Protein AF-0000000073120865 (afdb_homodimer)

Solvent-accessible surface area (backbone atoms only — not comparable to full-atom values): 25964 Å² total; per-residue (Å²): 118,67,74,46,32,39,38,31,35,41,81,19,28,41,20,51,89,82,38,63,33,75,55,24,57,61,30,51,54,56,50,63,72,45,91,48,46,66,32,39,38,42,68,51,35,45,60,20,68,66,57,46,41,55,51,45,41,71,59,59,45,88,80,57,71,86,31,56,44,36,12,44,52,50,38,28,51,51,37,59,73,68,68,58,25,46,42,75,38,41,27,74,53,27,50,75,55,38,75,84,56,53,88,90,56,53,52,29,31,37,35,24,40,20,69,89,47,47,35,56,68,56,48,27,54,44,47,55,47,32,66,72,70,29,55,40,35,24,30,36,61,49,37,56,46,82,52,97,89,43,68,36,77,26,25,22,22,58,53,41,10,48,24,61,45,49,71,52,71,63,50,67,34,12,69,38,31,62,67,30,52,62,70,64,50,56,89,93,56,57,45,59,20,27,34,31,39,19,19,42,65,55,46,39,20,45,22,33,36,74,64,44,21,41,12,32,34,22,62,29,62,76,45,50,90,84,67,79,63,88,71,67,60,76,40,76,36,70,28,51,29,52,46,42,53,52,51,55,54,55,54,67,78,95,117,67,73,47,31,39,38,32,34,40,82,20,28,40,21,51,88,81,38,62,33,76,57,24,55,64,28,50,55,56,48,65,73,45,91,47,46,67,34,38,38,44,68,50,36,44,61,20,69,67,58,47,42,54,51,44,42,70,58,59,45,88,81,57,70,86,32,55,43,35,12,46,52,50,40,28,51,52,37,59,75,68,67,57,26,47,41,75,38,41,26,75,53,27,50,75,54,37,75,85,57,52,88,90,57,53,53,28,30,37,35,25,38,20,69,90,46,46,36,56,68,56,48,27,55,44,46,54,46,32,64,74,70,29,54,40,34,24,30,37,64,49,36,55,47,82,52,97,90,41,64,34,75,25,25,23,22,58,53,42,11,48,24,61,45,47,71,52,71,63,49,66,35,13,69,39,30,60,67,31,53,63,70,65,50,58,90,94,56,55,46,58,20,27,34,30,41,19,18,42,64,55,47,38,20,45,22,32,37,74,62,44,22,40,12,32,33,23,61,28,61,76,46,51,91,82,67,77,62,89,72,65,62,76,40,76,36,71,28,49,28,51,47,42,52,52,50,55,55,56,55,67,76,94

Structure (mmCIF, N/CA/C/O backbone):
data_AF-0000000073120865-model_v1
#
loop_
_entity.id
_entity.type
_entity.pdbx_description
1 polymer 'Haloacid dehalogenase-like hydrolase domain-containing protein 2'
#
loop_
_atom_site.group_PDB
_atom_site.id
_atom_site.type_symbol
_atom_site.label_atom_id
_atom_site.label_alt_id
_atom_site.label_comp_id
_atom_site.label_asym_id
_atom_site.label_entity_id
_atom_site.label_seq_id
_atom_site.pdbx_PDB_ins_code
_atom_site.Cartn_x
_atom_site.Cartn_y
_atom_site.Cartn_z
_atom_site.occupancy
_atom_site.B_iso_or_equiv
_atom_site.auth_seq_id
_atom_site.auth_comp_id
_atom_site.auth_asym_id
_atom_site.auth_atom_id
_atom_site.pdbx_PDB_model_num
ATOM 1 N N . MET A 1 1 ? 5.355 26.703 33.125 1 74.81 1 MET A N 1
ATOM 2 C CA . MET A 1 1 ? 5.902 27.828 32.344 1 74.81 1 MET A CA 1
ATOM 3 C C . MET A 1 1 ? 4.801 28.562 31.594 1 74.81 1 MET A C 1
ATOM 5 O O . MET A 1 1 ? 3.826 27.938 31.156 1 74.81 1 MET A O 1
ATOM 9 N N . PRO A 1 2 ? 4.953 29.922 31.578 1 91.81 2 PRO A N 1
ATOM 10 C CA . PRO A 1 2 ? 3.9 30.672 30.891 1 91.81 2 PRO A CA 1
ATOM 11 C C . PRO A 1 2 ? 3.836 30.344 29.391 1 91.81 2 PRO A C 1
ATOM 13 O O . PRO A 1 2 ? 4.871 30.141 28.766 1 91.81 2 PRO A O 1
ATOM 16 N N . LEU A 1 3 ? 2.723 30.281 28.859 1 97 3 LEU A N 1
ATOM 17 C CA . LEU A 1 3 ? 2.52 30.047 27.438 1 97 3 LEU A CA 1
ATOM 18 C C . LEU A 1 3 ? 3.072 31.203 26.609 1 97 3 LEU A C 1
ATOM 20 O O . LEU A 1 3 ? 2.91 32.375 26.984 1 97 3 LEU A O 1
ATOM 24 N N . LYS A 1 4 ? 3.764 30.844 25.516 1 98 4 LYS A N 1
ATOM 25 C CA . LYS A 1 4 ? 4.316 31.859 24.625 1 98 4 LYS A CA 1
ATOM 26 C C . LYS A 1 4 ? 3.82 31.656 23.203 1 98 4 LYS A C 1
ATOM 28 O O . LYS A 1 4 ? 3.926 32.562 22.375 1 98 4 LYS A O 1
ATOM 33 N N . ALA A 1 5 ? 3.273 30.516 22.875 1 98.69 5 ALA A N 1
ATOM 34 C CA . ALA A 1 5 ? 2.809 30.25 21.516 1 98.69 5 ALA A CA 1
ATOM 35 C C . ALA A 1 5 ? 1.608 29.297 21.516 1 98.69 5 ALA A C 1
ATOM 37 O O . ALA A 1 5 ? 1.494 28.438 22.391 1 98.69 5 ALA A O 1
ATOM 38 N N . ALA A 1 6 ? 0.743 29.5 20.594 1 98.75 6 ALA A N 1
ATOM 39 C CA . ALA A 1 6 ? -0.386 28.625 20.328 1 98.75 6 ALA A CA 1
ATOM 40 C C . ALA A 1 6 ? -0.328 28.078 18.906 1 98.75 6 ALA A C 1
ATOM 42 O O . ALA A 1 6 ? -0.314 28.844 17.938 1 98.75 6 ALA A O 1
ATOM 43 N N . LEU A 1 7 ? -0.165 26.797 18.766 1 98.81 7 LEU A N 1
ATOM 44 C CA . LEU A 1 7 ? -0.333 26.094 17.5 1 98.81 7 LEU A CA 1
ATOM 45 C C . LEU A 1 7 ? -1.772 25.625 17.328 1 98.81 7 LEU A C 1
ATOM 47 O O . LEU A 1 7 ? -2.344 25.016 18.219 1 98.81 7 LEU A O 1
ATOM 51 N N . ILE A 1 8 ? -2.354 25.953 16.203 1 98.81 8 ILE A N 1
ATOM 52 C CA . ILE A 1 8 ? -3.785 25.75 16 1 98.81 8 ILE A CA 1
ATOM 53 C C . ILE A 1 8 ? -4.02 24.906 14.75 1 98.81 8 ILE A C 1
ATOM 55 O O . ILE A 1 8 ? -3.631 25.297 13.648 1 98.81 8 ILE A O 1
ATOM 59 N N . ASP A 1 9 ? -4.656 23.75 14.898 1 98.19 9 ASP A N 1
ATOM 60 C CA . ASP A 1 9 ? -5.117 22.953 13.766 1 98.19 9 ASP A CA 1
ATOM 61 C C . ASP A 1 9 ? -6.188 23.703 12.977 1 98.19 9 ASP A C 1
ATOM 63 O O . ASP A 1 9 ? -6.82 24.625 13.492 1 98.19 9 ASP A O 1
ATOM 67 N N . LEU A 1 10 ? -6.363 23.312 11.742 1 97.25 10 LEU A N 1
ATOM 68 C CA . LEU A 1 10 ? -7.301 24.031 10.875 1 97.25 10 LEU A CA 1
ATOM 69 C C . LEU A 1 10 ? -8.602 23.25 10.719 1 97.25 10 LEU A C 1
ATOM 71 O O . LEU A 1 10 ? -9.547 23.453 11.469 1 97.25 10 LEU A O 1
ATOM 75 N N . SER A 1 11 ? -8.609 22.188 9.859 1 93.69 11 SER A N 1
ATOM 76 C CA . SER A 1 11 ? -9.82 21.422 9.57 1 93.69 11 SER A CA 1
ATOM 77 C C . SER A 1 11 ? -10.305 20.672 10.812 1 93.69 11 SER A C 1
ATOM 79 O O . SER A 1 11 ? -9.523 20 11.477 1 93.69 11 SER A O 1
ATOM 81 N N . GLY A 1 12 ? -11.523 20.891 11.164 1 95 12 GLY A N 1
ATOM 82 C CA . GLY A 1 12 ? -12.133 20.266 12.32 1 95 12 GLY A CA 1
ATOM 83 C C . GLY A 1 12 ? -11.961 21.062 13.594 1 95 12 GLY A C 1
ATOM 84 O O . GLY A 1 12 ? -12.656 20.828 14.586 1 95 12 GLY A O 1
ATOM 85 N N . THR A 1 13 ? -11.047 22.031 13.57 1 97.75 13 THR A N 1
ATOM 86 C CA . THR A 1 13 ? -10.758 22.844 14.742 1 97.75 13 THR A CA 1
ATOM 87 C C . THR A 1 13 ? -11.219 24.281 14.523 1 97.75 13 THR A C 1
ATOM 89 O O . THR A 1 13 ? -12.141 24.75 15.188 1 97.75 13 THR A O 1
ATOM 92 N N . LEU A 1 14 ? -10.703 24.984 13.516 1 97.81 14 LEU A N 1
ATOM 93 C CA . LEU A 1 14 ? -11.109 26.344 13.195 1 97.81 14 LEU A CA 1
ATOM 94 C C . LEU A 1 14 ? -12.352 26.344 12.305 1 97.81 14 LEU A C 1
ATOM 96 O O . LEU A 1 14 ? -13.18 27.25 12.391 1 97.81 14 LEU A O 1
ATOM 100 N N . HIS A 1 15 ? -12.336 25.312 11.445 1 97 15 HIS A N 1
ATOM 101 C CA . HIS A 1 15 ? -13.43 25.266 10.484 1 97 15 HIS A CA 1
ATOM 102 C C . HIS A 1 15 ? -13.773 23.828 10.117 1 97 15 HIS A C 1
ATOM 104 O O . HIS A 1 15 ? -12.969 22.922 10.32 1 97 15 HIS A O 1
ATOM 110 N N . VAL A 1 16 ? -14.914 23.562 9.664 1 92.44 16 VAL A N 1
ATOM 111 C CA . VAL A 1 16 ? -15.383 22.359 9 1 92.44 16 VAL A CA 1
ATOM 112 C C . VAL A 1 16 ? -15.883 22.688 7.602 1 92.44 16 VAL A C 1
ATOM 114 O O . VAL A 1 16 ? -16.797 23.5 7.441 1 92.44 16 VAL A O 1
ATOM 117 N N . GLU A 1 17 ? -15.242 22.125 6.641 1 88.62 17 GLU A N 1
ATOM 118 C CA . GLU A 1 17 ? -15.469 22.578 5.273 1 88.62 17 GLU A CA 1
ATOM 119 C C . GLU A 1 17 ? -15.234 24.094 5.156 1 88.62 17 GLU A C 1
ATOM 121 O O . GLU A 1 17 ? -14.188 24.594 5.574 1 88.62 17 GLU A O 1
ATOM 126 N N . ASP A 1 18 ? -16.203 24.781 4.684 1 92 18 ASP A N 1
ATOM 127 C CA . ASP A 1 18 ? -15.992 26.219 4.488 1 92 18 ASP A CA 1
ATOM 128 C C . ASP A 1 18 ? -16.703 27.031 5.574 1 92 18 ASP A C 1
ATOM 130 O O . ASP A 1 18 ? -16.922 28.234 5.418 1 92 18 ASP A O 1
ATOM 134 N N . ASP A 1 19 ? -17 26.375 6.664 1 95.62 19 ASP A N 1
ATOM 135 C CA . ASP A 1 19 ? -17.672 27.078 7.758 1 95.62 19 ASP A CA 1
ATOM 136 C C . ASP A 1 19 ? -16.797 27.094 9.008 1 95.62 19 ASP A C 1
ATOM 138 O O . ASP A 1 19 ? -16.25 26.062 9.406 1 95.62 19 ASP A O 1
ATOM 142 N N . PRO A 1 20 ? -16.719 28.281 9.633 1 97.56 20 PRO A N 1
ATOM 143 C CA . PRO A 1 20 ? -16 28.312 10.914 1 97.56 20 PRO A CA 1
ATOM 144 C C . PRO A 1 20 ? -16.703 27.484 12 1 97.56 20 PRO A C 1
ATOM 146 O O . PRO A 1 20 ? -17.938 27.391 12.008 1 97.56 20 PRO A O 1
ATOM 149 N N . THR A 1 21 ? -15.984 26.891 12.891 1 97.56 21 THR A N 1
ATOM 150 C CA . THR A 1 21 ? -16.594 26.266 14.055 1 97.56 21 THR A CA 1
ATOM 151 C C . THR A 1 21 ? -17.203 27.312 14.984 1 97.56 21 THR A C 1
ATOM 153 O O . THR A 1 21 ? -16.922 28.516 14.836 1 97.56 21 THR A O 1
ATOM 156 N N . PRO A 1 22 ? -18.047 26.922 15.922 1 97.5 22 PRO A N 1
ATOM 157 C CA . PRO A 1 22 ? -18.766 27.891 16.734 1 97.5 22 PRO A CA 1
ATOM 158 C C . PRO A 1 22 ? -17.828 28.875 17.438 1 97.5 22 PRO A C 1
ATOM 160 O O . PRO A 1 22 ? -17 28.469 18.25 1 97.5 22 PRO A O 1
ATOM 163 N N . GLY A 1 23 ? -17.953 30.203 17.109 1 98.19 23 GLY A N 1
ATOM 164 C CA . GLY A 1 23 ? -17.234 31.281 17.781 1 98.19 23 GLY A CA 1
ATOM 165 C C . GLY A 1 23 ? -15.789 31.375 17.375 1 98.19 23 GLY A C 1
ATOM 166 O O . GLY A 1 23 ? -15.016 32.125 17.969 1 98.19 23 GLY A O 1
ATOM 167 N N . ALA A 1 24 ? -15.391 30.672 16.359 1 98.62 24 ALA A N 1
ATOM 168 C CA . ALA A 1 24 ? -13.977 30.531 16.016 1 98.62 24 ALA A CA 1
ATOM 169 C C . ALA A 1 24 ? -13.391 31.859 15.539 1 98.62 24 ALA A C 1
ATOM 171 O O . ALA A 1 24 ? -12.273 32.219 15.914 1 98.62 24 ALA A O 1
ATOM 172 N N . VAL A 1 25 ? -14.109 32.594 14.719 1 98.44 25 VAL A N 1
ATOM 173 C CA . VAL A 1 25 ? -13.609 33.844 14.156 1 98.44 25 VAL A CA 1
ATOM 174 C C . VAL A 1 25 ? -13.352 34.844 15.273 1 98.44 25 VAL A C 1
ATOM 176 O O . VAL A 1 25 ? -12.258 35.406 15.367 1 98.44 25 VAL A O 1
ATOM 179 N N . GLU A 1 26 ? -14.32 35 16.125 1 98.31 26 GLU A N 1
ATOM 180 C CA . GLU A 1 26 ? -14.195 35.938 17.25 1 98.31 26 GLU A CA 1
ATOM 181 C C . GLU A 1 26 ? -13.125 35.469 18.234 1 98.31 26 GLU A C 1
ATOM 183 O O . GLU A 1 26 ? -12.391 36.281 18.797 1 98.31 26 GLU A O 1
ATOM 188 N N . ALA A 1 27 ? -13.109 34.188 18.438 1 98.69 27 ALA A N 1
ATOM 189 C CA . ALA A 1 27 ? -12.125 33.625 19.359 1 98.69 27 ALA A CA 1
ATOM 190 C C . ALA A 1 27 ? -10.703 33.875 18.875 1 98.69 27 ALA A C 1
ATOM 192 O O . ALA A 1 27 ? -9.812 34.188 19.672 1 98.69 27 ALA A O 1
ATOM 193 N N . LEU A 1 28 ? -10.477 33.75 17.594 1 98.62 28 LEU A N 1
ATOM 194 C CA . LEU A 1 28 ? -9.156 34 17.047 1 98.62 28 LEU A CA 1
ATOM 195 C C . LEU A 1 28 ? -8.773 35.469 17.234 1 98.62 28 LEU A C 1
ATOM 197 O O . LEU A 1 28 ? -7.613 35.781 17.531 1 98.62 28 LEU A O 1
ATOM 201 N N . GLU A 1 29 ? -9.695 36.344 17.062 1 97.94 29 GLU A N 1
ATOM 202 C CA . GLU A 1 29 ? -9.438 37.781 17.297 1 97.94 29 GLU A CA 1
ATOM 203 C C . GLU A 1 29 ? -9.047 38.031 18.75 1 97.94 29 GLU A C 1
ATOM 205 O O . GLU A 1 29 ? -8.156 38.844 19.016 1 97.94 29 GLU A O 1
ATOM 210 N N . ARG A 1 30 ? -9.75 37.375 19.641 1 97.94 30 ARG A N 1
ATOM 211 C CA . ARG A 1 30 ? -9.414 37.5 21.062 1 97.94 30 ARG A CA 1
ATOM 212 C C . ARG A 1 30 ? -8 37 21.328 1 97.94 30 ARG A C 1
ATOM 214 O O . ARG A 1 30 ? -7.238 37.625 22.062 1 97.94 30 ARG A O 1
ATOM 221 N N . LEU A 1 31 ? -7.672 35.906 20.75 1 98.12 31 LEU A N 1
ATOM 222 C CA . LEU A 1 31 ? -6.355 35.281 20.938 1 98.12 31 LEU A CA 1
ATOM 223 C C . LEU A 1 31 ? -5.258 36.219 20.422 1 98.12 31 LEU A C 1
ATOM 225 O O . LEU A 1 31 ? -4.188 36.312 21.016 1 98.12 31 LEU A O 1
ATOM 229 N N . ARG A 1 32 ? -5.555 36.906 19.328 1 96.81 32 ARG A N 1
ATOM 230 C CA . ARG A 1 32 ? -4.594 37.781 18.703 1 96.81 32 ARG A CA 1
ATOM 231 C C . ARG A 1 32 ? -4.293 39 19.594 1 96.81 32 ARG A C 1
ATOM 233 O O . ARG A 1 32 ? -3.268 39.656 19.422 1 96.81 32 ARG A O 1
ATOM 240 N N . LYS A 1 33 ? -5.16 39.281 20.453 1 96.5 33 LYS A N 1
ATOM 241 C CA . LYS A 1 33 ? -4.965 40.375 21.375 1 96.5 33 LYS A CA 1
ATOM 242 C C . LYS A 1 33 ? -4.004 40 22.5 1 96.5 33 LYS A C 1
ATOM 244 O O . LYS A 1 33 ? -3.504 40.875 23.219 1 96.5 33 LYS A O 1
ATOM 249 N N . THR A 1 34 ? -3.719 38.781 22.578 1 95.94 34 THR A N 1
ATOM 250 C CA . THR A 1 34 ? -2.723 38.344 23.547 1 95.94 34 THR A CA 1
ATOM 251 C C . THR A 1 34 ? -1.313 38.469 22.969 1 95.94 34 THR A C 1
ATOM 253 O O . THR A 1 34 ? -1.142 38.875 21.828 1 95.94 34 THR A O 1
ATOM 256 N N . ASN A 1 35 ? -0.291 38.25 23.797 1 94.31 35 ASN A N 1
ATOM 257 C CA . ASN A 1 35 ? 1.097 38.344 23.359 1 94.31 35 ASN A CA 1
ATOM 258 C C . ASN A 1 35 ? 1.616 37 22.844 1 94.31 35 ASN A C 1
ATOM 260 O O . ASN A 1 35 ? 2.826 36.812 22.688 1 94.31 35 ASN A O 1
ATOM 264 N N . LEU A 1 36 ? 0.701 36.125 22.531 1 97.25 36 LEU A N 1
ATOM 265 C CA . LEU A 1 36 ? 1.114 34.812 22.094 1 97.25 36 LEU A CA 1
ATOM 266 C C . LEU A 1 36 ? 1.477 34.812 20.609 1 97.25 36 LEU A C 1
ATOM 268 O O . LEU A 1 36 ? 0.82 35.469 19.812 1 97.25 36 LEU A O 1
ATOM 272 N N . HIS A 1 37 ? 2.58 34.094 20.266 1 97.69 37 HIS A N 1
ATOM 273 C CA . HIS A 1 37 ? 2.775 33.719 18.875 1 97.69 37 HIS A CA 1
ATOM 274 C C . HIS A 1 37 ? 1.685 32.75 18.406 1 97.69 37 HIS A C 1
ATOM 276 O O . HIS A 1 37 ? 1.336 31.812 19.109 1 97.69 37 HIS A O 1
ATOM 282 N N . ILE A 1 38 ? 1.119 33.031 17.234 1 98.06 38 ILE A N 1
ATOM 283 C CA . ILE A 1 38 ? 0.085 32.188 16.688 1 98.06 38 ILE A CA 1
ATOM 284 C C . ILE A 1 38 ? 0.608 31.484 15.43 1 98.06 38 ILE A C 1
ATOM 286 O O . ILE A 1 38 ? 1.18 32.125 14.547 1 98.06 38 ILE A O 1
ATOM 290 N N . LYS A 1 39 ? 0.476 30.203 15.375 1 98.06 39 LYS A N 1
ATOM 291 C CA . LYS A 1 39 ? 0.83 29.391 14.211 1 98.06 39 LYS A CA 1
ATOM 292 C C . LYS A 1 39 ? -0.306 28.453 13.828 1 98.06 39 LYS A C 1
ATOM 294 O O . LYS A 1 39 ? -0.831 27.734 14.68 1 98.06 39 LYS A O 1
ATOM 299 N N . PHE A 1 40 ? -0.715 28.5 12.617 1 98.31 40 PHE A N 1
ATOM 300 C CA . PHE A 1 40 ? -1.707 27.547 12.117 1 98.31 40 PHE A CA 1
ATOM 301 C C . PHE A 1 40 ? -1.032 26.328 11.508 1 98.31 40 PHE A C 1
ATOM 303 O O . PHE A 1 40 ? -0.237 26.453 10.57 1 98.31 40 PHE A O 1
ATOM 310 N N . VAL A 1 41 ? -1.356 25.141 12.008 1 97.94 41 VAL A N 1
ATOM 311 C CA . VAL A 1 41 ? -0.645 23.953 11.57 1 97.94 41 VAL A CA 1
ATOM 312 C C . VAL A 1 41 ? -1.633 22.953 10.969 1 97.94 41 VAL A C 1
ATOM 314 O O . VAL A 1 41 ? -2.717 22.734 11.516 1 97.94 41 VAL A O 1
ATOM 317 N N . THR A 1 42 ? -1.336 22.344 9.844 1 96.38 42 THR A N 1
ATOM 318 C CA . THR A 1 42 ? -2.248 21.438 9.148 1 96.38 42 THR A CA 1
ATOM 319 C C . THR A 1 42 ? -1.473 20.359 8.391 1 96.38 42 THR A C 1
ATOM 321 O O . THR A 1 42 ? -0.325 20.578 7.996 1 96.38 42 THR A O 1
ATOM 324 N N . ASN A 1 43 ? -2.088 19.125 8.188 1 93.31 43 ASN A N 1
ATOM 325 C CA . ASN A 1 43 ? -1.518 18.047 7.395 1 93.31 43 ASN A CA 1
ATOM 326 C C . ASN A 1 43 ? -1.985 18.094 5.941 1 93.31 43 ASN A C 1
ATOM 328 O O . ASN A 1 43 ? -1.832 17.125 5.199 1 93.31 43 ASN A O 1
ATOM 332 N N . THR A 1 44 ? -2.326 19.219 5.496 1 88.94 44 THR A N 1
ATOM 333 C CA . THR A 1 44 ? -2.744 19.266 4.098 1 88.94 44 THR A CA 1
ATOM 334 C C . THR A 1 44 ? -1.557 19.031 3.17 1 88.94 44 THR A C 1
ATOM 336 O O . THR A 1 44 ? -0.427 19.422 3.488 1 88.94 44 THR A O 1
ATOM 339 N N . THR A 1 45 ? -1.829 18.312 2.131 1 86.06 45 THR A N 1
ATOM 340 C CA . THR A 1 45 ? -0.792 18.062 1.134 1 86.06 45 THR A CA 1
ATOM 341 C C . THR A 1 45 ? -1.312 18.359 -0.271 1 86.06 45 THR A C 1
ATOM 343 O O . THR A 1 45 ? -0.634 18.078 -1.261 1 86.06 45 THR A O 1
ATOM 346 N N . LYS A 1 46 ? -2.467 18.859 -0.35 1 86.62 46 LYS A N 1
ATOM 347 C CA . LYS A 1 46 ? -3.064 19.109 -1.656 1 86.62 46 LYS A CA 1
ATOM 348 C C . LYS A 1 46 ? -2.982 20.594 -2.012 1 86.62 46 LYS A C 1
ATOM 350 O O . LYS A 1 46 ? -2.666 20.953 -3.15 1 86.62 46 LYS A O 1
ATOM 355 N N . GLU A 1 47 ? -3.242 21.453 -1.037 1 91.62 47 GLU A N 1
ATOM 356 C CA . GLU A 1 47 ? -3.287 22.891 -1.259 1 91.62 47 GLU A CA 1
ATOM 357 C C . GLU A 1 47 ? -1.971 23.547 -0.863 1 91.62 47 GLU A C 1
ATOM 359 O O . GLU A 1 47 ? -1.404 23.234 0.187 1 91.62 47 GLU A O 1
ATOM 364 N N . SER A 1 48 ? -1.562 24.484 -1.672 1 94.94 48 SER A N 1
ATOM 365 C CA . SER A 1 48 ? -0.415 25.328 -1.319 1 94.94 48 SER A CA 1
ATOM 366 C C . SER A 1 48 ? -0.75 26.266 -0.174 1 94.94 48 SER A C 1
ATOM 368 O O . SER A 1 48 ? -1.922 26.469 0.155 1 94.94 48 SER A O 1
ATOM 370 N N . ARG A 1 49 ? 0.276 26.828 0.349 1 96.25 49 ARG A N 1
ATOM 371 C CA . ARG A 1 49 ? 0.114 27.797 1.417 1 96.25 49 ARG A CA 1
ATOM 372 C C . ARG A 1 49 ? -0.737 28.984 0.954 1 96.25 49 ARG A C 1
ATOM 374 O O . ARG A 1 49 ? -1.595 29.469 1.696 1 96.25 49 ARG A O 1
ATOM 381 N N . ASP A 1 50 ? -0.484 29.438 -0.26 1 96.75 50 ASP A N 1
ATOM 382 C CA . ASP A 1 50 ? -1.231 30.562 -0.808 1 96.75 50 ASP A CA 1
ATOM 383 C C . ASP A 1 50 ? -2.711 30.219 -0.965 1 96.75 50 ASP A C 1
ATOM 385 O O . ASP A 1 50 ? -3.58 31 -0.585 1 96.75 50 ASP A O 1
ATOM 389 N N . THR A 1 51 ? -3.006 29.062 -1.543 1 96.19 51 THR A N 1
ATOM 390 C CA . THR A 1 51 ? -4.379 28.609 -1.742 1 96.19 51 THR A CA 1
ATOM 391 C C . THR A 1 51 ? -5.102 28.469 -0.405 1 96.19 51 THR A C 1
ATOM 393 O O . THR A 1 51 ? -6.25 28.891 -0.261 1 96.19 51 THR A O 1
ATOM 396 N N . LEU A 1 52 ? -4.449 27.922 0.528 1 95.75 52 LEU A N 1
ATOM 397 C CA . LEU A 1 52 ? -5.012 27.734 1.862 1 95.75 52 LEU A CA 1
ATOM 398 C C . LEU A 1 52 ? -5.273 29.062 2.535 1 95.75 52 LEU A C 1
ATOM 400 O O . LEU A 1 52 ? -6.328 29.266 3.15 1 95.75 52 LEU A O 1
ATOM 404 N N . TYR A 1 53 ? -4.344 29.984 2.447 1 97.62 53 TYR A N 1
ATOM 405 C CA . TYR A 1 53 ? -4.477 31.328 3.002 1 97.62 53 TYR A CA 1
ATOM 406 C C . TYR A 1 53 ? -5.719 32.031 2.455 1 97.62 53 TYR A C 1
ATOM 408 O O . TYR A 1 53 ? -6.535 32.531 3.221 1 97.62 53 TYR A O 1
ATOM 416 N N . GLN A 1 54 ? -5.855 31.969 1.158 1 97.69 54 GLN A N 1
ATOM 417 C CA . GLN A 1 54 ? -6.992 32.625 0.519 1 97.69 54 GLN A CA 1
ATOM 418 C C . GLN A 1 54 ? -8.312 32 0.989 1 97.69 54 GLN A C 1
ATOM 420 O O . GLN A 1 54 ? -9.281 32.75 1.231 1 97.69 54 GLN A O 1
ATOM 425 N N . ARG A 1 55 ? -8.336 30.75 1.119 1 96.12 55 ARG A N 1
ATOM 426 C CA . ARG A 1 55 ? -9.539 30.062 1.565 1 96.12 55 ARG A CA 1
ATOM 427 C C . ARG A 1 55 ? -9.898 30.438 2.996 1 96.12 55 ARG A C 1
ATOM 429 O O . ARG A 1 55 ? -11.062 30.703 3.303 1 96.12 55 ARG A O 1
ATOM 436 N N . LEU A 1 56 ? -8.93 30.5 3.893 1 97.25 56 LEU A N 1
ATOM 437 C CA . LEU A 1 56 ? -9.156 30.812 5.301 1 97.25 56 LEU A CA 1
ATOM 438 C C . LEU A 1 56 ? -9.602 32.25 5.477 1 97.25 56 LEU A C 1
ATOM 440 O O . LEU A 1 56 ? -10.469 32.562 6.305 1 97.25 56 LEU A O 1
ATOM 444 N N . VAL A 1 57 ? -9.039 33.156 4.68 1 97.69 57 VAL A N 1
ATOM 445 C CA . VAL A 1 57 ? -9.445 34.531 4.691 1 97.69 57 VAL A CA 1
ATOM 446 C C . VAL A 1 57 ? -10.891 34.656 4.203 1 97.69 57 VAL A C 1
ATOM 448 O O . VAL A 1 57 ? -11.688 35.406 4.773 1 97.69 57 VAL A O 1
ATOM 451 N N . LYS A 1 58 ? -11.219 33.906 3.211 1 97.44 58 LYS A N 1
ATOM 452 C CA . LYS A 1 58 ? -12.57 33.906 2.666 1 97.44 58 LYS A CA 1
ATOM 453 C C . LYS A 1 58 ? -13.578 33.406 3.703 1 97.44 58 LYS A C 1
ATOM 455 O O . LYS A 1 58 ? -14.711 33.906 3.746 1 97.44 58 LYS A O 1
ATOM 460 N N . ILE A 1 59 ? -13.195 32.469 4.492 1 96.44 59 ILE A N 1
ATOM 461 C CA . ILE A 1 59 ? -14.055 31.938 5.559 1 96.44 59 ILE A CA 1
ATOM 462 C C . ILE A 1 59 ? -14.32 33.031 6.582 1 96.44 59 ILE A C 1
ATOM 464 O O . ILE A 1 59 ? -15.375 33.062 7.211 1 96.44 59 ILE A O 1
ATOM 468 N N . GLY A 1 60 ? -13.25 33.969 6.801 1 96.88 60 GLY A N 1
ATOM 469 C CA . GLY A 1 60 ? -13.461 35.094 7.695 1 96.88 60 GLY A CA 1
ATOM 470 C C . GLY A 1 60 ? -12.344 35.281 8.703 1 96.88 60 GLY A C 1
ATOM 471 O O . GLY A 1 60 ? -12.406 36.156 9.555 1 96.88 60 GLY A O 1
ATOM 472 N N . PHE A 1 61 ? -11.352 34.469 8.562 1 97.94 61 PHE A N 1
ATOM 473 C CA . PHE A 1 61 ? -10.281 34.531 9.539 1 97.94 61 PHE A CA 1
ATOM 474 C C . PHE A 1 61 ? -9.273 35.625 9.164 1 97.94 61 PHE A C 1
ATOM 476 O O . PHE A 1 61 ? -8.945 35.781 7.984 1 97.94 61 PHE A O 1
ATOM 483 N N . LYS A 1 62 ? -8.859 36.375 10.133 1 95.81 62 LYS A N 1
ATOM 484 C CA . LYS A 1 62 ? -7.77 37.344 9.961 1 95.81 62 LYS A CA 1
ATOM 485 C C . LYS A 1 62 ? -6.426 36.719 10.328 1 95.81 62 LYS A C 1
ATOM 487 O O . LYS A 1 62 ? -6.199 36.344 11.477 1 95.81 62 LYS A O 1
ATOM 492 N N . MET A 1 63 ? -5.602 36.594 9.312 1 95.94 63 MET A N 1
ATOM 493 C CA . MET A 1 63 ? -4.305 35.969 9.539 1 95.94 63 MET A CA 1
ATOM 494 C C . MET A 1 63 ? -3.295 36.375 8.484 1 95.94 63 MET A C 1
ATOM 496 O O . MET A 1 63 ? -3.66 37.031 7.492 1 95.94 63 MET A O 1
ATOM 500 N N . GLU A 1 64 ? -2.037 36.156 8.773 1 96.62 64 GLU A N 1
ATOM 501 C CA . GLU A 1 64 ? -0.955 36.344 7.805 1 96.62 64 GLU A CA 1
ATOM 502 C C . GLU A 1 64 ? -0.522 35 7.219 1 96.62 64 GLU A C 1
ATOM 504 O O . GLU A 1 64 ? -0.499 33.969 7.918 1 96.62 64 GLU A O 1
ATOM 509 N N . LYS A 1 65 ? -0.146 35.062 5.988 1 96.56 65 LYS A N 1
ATOM 510 C CA . LYS A 1 65 ? 0.285 33.844 5.305 1 96.56 65 LYS A CA 1
ATOM 511 C C . LYS A 1 65 ? 1.448 33.188 6.035 1 96.56 65 LYS A C 1
ATOM 513 O O . LYS A 1 65 ? 1.55 31.969 6.066 1 96.56 65 LYS A O 1
ATOM 518 N N . SER A 1 66 ? 2.312 34 6.641 1 96.06 66 SER A N 1
ATOM 519 C CA . SER A 1 66 ? 3.514 33.5 7.312 1 96.06 66 SER A CA 1
ATOM 520 C C . SER A 1 66 ? 3.162 32.719 8.57 1 96.06 66 SER A C 1
ATOM 522 O O . SER A 1 66 ? 4.004 32 9.117 1 96.06 66 SER A O 1
ATOM 524 N N . GLU A 1 67 ? 1.942 32.781 9.008 1 97.31 67 GLU A N 1
ATOM 525 C CA . GLU A 1 67 ? 1.5 32.094 10.211 1 97.31 67 GLU A CA 1
ATOM 526 C C . GLU A 1 67 ? 1.087 30.641 9.891 1 97.31 67 GLU A C 1
ATOM 528 O O . GLU A 1 67 ? 0.89 29.844 10.805 1 97.31 67 GLU A O 1
ATOM 533 N N . ILE A 1 68 ? 1 30.344 8.625 1 97.38 68 ILE A N 1
ATOM 534 C CA . ILE A 1 68 ? 0.569 29.016 8.211 1 97.38 68 ILE A CA 1
ATOM 535 C C . ILE A 1 68 ? 1.784 28.109 8.07 1 97.38 68 ILE A C 1
ATOM 537 O O . ILE A 1 68 ? 2.76 28.453 7.402 1 97.38 68 ILE A O 1
ATOM 541 N N . PHE A 1 69 ? 1.733 27 8.75 1 97.06 69 PHE A N 1
ATOM 542 C CA . PHE A 1 69 ? 2.736 25.938 8.648 1 97.06 69 PHE A CA 1
ATOM 543 C C . PHE A 1 69 ? 2.084 24.609 8.328 1 97.06 69 PHE A C 1
ATOM 545 O O . PHE A 1 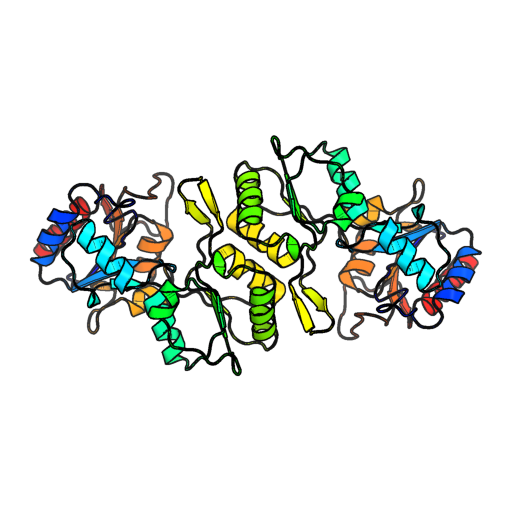69 ? 1.352 24.047 9.148 1 97.06 69 PHE A O 1
ATOM 552 N N . SER A 1 70 ? 2.324 24.078 7.164 1 96.56 70 SER A N 1
ATOM 553 C CA . SER A 1 70 ? 1.698 22.844 6.703 1 96.56 70 SER A CA 1
ATOM 554 C C . SER A 1 70 ? 2.717 21.719 6.605 1 96.56 70 SER A C 1
ATOM 556 O O . SER A 1 70 ? 3.922 21.953 6.727 1 96.56 70 SER A O 1
ATOM 558 N N . SER A 1 71 ? 2.16 20.5 6.414 1 96.5 71 SER A N 1
ATOM 559 C CA . SER A 1 71 ? 3.043 19.375 6.137 1 96.5 71 SER A CA 1
ATOM 560 C C . SER A 1 71 ? 3.85 19.609 4.863 1 96.5 71 SER A C 1
ATOM 562 O O . SER A 1 71 ? 4.988 19.141 4.754 1 96.5 71 SER A O 1
ATOM 564 N N . LEU A 1 72 ? 3.314 20.359 3.965 1 96.44 72 LEU A N 1
ATOM 565 C CA . LEU A 1 72 ? 4.039 20.734 2.756 1 96.44 72 LEU A CA 1
ATOM 566 C C . LEU A 1 72 ? 5.223 21.625 3.09 1 96.44 72 LEU A C 1
ATOM 568 O O . LEU A 1 72 ? 6.316 21.453 2.545 1 96.44 72 LEU A O 1
ATOM 572 N N . SER A 1 73 ? 4.984 22.594 3.955 1 95.19 73 SER A N 1
ATOM 573 C CA . SER A 1 73 ? 6.055 23.469 4.41 1 95.19 73 SER A CA 1
ATOM 574 C C . SER A 1 73 ? 7.18 22.688 5.07 1 95.19 73 SER A C 1
ATOM 576 O O . SER A 1 73 ? 8.359 22.938 4.812 1 95.19 73 SER A O 1
ATOM 578 N N . ALA A 1 74 ? 6.766 21.797 5.906 1 96.94 74 ALA A N 1
ATOM 579 C CA . ALA A 1 74 ? 7.738 20.969 6.613 1 96.94 74 ALA A CA 1
ATOM 580 C C . ALA A 1 74 ? 8.531 20.094 5.641 1 96.94 74 ALA A C 1
ATOM 582 O O . ALA A 1 74 ? 9.742 19.922 5.789 1 96.94 74 ALA A O 1
ATOM 583 N N . ALA A 1 75 ? 7.859 19.516 4.672 1 97.88 75 ALA A N 1
ATOM 584 C CA . ALA A 1 75 ? 8.508 18.688 3.66 1 97.88 75 ALA A CA 1
ATOM 585 C C . ALA A 1 75 ? 9.508 19.5 2.842 1 97.88 75 ALA A C 1
ATOM 587 O O . ALA A 1 75 ? 10.609 19.031 2.555 1 97.88 75 ALA A O 1
ATOM 588 N N . ALA A 1 76 ? 9.086 20.703 2.451 1 97.81 76 ALA A N 1
ATOM 589 C CA . ALA A 1 76 ? 9.984 21.594 1.702 1 97.81 76 ALA A CA 1
ATOM 590 C C . ALA A 1 76 ? 11.273 21.844 2.48 1 97.81 76 ALA A C 1
ATOM 592 O O . ALA A 1 76 ? 12.367 21.781 1.921 1 97.81 76 ALA A O 1
ATOM 593 N N . ALA A 1 77 ? 11.133 22.156 3.723 1 97 77 ALA A N 1
ATOM 594 C CA . ALA A 1 77 ? 12.289 22.422 4.57 1 97 77 ALA A CA 1
ATOM 595 C C . ALA A 1 77 ? 13.188 21.203 4.668 1 97 77 ALA A C 1
ATOM 597 O O . ALA A 1 77 ? 14.414 21.312 4.629 1 97 77 ALA A O 1
ATOM 598 N N . TYR A 1 78 ? 12.586 20.016 4.855 1 98 78 TYR A N 1
ATOM 599 C CA . TYR A 1 78 ? 13.32 18.766 4.953 1 98 78 TYR A CA 1
ATOM 600 C C . TYR A 1 78 ? 14.125 18.5 3.688 1 98 78 TYR A C 1
ATOM 602 O O . TYR A 1 78 ? 15.305 18.141 3.758 1 98 78 TYR A O 1
ATOM 610 N N . ILE A 1 79 ? 13.5 18.688 2.541 1 98.19 79 ILE A N 1
ATOM 611 C CA . ILE A 1 79 ? 14.102 18.438 1.235 1 98.19 79 ILE A CA 1
ATOM 612 C C . ILE A 1 79 ? 15.281 19.391 1.031 1 98.19 79 ILE A C 1
ATOM 614 O O . ILE A 1 79 ? 16.344 18.984 0.555 1 98.19 79 ILE A O 1
ATOM 618 N N . GLU A 1 80 ? 15.055 20.641 1.386 1 97.81 80 GLU A N 1
ATOM 619 C CA . GLU A 1 80 ? 16.109 21.641 1.255 1 97.81 80 GLU A CA 1
ATOM 620 C C . GLU A 1 80 ? 17.281 21.344 2.182 1 97.81 80 GLU A C 1
ATOM 622 O O . GLU A 1 80 ? 18.438 21.406 1.772 1 97.81 80 GLU A O 1
ATOM 627 N N . ASP A 1 81 ? 16.984 21.031 3.363 1 97.56 81 ASP A N 1
ATOM 628 C CA . ASP A 1 81 ? 18 20.75 4.363 1 97.56 81 ASP A CA 1
ATOM 629 C C . ASP A 1 81 ? 18.859 19.562 3.938 1 97.56 81 ASP A C 1
ATOM 631 O O . ASP A 1 81 ? 20.078 19.578 4.105 1 97.56 81 ASP A O 1
ATOM 635 N N . LYS A 1 82 ? 18.219 18.531 3.359 1 97.69 82 LYS A N 1
ATOM 636 C CA . LYS A 1 82 ? 18.922 17.312 2.955 1 97.69 82 LYS A CA 1
ATOM 637 C C . LYS A 1 82 ? 19.438 17.438 1.522 1 97.69 82 LYS A C 1
ATOM 639 O O . LYS A 1 82 ? 20.078 16.516 1.011 1 97.69 82 LYS A O 1
ATOM 644 N N . ARG A 1 83 ? 19.234 18.5 0.792 1 97.38 83 ARG A N 1
ATOM 645 C CA . ARG A 1 83 ? 19.672 18.781 -0.572 1 97.38 83 ARG A CA 1
ATOM 646 C C . ARG A 1 83 ? 19.219 17.688 -1.527 1 97.38 83 ARG A C 1
ATOM 648 O O . ARG A 1 83 ? 20.016 17.172 -2.307 1 97.38 83 ARG A O 1
ATOM 655 N N . LEU A 1 84 ? 17.922 17.328 -1.363 1 98.25 84 LEU A N 1
ATOM 656 C CA . LEU A 1 84 ? 17.375 16.234 -2.17 1 98.25 84 LEU A CA 1
ATOM 657 C C . LEU A 1 84 ? 16.844 16.766 -3.494 1 98.25 84 LEU A C 1
ATOM 659 O O . LEU A 1 84 ? 16.5 17.953 -3.605 1 98.25 84 LEU A O 1
ATOM 663 N N . ASN A 1 85 ? 16.766 15.906 -4.488 1 98.44 85 ASN A N 1
ATOM 664 C CA . ASN A 1 85 ? 16.156 16.109 -5.797 1 98.44 85 ASN A CA 1
ATOM 665 C C . ASN A 1 85 ? 15.055 15.094 -6.07 1 98.44 85 ASN A C 1
ATOM 667 O O . ASN A 1 85 ? 15.242 14.164 -6.855 1 98.44 85 ASN A O 1
ATOM 671 N N . PRO A 1 86 ? 13.836 15.375 -5.566 1 98.25 86 PRO A N 1
ATOM 672 C CA . PRO A 1 86 ? 12.844 14.305 -5.414 1 98.25 86 PRO A CA 1
ATOM 673 C C . PRO A 1 86 ? 12.016 14.078 -6.676 1 98.25 86 PRO A C 1
ATOM 675 O O . PRO A 1 86 ? 11.766 15.023 -7.43 1 98.25 86 PRO A O 1
ATOM 678 N N . CYS A 1 87 ? 11.602 12.82 -6.895 1 97.38 87 CYS A N 1
ATOM 679 C CA . CYS A 1 87 ? 10.406 12.508 -7.672 1 97.38 87 CYS A CA 1
ATOM 680 C C . CYS A 1 87 ? 9.148 12.773 -6.863 1 97.38 87 CYS A C 1
ATOM 682 O O . CYS A 1 87 ? 8.891 12.094 -5.863 1 97.38 87 CYS A O 1
ATOM 684 N N . TYR A 1 88 ? 8.336 13.766 -7.336 1 96.81 88 TYR A N 1
ATOM 685 C CA . TYR A 1 88 ? 7.16 14.195 -6.582 1 96.81 88 TYR A CA 1
ATOM 686 C C . TYR A 1 88 ? 5.914 13.453 -7.051 1 96.81 88 TYR A C 1
ATOM 688 O O . TYR A 1 88 ? 5.574 13.484 -8.234 1 96.81 88 TYR A O 1
ATOM 696 N N . LEU A 1 89 ? 5.27 12.75 -6.145 1 95.81 89 LEU A N 1
ATOM 697 C CA . LEU A 1 89 ? 3.896 12.289 -6.328 1 95.81 89 LEU A CA 1
ATOM 698 C C . LEU A 1 89 ? 2.926 13.133 -5.508 1 95.81 89 LEU A C 1
ATOM 700 O O . LEU A 1 89 ? 2.398 12.672 -4.496 1 95.81 89 LEU A O 1
ATOM 704 N N . VAL A 1 90 ? 2.615 14.336 -5.996 1 95.44 90 VAL A N 1
ATOM 705 C CA . VAL A 1 90 ? 1.792 15.32 -5.301 1 95.44 90 VAL A CA 1
ATOM 706 C C . VAL A 1 90 ? 0.888 16.047 -6.301 1 95.44 90 VAL A C 1
ATOM 708 O O . VAL A 1 90 ? 1.068 15.914 -7.512 1 95.44 90 VAL A O 1
ATOM 711 N N . ALA A 1 91 ? -0.101 16.719 -5.781 1 93.31 91 ALA A N 1
ATOM 712 C CA . ALA A 1 91 ? -0.961 17.562 -6.617 1 93.31 91 ALA A CA 1
ATOM 713 C C . ALA A 1 91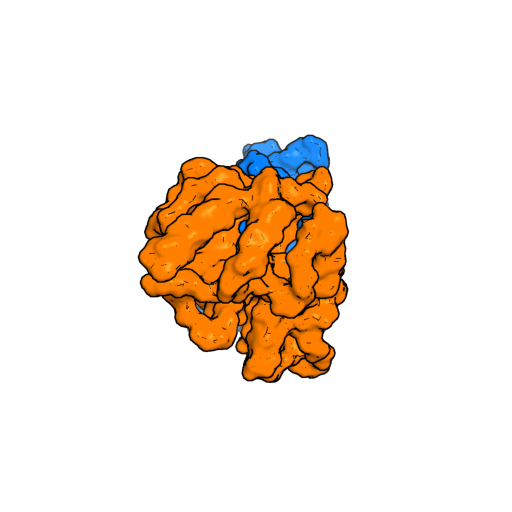 ? -0.189 18.75 -7.18 1 93.31 91 ALA A C 1
ATOM 715 O O . ALA A 1 91 ? 0.805 19.188 -6.598 1 93.31 91 ALA A O 1
ATOM 716 N N . ASP A 1 92 ? -0.683 19.344 -8.297 1 93.38 92 ASP A N 1
ATOM 717 C CA . ASP A 1 92 ? -0.018 20.453 -8.969 1 93.38 92 ASP A CA 1
ATOM 718 C C . ASP A 1 92 ? 0.116 21.656 -8.047 1 93.38 92 ASP A C 1
ATOM 720 O O . ASP A 1 92 ? 1.161 22.312 -8.023 1 93.38 92 ASP A O 1
ATOM 724 N N . ASP A 1 93 ? -0.917 21.969 -7.32 1 94.94 93 ASP A N 1
ATOM 725 C CA . ASP A 1 93 ? -0.89 23.141 -6.445 1 94.94 93 ASP A CA 1
ATOM 726 C C . ASP A 1 93 ? 0.161 22.969 -5.348 1 94.94 93 ASP A C 1
ATOM 728 O O . ASP A 1 93 ? 0.76 23.953 -4.91 1 94.94 93 ASP A O 1
ATOM 732 N N . ALA A 1 94 ? 0.378 21.781 -4.867 1 94.56 94 ALA A N 1
ATOM 733 C CA . ALA A 1 94 ? 1.362 21.5 -3.826 1 94.56 94 ALA A CA 1
ATOM 734 C C . ALA A 1 94 ? 2.777 21.797 -4.316 1 94.56 94 ALA A C 1
ATOM 736 O O . ALA A 1 94 ? 3.648 22.172 -3.525 1 94.56 94 ALA A O 1
ATOM 737 N N . LEU A 1 95 ? 3.018 21.656 -5.617 1 94.62 95 LEU A N 1
ATOM 738 C CA . LEU A 1 95 ? 4.34 21.859 -6.203 1 94.62 95 LEU A CA 1
ATOM 739 C C . LEU A 1 95 ? 4.797 23.297 -6.016 1 94.62 95 LEU A C 1
ATOM 741 O O . LEU A 1 95 ? 6 23.578 -5.996 1 94.62 95 LEU A O 1
ATOM 745 N N . LYS A 1 96 ? 3.871 24.172 -5.828 1 95.31 96 LYS A N 1
ATOM 746 C CA . LYS A 1 96 ? 4.191 25.594 -5.645 1 95.31 96 LYS A CA 1
ATOM 747 C C . LYS A 1 96 ? 4.98 25.812 -4.355 1 95.31 96 LYS A C 1
ATOM 749 O O . LYS A 1 96 ? 5.723 26.781 -4.238 1 95.31 96 LYS A O 1
ATOM 754 N N . ASP A 1 97 ? 4.832 24.922 -3.383 1 96.31 97 ASP A N 1
ATOM 755 C CA . ASP A 1 97 ? 5.469 25.078 -2.08 1 96.31 97 ASP A CA 1
ATOM 756 C C . ASP A 1 97 ? 6.73 24.219 -1.976 1 96.31 97 ASP A C 1
ATOM 758 O O . ASP A 1 97 ? 7.426 24.25 -0.957 1 96.31 97 ASP A O 1
ATOM 762 N N . LEU A 1 98 ? 7.031 23.469 -3.012 1 97.25 98 LEU A N 1
ATOM 763 C CA . LEU A 1 98 ? 8.148 22.531 -2.953 1 97.25 98 LEU A CA 1
ATOM 764 C C . LEU A 1 98 ? 9.289 22.984 -3.85 1 97.25 98 LEU A C 1
ATOM 766 O O . LEU A 1 98 ? 9.062 23.625 -4.883 1 97.25 98 LEU A O 1
ATOM 770 N N . PRO A 1 99 ? 10.523 22.672 -3.424 1 97.31 99 PRO A N 1
ATOM 771 C CA . PRO A 1 99 ? 11.648 23.016 -4.293 1 97.31 99 PRO A CA 1
ATOM 772 C C . PRO A 1 99 ? 11.57 22.344 -5.66 1 97.31 99 PRO A C 1
ATOM 774 O O . PRO A 1 99 ? 11.102 21.203 -5.77 1 97.31 99 PRO A O 1
ATOM 777 N N . PRO A 1 100 ? 12.008 23.047 -6.676 1 96.25 100 PRO A N 1
ATOM 778 C CA . PRO A 1 100 ? 12.008 22.422 -8 1 96.25 100 PRO A CA 1
ATOM 779 C C . PRO A 1 100 ? 12.891 21.172 -8.062 1 96.25 100 PRO A C 1
ATOM 781 O O . PRO A 1 100 ? 13.859 21.062 -7.309 1 96.25 100 PRO A O 1
ATOM 784 N N . ALA A 1 101 ? 12.547 20.281 -8.93 1 95.81 101 ALA A N 1
ATOM 785 C CA . ALA A 1 101 ? 13.297 19.031 -9.078 1 95.81 101 ALA A CA 1
ATOM 786 C C . ALA A 1 101 ? 13.789 18.859 -10.516 1 95.81 101 ALA A C 1
ATOM 788 O O . ALA A 1 101 ? 13.133 19.328 -11.461 1 95.81 101 ALA A O 1
ATOM 789 N N . ASN A 1 102 ? 14.938 18.234 -10.625 1 95 102 ASN A N 1
ATOM 790 C CA . ASN A 1 102 ? 15.5 17.812 -11.906 1 95 102 ASN A CA 1
ATOM 791 C C . ASN A 1 102 ? 15.195 16.344 -12.195 1 95 102 ASN A C 1
ATOM 793 O O . ASN A 1 102 ? 15.781 15.461 -11.57 1 95 102 ASN A O 1
ATOM 797 N N . PRO A 1 103 ? 14.383 16.047 -13.18 1 92 103 PRO A N 1
ATOM 798 C CA . PRO A 1 103 ? 13.938 14.664 -13.438 1 92 103 PRO A CA 1
ATOM 799 C C . PRO A 1 103 ? 15.086 13.742 -13.82 1 92 103 PRO A C 1
ATOM 801 O O . PRO A 1 103 ? 14.93 12.516 -13.781 1 92 103 PRO A O 1
ATOM 804 N N . GLU A 1 104 ? 16.203 14.18 -14.172 1 92.12 104 GLU A N 1
ATOM 805 C CA . GLU A 1 104 ? 17.344 13.359 -14.602 1 92.12 104 GLU A CA 1
ATOM 806 C C . GLU A 1 104 ? 18.156 12.875 -13.406 1 92.12 104 GLU A C 1
ATOM 808 O O . GLU A 1 104 ? 18.984 11.977 -13.547 1 92.12 104 GLU A O 1
ATOM 813 N N . LYS A 1 105 ? 17.828 13.375 -12.242 1 95.06 105 LYS A N 1
ATOM 814 C CA . LYS A 1 105 ? 18.703 13.094 -11.109 1 95.06 105 LYS A CA 1
ATOM 815 C C . LYS A 1 105 ? 17.891 12.805 -9.844 1 95.06 105 LYS A C 1
ATOM 817 O O . LYS A 1 105 ? 18.281 13.211 -8.75 1 95.06 105 LYS A O 1
ATOM 822 N N . PHE A 1 106 ? 16.797 12.188 -9.984 1 97.56 106 PHE A N 1
ATOM 823 C CA . PHE A 1 106 ? 15.984 11.914 -8.805 1 97.56 106 PHE A CA 1
ATOM 824 C C . PHE A 1 106 ? 16.781 11.125 -7.773 1 97.56 106 PHE A C 1
ATOM 826 O O . PHE A 1 106 ? 17.469 10.164 -8.117 1 97.56 106 PHE A O 1
ATOM 833 N N . ASP A 1 107 ? 16.656 11.547 -6.5 1 98.5 107 ASP A N 1
ATOM 834 C CA . ASP A 1 107 ? 17.359 10.852 -5.43 1 98.5 107 ASP A CA 1
ATOM 835 C C . ASP A 1 107 ? 16.469 10.672 -4.207 1 98.5 107 ASP A C 1
ATOM 837 O O . ASP A 1 107 ? 16.953 10.484 -3.092 1 98.5 107 ASP A O 1
ATOM 841 N N . ALA A 1 108 ? 15.18 10.797 -4.363 1 98.75 108 ALA A N 1
ATOM 842 C CA . ALA A 1 108 ? 14.141 10.578 -3.354 1 98.75 108 ALA A CA 1
ATOM 843 C C . ALA A 1 108 ? 12.758 10.516 -3.99 1 98.75 108 ALA A C 1
ATOM 845 O O . ALA A 1 108 ? 12.586 10.906 -5.148 1 98.75 108 ALA A O 1
ATOM 846 N N . VAL A 1 109 ? 11.859 9.969 -3.299 1 98.38 109 VAL A N 1
ATOM 847 C CA . VAL A 1 109 ? 10.445 10.016 -3.666 1 98.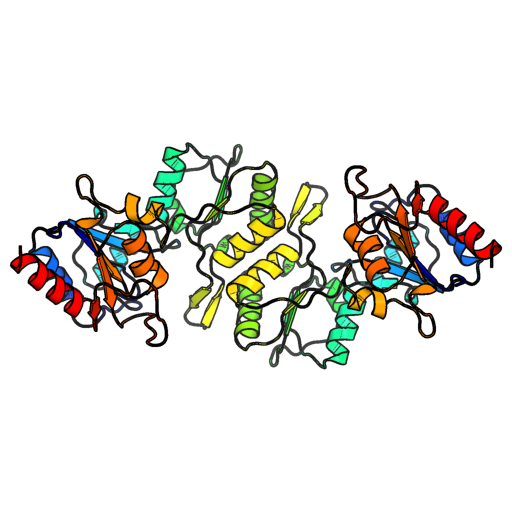38 109 VAL A CA 1
ATOM 848 C C . VAL A 1 109 ? 9.648 10.711 -2.564 1 98.38 109 VAL A C 1
ATOM 850 O O . VAL A 1 109 ? 9.797 10.391 -1.384 1 98.38 109 VAL A O 1
ATOM 853 N N . VAL A 1 110 ? 8.867 11.695 -2.926 1 98.12 110 VAL A N 1
ATOM 854 C CA . VAL A 1 110 ? 8.023 12.422 -1.984 1 98.12 110 VAL A CA 1
ATOM 855 C C . VAL A 1 110 ? 6.551 12.203 -2.334 1 98.12 110 VAL A C 1
ATOM 857 O O . VAL A 1 110 ? 6.133 12.445 -3.469 1 98.12 110 VAL A O 1
ATOM 860 N N . VAL A 1 111 ? 5.797 11.758 -1.368 1 97.5 111 VAL A N 1
ATOM 861 C CA . VAL A 1 111 ? 4.41 11.391 -1.619 1 97.5 111 VAL A CA 1
ATOM 862 C C . VAL A 1 111 ? 3.482 12.281 -0.796 1 97.5 111 VAL A C 1
ATOM 864 O O . VAL A 1 111 ? 3.662 12.422 0.415 1 97.5 111 VAL A O 1
ATOM 867 N N . GLY A 1 112 ? 2.529 12.922 -1.4 1 96.25 112 GLY A N 1
ATOM 868 C CA . GLY A 1 112 ? 1.376 13.594 -0.82 1 96.25 112 GLY A CA 1
ATOM 869 C C . GLY A 1 112 ? 0.058 13.133 -1.414 1 96.25 112 GLY A C 1
ATOM 870 O O . GLY A 1 112 ? -0.028 12.039 -1.98 1 96.25 112 GLY A O 1
ATOM 871 N N . LEU A 1 113 ? -0.985 13.836 -1.142 1 92.44 113 LEU A N 1
ATOM 872 C CA . LEU A 1 113 ? -2.256 13.531 -1.791 1 92.44 113 LEU A CA 1
ATOM 873 C C . LEU A 1 113 ? -2.209 13.891 -3.271 1 92.44 113 LEU A C 1
ATOM 875 O O . LEU A 1 113 ? -2.031 15.062 -3.625 1 92.44 113 LEU A O 1
ATOM 879 N N . ALA A 1 114 ? -2.268 12.883 -4.121 1 87.69 114 ALA A N 1
ATOM 880 C CA . ALA A 1 114 ? -2.025 13.102 -5.547 1 87.69 114 ALA A CA 1
ATOM 881 C C . ALA A 1 114 ? -2.98 12.266 -6.398 1 87.69 114 ALA A C 1
ATOM 883 O O . ALA A 1 114 ? -2.545 11.422 -7.184 1 87.69 114 ALA A O 1
ATOM 884 N N . PRO A 1 115 ? -4.262 12.547 -6.387 1 83.5 115 PRO A N 1
ATOM 885 C CA . PRO A 1 115 ? -5.172 11.727 -7.188 1 83.5 115 PRO A CA 1
ATOM 886 C C . PRO A 1 115 ? -4.805 11.711 -8.672 1 83.5 115 PRO A C 1
ATOM 888 O O . PRO A 1 115 ? -4.859 10.664 -9.312 1 83.5 115 PRO A O 1
ATOM 891 N N . ASP A 1 116 ? -4.355 12.852 -9.18 1 81.12 116 ASP A N 1
ATOM 892 C CA . ASP A 1 116 ? -4.078 12.961 -10.609 1 81.12 116 ASP A CA 1
ATOM 893 C C . ASP A 1 116 ? -2.717 12.359 -10.953 1 81.12 116 ASP A C 1
ATOM 895 O O . ASP A 1 116 ? -2.438 12.07 -12.117 1 81.12 116 ASP A O 1
ATOM 899 N N . ALA A 1 117 ? -1.888 12.219 -9.984 1 76.44 117 ALA A N 1
ATOM 900 C CA . ALA A 1 117 ? -0.558 11.664 -10.219 1 76.44 117 ALA A CA 1
ATOM 901 C C . ALA A 1 117 ? -0.54 10.156 -9.961 1 76.44 117 ALA A C 1
ATOM 903 O O . ALA A 1 117 ? 0.467 9.492 -10.211 1 76.44 117 ALA A O 1
ATOM 904 N N . PHE A 1 118 ? -1.667 9.672 -9.578 1 77.75 118 PHE A N 1
ATOM 905 C CA . PHE A 1 118 ? -1.762 8.25 -9.242 1 77.75 118 PHE A CA 1
ATOM 906 C C . PHE A 1 118 ? -1.987 7.414 -10.5 1 77.75 118 PHE A C 1
ATOM 908 O O . PHE A 1 118 ? -3.113 6.996 -10.781 1 77.75 118 PHE A O 1
ATOM 915 N N . ASN A 1 119 ? -0.972 7.188 -11.18 1 81.69 119 ASN A N 1
ATOM 916 C CA . ASN A 1 119 ? -1.041 6.281 -12.32 1 81.69 119 ASN A CA 1
ATOM 917 C C . ASN A 1 119 ? 0.192 5.383 -12.398 1 81.69 119 ASN A C 1
ATOM 919 O O . ASN A 1 119 ? 1.217 5.676 -11.781 1 81.69 119 ASN A O 1
ATOM 923 N N . HIS A 1 120 ? 0.044 4.332 -13.234 1 81.75 120 HIS A N 1
ATOM 924 C CA . HIS A 1 120 ? 1.006 3.234 -13.25 1 81.75 120 HIS A CA 1
ATOM 925 C C . HIS A 1 120 ? 2.383 3.715 -13.695 1 81.75 120 HIS A C 1
ATOM 927 O O . HIS A 1 120 ? 3.4 3.299 -13.141 1 81.75 120 HIS A O 1
ATOM 933 N N . GLU A 1 121 ? 2.494 4.602 -14.609 1 86.56 121 GLU A N 1
ATOM 934 C CA . GLU A 1 121 ? 3.773 5.062 -15.133 1 86.56 121 GLU A CA 1
ATOM 935 C C . GLU A 1 121 ? 4.527 5.895 -14.102 1 86.56 121 GLU A C 1
ATOM 937 O O . GLU A 1 121 ? 5.73 5.703 -13.906 1 86.56 121 GLU A O 1
ATOM 942 N N . ARG A 1 122 ? 3.822 6.824 -13.477 1 89.25 122 ARG A N 1
ATOM 943 C CA . ARG A 1 122 ? 4.449 7.656 -12.461 1 89.25 122 ARG A CA 1
ATOM 944 C C . ARG A 1 122 ? 4.887 6.82 -11.258 1 89.25 122 ARG A C 1
ATOM 946 O O . ARG A 1 122 ? 5.949 7.059 -10.688 1 89.25 122 ARG A O 1
ATOM 953 N N . LEU A 1 123 ? 4.07 5.875 -10.969 1 92.38 123 LEU A N 1
ATOM 954 C CA . LEU A 1 123 ? 4.395 4.992 -9.852 1 92.38 123 LEU A CA 1
ATOM 955 C C . LEU A 1 123 ? 5.637 4.164 -10.156 1 92.38 123 LEU A C 1
ATOM 957 O O . LEU A 1 123 ? 6.457 3.916 -9.266 1 92.38 123 LEU A O 1
ATOM 961 N N . ASN A 1 124 ? 5.77 3.771 -11.391 1 93.31 124 ASN A N 1
ATOM 962 C CA . ASN A 1 124 ? 6.93 2.973 -11.766 1 93.31 124 ASN A CA 1
ATOM 963 C C . ASN A 1 124 ? 8.219 3.793 -11.719 1 93.31 124 ASN A C 1
ATOM 965 O O . ASN A 1 124 ? 9.273 3.273 -11.367 1 93.31 124 ASN A O 1
ATOM 969 N N . VAL A 1 125 ? 8.125 5.062 -12.141 1 94.06 125 VAL A N 1
ATOM 970 C CA . VAL A 1 125 ? 9.281 5.945 -12.023 1 94.06 125 VAL A CA 1
ATOM 971 C C . VAL A 1 125 ? 9.711 6.039 -10.555 1 94.06 125 VAL A C 1
ATOM 973 O O . VAL A 1 125 ? 10.883 5.859 -10.234 1 94.06 125 VAL A O 1
ATOM 976 N N . ALA A 1 126 ? 8.742 6.301 -9.672 1 96.19 126 ALA A N 1
ATOM 977 C CA . ALA A 1 126 ? 9.008 6.395 -8.234 1 96.19 126 ALA A CA 1
ATOM 978 C C . ALA A 1 126 ? 9.625 5.105 -7.703 1 96.19 126 ALA A C 1
ATOM 980 O O . ALA A 1 126 ? 10.602 5.137 -6.957 1 96.19 126 ALA A O 1
ATOM 981 N N . PHE A 1 127 ? 9.047 4.012 -8.125 1 96.88 127 PHE A N 1
ATOM 982 C CA . PHE A 1 127 ? 9.5 2.699 -7.684 1 96.88 127 PHE A CA 1
ATOM 983 C C . PHE A 1 127 ? 10.961 2.473 -8.07 1 96.88 127 PHE A C 1
ATOM 985 O O . PHE A 1 127 ? 11.758 2.014 -7.254 1 96.88 127 PHE A O 1
ATOM 992 N N . ASN A 1 128 ? 11.328 2.807 -9.227 1 95.38 128 ASN A N 1
ATOM 993 C CA . ASN A 1 128 ? 12.688 2.59 -9.703 1 95.38 128 ASN A CA 1
ATOM 994 C C . ASN A 1 128 ? 13.688 3.492 -8.984 1 95.38 128 ASN A C 1
ATOM 996 O O . ASN A 1 128 ? 14.836 3.113 -8.781 1 95.38 128 ASN A O 1
ATOM 1000 N N . VAL A 1 129 ? 13.258 4.711 -8.609 1 97.06 129 VAL A N 1
ATOM 1001 C CA . VAL A 1 129 ? 14.094 5.582 -7.781 1 97.06 129 VAL A CA 1
ATOM 1002 C C . VAL A 1 129 ? 14.359 4.914 -6.434 1 97.06 129 VAL A C 1
ATOM 1004 O O . VAL A 1 129 ? 15.492 4.938 -5.941 1 97.06 129 VAL A O 1
ATOM 1007 N N . LEU A 1 130 ? 13.375 4.258 -5.852 1 98 130 LEU A N 1
ATOM 1008 C CA . LEU A 1 130 ? 13.477 3.629 -4.539 1 98 130 LEU A CA 1
ATOM 1009 C C . LEU A 1 130 ? 14.344 2.377 -4.605 1 98 130 LEU A C 1
ATOM 1011 O O . LEU A 1 130 ? 15 2.02 -3.625 1 98 130 LEU A O 1
ATOM 1015 N N . LEU A 1 131 ? 14.344 1.725 -5.75 1 95.19 131 LEU A N 1
ATOM 1016 C CA . LEU A 1 131 ? 15.164 0.526 -5.922 1 95.19 131 LEU A CA 1
ATOM 1017 C C . LEU A 1 131 ? 16.641 0.85 -5.77 1 95.19 131 LEU A C 1
ATOM 1019 O O . LEU A 1 131 ? 17.438 -0.023 -5.422 1 95.19 131 LEU A O 1
ATOM 1023 N N . LYS A 1 132 ? 17 2.051 -6.074 1 95.44 132 LYS A N 1
ATOM 1024 C CA . LYS A 1 132 ? 18.391 2.498 -5.93 1 95.44 132 LYS A CA 1
ATOM 1025 C C . LYS A 1 132 ? 18.688 2.889 -4.484 1 95.44 132 LYS A C 1
ATOM 1027 O O . LYS A 1 132 ? 19.672 3.574 -4.219 1 95.44 132 LYS A O 1
ATOM 1032 N N . LYS A 1 133 ? 17.75 2.602 -3.498 1 96.56 133 LYS A N 1
ATOM 1033 C CA . LYS A 1 133 ? 17.891 2.785 -2.057 1 96.56 133 LYS A CA 1
ATOM 1034 C C . LYS A 1 133 ? 17.797 4.262 -1.679 1 96.56 133 LYS A C 1
ATOM 1036 O O . LYS A 1 133 ? 18.344 4.684 -0.658 1 96.56 133 LYS A O 1
ATOM 1041 N N . HIS A 1 134 ? 17.25 5.086 -2.582 1 98.12 134 HIS A N 1
ATOM 1042 C CA . HIS A 1 134 ? 16.906 6.461 -2.221 1 98.12 134 HIS A CA 1
ATOM 1043 C C . HIS A 1 134 ? 15.758 6.504 -1.225 1 98.12 134 HIS A C 1
ATOM 1045 O O . HIS A 1 134 ? 14.977 5.559 -1.132 1 98.12 134 HIS A O 1
ATOM 1051 N N . PRO A 1 135 ? 15.617 7.531 -0.467 1 98.56 135 PRO A N 1
ATOM 1052 C CA . PRO A 1 135 ? 14.617 7.586 0.601 1 98.56 135 PRO A CA 1
ATOM 1053 C C . PRO A 1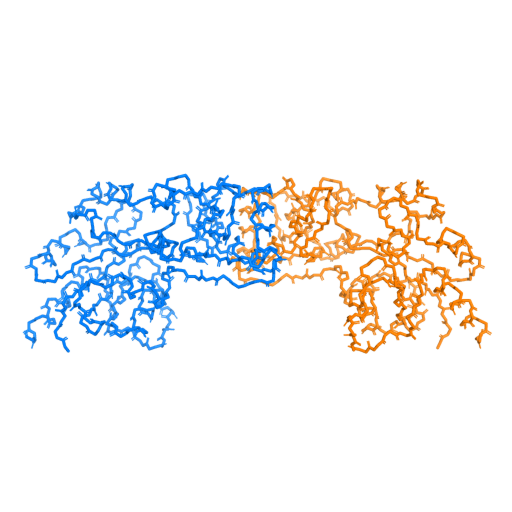 135 ? 13.203 7.844 0.077 1 98.56 135 PRO A C 1
ATOM 1055 O O . PRO A 1 135 ? 13.031 8.531 -0.932 1 98.56 135 PRO A O 1
ATOM 1058 N N . LEU A 1 136 ? 12.273 7.281 0.72 1 98.81 136 LEU A N 1
ATOM 1059 C CA . LEU A 1 136 ? 10.852 7.574 0.573 1 98.81 136 LEU A CA 1
ATOM 1060 C C . LEU A 1 136 ? 10.383 8.539 1.659 1 98.81 136 LEU A C 1
ATOM 1062 O O . LEU A 1 136 ? 10.555 8.266 2.85 1 98.81 136 LEU A O 1
ATOM 1066 N N . ILE A 1 137 ? 9.812 9.688 1.234 1 98.62 137 ILE A N 1
ATOM 1067 C CA . ILE A 1 137 ? 9.32 10.703 2.16 1 98.62 137 ILE A CA 1
ATOM 1068 C C . ILE A 1 137 ? 7.809 10.844 2.008 1 98.62 137 ILE A C 1
ATOM 1070 O O . ILE A 1 137 ? 7.312 11.109 0.909 1 98.62 137 ILE A O 1
ATOM 1074 N N . ALA A 1 138 ? 7.07 10.609 3.014 1 98.25 138 ALA A N 1
ATOM 1075 C CA . ALA A 1 138 ? 5.629 10.844 3.045 1 98.25 138 ALA A CA 1
ATOM 1076 C C . ALA A 1 138 ? 5.297 12.172 3.715 1 98.25 138 ALA A C 1
ATOM 1078 O O . ALA A 1 138 ? 5.578 12.359 4.902 1 98.25 138 ALA A O 1
ATOM 1079 N N . ILE A 1 139 ? 4.664 13.023 2.973 1 97.88 139 ILE A N 1
ATOM 1080 C CA . ILE A 1 139 ? 4.266 14.297 3.572 1 97.88 139 ILE A CA 1
ATOM 1081 C C . ILE A 1 139 ? 3.297 14.039 4.723 1 97.88 139 ILE A C 1
ATOM 1083 O O . ILE A 1 139 ? 3.395 14.68 5.777 1 97.88 139 ILE A O 1
ATOM 1087 N N . HIS A 1 140 ? 2.43 13.195 4.613 1 95.38 140 HIS A N 1
ATOM 1088 C CA . HIS A 1 140 ? 1.686 12.5 5.66 1 95.38 140 HIS A CA 1
ATOM 1089 C C . HIS A 1 140 ? 1.157 11.164 5.164 1 95.38 140 HIS A C 1
ATOM 1091 O O . HIS A 1 140 ? 1.329 10.812 3.994 1 95.38 140 HIS A O 1
ATOM 1097 N N . GLN A 1 141 ? 0.564 10.352 6.047 1 94.31 141 GLN A N 1
ATOM 1098 C CA . GLN A 1 141 ? 0.134 9.016 5.652 1 94.31 141 GLN A CA 1
ATOM 1099 C C . GLN A 1 141 ? -1.343 8.797 5.969 1 94.31 141 GLN A C 1
ATOM 1101 O O . GLN A 1 141 ? -1.742 7.707 6.379 1 94.31 141 GLN A O 1
ATOM 1106 N N . GLY A 1 142 ? -2.107 9.875 5.82 1 93.19 142 GLY A N 1
ATOM 1107 C CA . GLY A 1 142 ? -3.537 9.727 6.047 1 93.19 142 GLY A CA 1
ATOM 1108 C C . GLY A 1 142 ? -4.164 8.617 5.219 1 93.19 142 GLY A C 1
ATOM 1109 O O . GLY A 1 142 ? -3.82 8.445 4.047 1 93.19 142 GLY A O 1
ATOM 1110 N N . LYS A 1 143 ? -5.086 7.871 5.766 1 94.12 143 LYS A N 1
ATOM 1111 C CA . LYS A 1 143 ? -5.688 6.703 5.129 1 94.12 143 LYS A CA 1
ATOM 1112 C C . LYS A 1 143 ? -6.652 7.117 4.02 1 94.12 143 LYS A C 1
ATOM 1114 O O . LYS A 1 143 ? -6.633 6.547 2.926 1 94.12 143 LYS A O 1
ATOM 1119 N N . TYR A 1 144 ? -7.523 8.023 4.301 1 92.56 144 TYR A N 1
ATOM 1120 C CA . TYR A 1 144 ? -8.547 8.469 3.354 1 92.56 144 TYR A CA 1
ATOM 1121 C C . TYR A 1 144 ? -8.992 9.891 3.658 1 92.56 144 TYR A C 1
ATOM 1123 O O . TYR A 1 144 ? -8.609 10.469 4.68 1 92.56 144 TYR A O 1
ATOM 1131 N N . TYR A 1 145 ? -9.68 10.523 2.785 1 87.25 145 TYR A N 1
ATOM 1132 C CA . TYR A 1 145 ? -10.25 11.852 2.934 1 87.25 145 TYR A CA 1
ATOM 1133 C C . TYR A 1 145 ? -11.664 11.906 2.367 1 87.25 145 TYR A C 1
ATOM 1135 O O . TYR A 1 145 ? -12.055 11.047 1.574 1 87.25 145 TYR A O 1
ATOM 1143 N N . LYS A 1 146 ? -12.453 12.773 2.83 1 85.94 146 LYS A N 1
ATOM 1144 C CA . LYS A 1 146 ? -13.859 12.891 2.455 1 85.94 146 LYS A CA 1
ATOM 1145 C C . LYS A 1 146 ? -14.023 13.719 1.183 1 85.94 146 LYS A C 1
ATOM 1147 O O . LYS A 1 146 ? -13.414 14.773 1.04 1 85.94 146 LYS A O 1
ATOM 1152 N N . ARG A 1 147 ? -14.773 13.211 0.27 1 83.12 147 ARG A N 1
ATOM 1153 C CA . ARG A 1 147 ? -15.266 13.906 -0.912 1 83.12 147 ARG A CA 1
ATOM 1154 C C . ARG A 1 147 ? -16.781 14.023 -0.888 1 83.12 147 ARG A C 1
ATOM 1156 O O . ARG A 1 147 ? -17.438 13.469 -0.007 1 83.12 147 ARG A O 1
ATOM 1163 N N . LYS A 1 148 ? -17.281 14.789 -1.742 1 78.5 148 LYS A N 1
ATOM 1164 C CA . LYS A 1 148 ? -18.734 14.961 -1.852 1 78.5 148 LYS A CA 1
ATOM 1165 C C . LYS A 1 148 ? -19.422 13.625 -2.086 1 78.5 148 LYS A C 1
ATOM 1167 O O . LYS A 1 148 ? -20.531 13.398 -1.58 1 78.5 148 LYS A O 1
ATOM 1172 N N . ASP A 1 149 ? -18.734 12.742 -2.779 1 80.81 149 ASP A N 1
ATOM 1173 C CA . ASP A 1 149 ? -19.359 11.484 -3.184 1 80.81 149 ASP A CA 1
ATOM 1174 C C . ASP A 1 149 ? -18.938 10.336 -2.271 1 80.81 149 ASP A C 1
ATOM 1176 O O . ASP A 1 149 ? -19.203 9.172 -2.57 1 80.81 149 ASP A O 1
ATOM 1180 N N . GLY A 1 150 ? -18.281 10.633 -1.229 1 82.44 150 GLY A N 1
ATOM 1181 C CA . GLY A 1 150 ? -17.891 9.586 -0.298 1 82.44 150 GLY A CA 1
ATOM 1182 C C . GLY A 1 150 ? -16.438 9.711 0.149 1 82.44 150 GLY A C 1
ATOM 1183 O O . GLY A 1 150 ? -15.891 10.812 0.202 1 82.44 150 GLY A O 1
ATOM 1184 N N . LEU A 1 151 ? -15.844 8.617 0.547 1 91.12 151 LEU A N 1
ATOM 1185 C CA . LEU A 1 151 ? -14.461 8.602 1.006 1 91.12 151 LEU A CA 1
ATOM 1186 C C . LEU A 1 151 ? -13.523 8.156 -0.112 1 91.12 151 LEU A C 1
ATOM 1188 O O . LEU A 1 151 ? -13.898 7.332 -0.952 1 91.12 151 LEU A O 1
ATOM 1192 N N . ALA A 1 152 ? -12.414 8.758 -0.165 1 92.94 152 ALA A N 1
ATOM 1193 C CA . ALA A 1 152 ? -11.398 8.445 -1.168 1 92.94 152 ALA A CA 1
ATOM 1194 C C . ALA A 1 152 ? -10.07 8.086 -0.511 1 92.94 152 ALA A C 1
ATOM 1196 O O . ALA A 1 152 ? -9.766 8.562 0.586 1 92.94 152 ALA A O 1
ATOM 1197 N N . VAL A 1 153 ? -9.289 7.27 -1.213 1 93.62 153 VAL A N 1
ATOM 1198 C CA . VAL A 1 153 ? -8.008 6.812 -0.686 1 93.62 153 VAL A CA 1
ATOM 1199 C C . VAL A 1 153 ? -7.07 8.008 -0.505 1 93.62 153 VAL A C 1
ATOM 1201 O O . VAL A 1 153 ? -7.031 8.906 -1.345 1 93.62 153 VAL A O 1
ATOM 1204 N N . GLY A 1 154 ? -6.402 8.016 0.578 1 93.75 154 GLY A N 1
ATOM 1205 C CA . GLY A 1 154 ? -5.434 9.062 0.862 1 93.75 154 GLY A CA 1
ATOM 1206 C C . GLY A 1 154 ? -4.02 8.688 0.458 1 93.75 154 GLY A C 1
ATOM 1207 O O . GLY A 1 154 ? -3.803 7.668 -0.192 1 93.75 154 GLY A O 1
ATOM 1208 N N . PRO A 1 155 ? -3.047 9.555 0.862 1 95.12 155 PRO A N 1
ATOM 1209 C CA . PRO A 1 155 ? -1.655 9.32 0.473 1 95.12 155 PRO A CA 1
ATOM 1210 C C . PRO A 1 155 ? -1.084 8.039 1.077 1 95.12 155 PRO A C 1
ATOM 1212 O O . PRO A 1 155 ? -0.145 7.457 0.526 1 95.12 155 PRO A O 1
ATOM 1215 N N . GLY A 1 156 ? -1.619 7.629 2.221 1 96.19 156 GLY A N 1
ATOM 1216 C CA . GLY A 1 156 ? -1.131 6.418 2.865 1 96.19 156 GLY A CA 1
ATOM 1217 C C . GLY A 1 156 ? -1.194 5.199 1.968 1 96.19 156 GLY A C 1
ATOM 1218 O O . GLY A 1 156 ? -0.385 4.277 2.105 1 96.19 156 GLY A O 1
ATOM 1219 N N . PHE A 1 157 ? -2.18 5.145 1.089 1 95.75 157 PHE A N 1
ATOM 1220 C CA . PHE A 1 157 ? -2.307 4.051 0.134 1 95.75 157 PHE A CA 1
ATOM 1221 C C . PHE A 1 157 ? -1.032 3.896 -0.687 1 95.75 157 PHE A C 1
ATOM 1223 O O . PHE A 1 157 ? -0.482 2.797 -0.786 1 95.75 157 PHE A O 1
ATOM 1230 N N . ILE A 1 158 ? -0.575 5.039 -1.241 1 95.69 158 ILE A N 1
ATOM 1231 C CA . ILE A 1 158 ? 0.601 5.027 -2.104 1 95.69 158 ILE A CA 1
ATOM 1232 C C . ILE A 1 158 ? 1.844 4.707 -1.276 1 95.69 158 ILE A C 1
ATOM 1234 O O . ILE A 1 158 ? 2.684 3.906 -1.691 1 95.69 158 ILE A O 1
ATOM 1238 N N . VAL A 1 159 ? 1.945 5.285 -0.105 1 97.62 159 VAL A N 1
ATOM 1239 C CA . VAL A 1 159 ? 3.113 5.129 0.755 1 97.62 159 VAL A CA 1
ATOM 1240 C C . VAL A 1 159 ? 3.295 3.654 1.115 1 97.62 159 VAL A C 1
ATOM 1242 O O . VAL A 1 159 ? 4.383 3.1 0.95 1 97.62 159 VAL A O 1
ATOM 1245 N N . LYS A 1 160 ? 2.229 3.027 1.541 1 98.31 160 LYS A N 1
ATOM 1246 C CA . LYS A 1 160 ? 2.326 1.638 1.977 1 98.31 160 LYS A CA 1
ATOM 1247 C C . LYS A 1 160 ? 2.6 0.71 0.797 1 98.31 160 LYS A C 1
ATOM 1249 O O . LYS A 1 160 ? 3.324 -0.279 0.933 1 98.31 160 LYS A O 1
ATOM 1254 N N . GLY A 1 161 ? 1.939 1.008 -0.328 1 96.94 161 GLY A N 1
ATOM 1255 C CA . GLY A 1 161 ? 2.256 0.253 -1.53 1 96.94 161 GLY A CA 1
ATOM 1256 C C . GLY A 1 161 ? 3.725 0.311 -1.902 1 96.94 161 GLY A C 1
ATOM 1257 O O . GLY A 1 161 ? 4.34 -0.72 -2.18 1 96.94 161 GLY A O 1
ATOM 1258 N N . LEU A 1 162 ? 4.309 1.492 -1.87 1 97.69 162 LEU A N 1
ATOM 1259 C CA . LEU A 1 162 ? 5.707 1.683 -2.234 1 97.69 162 LEU A CA 1
ATOM 1260 C C . LEU A 1 162 ? 6.629 1.05 -1.197 1 97.69 162 LEU A C 1
ATOM 1262 O O . LEU A 1 162 ? 7.656 0.464 -1.548 1 97.69 162 LEU A O 1
ATOM 1266 N N . GLU A 1 163 ? 6.293 1.255 0.134 1 98.69 163 GLU A N 1
ATOM 1267 C CA . GLU A 1 163 ? 7.094 0.615 1.174 1 98.69 163 GLU A CA 1
ATOM 1268 C C . GLU A 1 163 ? 7.219 -0.886 0.928 1 98.69 163 GLU A C 1
ATOM 1270 O O . GLU A 1 163 ? 8.312 -1.446 1.023 1 98.69 163 GLU A O 1
ATOM 1275 N N . TYR A 1 164 ? 6.102 -1.498 0.62 1 98.25 164 TYR A N 1
ATOM 1276 C CA . TYR A 1 164 ? 6.074 -2.939 0.406 1 98.25 164 TYR A CA 1
ATOM 1277 C C . TYR A 1 164 ? 6.875 -3.326 -0.83 1 98.25 164 TYR A C 1
ATOM 1279 O O . TYR A 1 164 ? 7.762 -4.18 -0.761 1 98.25 164 TYR A O 1
ATOM 1287 N N . THR A 1 165 ? 6.621 -2.709 -1.943 1 96.94 165 THR A N 1
ATOM 1288 C CA . THR A 1 165 ? 7.199 -3.098 -3.227 1 96.94 165 THR A CA 1
ATOM 1289 C C . THR A 1 165 ? 8.703 -2.852 -3.238 1 96.94 165 THR A C 1
ATOM 1291 O O . THR A 1 165 ? 9.469 -3.652 -3.789 1 96.94 165 THR A O 1
ATOM 1294 N N . ALA A 1 166 ? 9.156 -1.747 -2.635 1 97.5 166 ALA A N 1
ATOM 1295 C CA . ALA A 1 166 ? 10.57 -1.361 -2.668 1 97.5 166 ALA A CA 1
ATOM 1296 C C . ALA A 1 166 ? 11.289 -1.823 -1.407 1 97.5 166 ALA A C 1
ATOM 1298 O O . ALA A 1 166 ? 12.492 -1.6 -1.258 1 97.5 166 ALA A O 1
ATOM 1299 N N . SER A 1 167 ? 10.578 -2.498 -0.466 1 97 167 SER A N 1
ATOM 1300 C CA . SER A 1 167 ? 11.156 -2.959 0.791 1 97 167 SER A CA 1
ATOM 1301 C C . SER A 1 167 ? 11.859 -1.823 1.523 1 97 167 SER A C 1
ATOM 1303 O O . SER A 1 167 ? 13.031 -1.945 1.884 1 97 167 SER A O 1
ATOM 1305 N N . THR A 1 168 ? 11.172 -0.745 1.753 1 98.06 168 THR A N 1
ATOM 1306 C CA . THR A 1 168 ? 11.688 0.436 2.436 1 98.06 168 THR A CA 1
ATOM 1307 C C . THR A 1 168 ? 10.656 0.982 3.424 1 98.06 168 THR A C 1
ATOM 1309 O O . THR A 1 168 ? 9.547 0.459 3.523 1 98.06 168 THR A O 1
ATOM 1312 N N . THR A 1 169 ? 11.031 1.845 4.246 1 98.31 169 THR A N 1
ATOM 1313 C CA . THR A 1 169 ? 10.156 2.529 5.188 1 98.31 169 THR A CA 1
ATOM 1314 C C . THR A 1 169 ? 10.188 4.039 4.957 1 98.31 169 THR A C 1
ATOM 1316 O O . THR A 1 169 ? 11.266 4.625 4.809 1 98.31 169 THR A O 1
ATOM 1319 N N . ALA A 1 170 ? 9.07 4.641 4.898 1 98.56 170 ALA A N 1
ATOM 1320 C CA . ALA A 1 170 ? 8.977 6.07 4.613 1 98.56 170 ALA A CA 1
ATOM 1321 C C . ALA A 1 170 ? 9.359 6.895 5.84 1 98.56 170 ALA A C 1
ATOM 1323 O O . ALA A 1 170 ? 9.039 6.52 6.973 1 98.56 170 ALA A O 1
ATOM 1324 N N . THR A 1 171 ? 10.055 7.992 5.621 1 98.25 171 THR A N 1
ATOM 1325 C CA . THR A 1 171 ? 10.125 9.07 6.598 1 98.25 171 THR A CA 1
ATOM 1326 C C . THR A 1 171 ? 8.859 9.922 6.559 1 98.25 171 THR A C 1
ATOM 1328 O O . THR A 1 171 ? 8.547 10.531 5.535 1 98.25 171 THR A O 1
ATOM 1331 N N . VAL A 1 172 ? 8.133 9.945 7.594 1 98 172 VAL A N 1
ATOM 1332 C CA . VAL A 1 172 ? 6.902 10.727 7.656 1 98 172 VAL A CA 1
ATOM 1333 C C . VAL A 1 172 ? 7.203 12.125 8.203 1 98 172 VAL A C 1
ATOM 1335 O O . VAL A 1 172 ? 7.918 12.266 9.195 1 98 172 VAL A O 1
ATOM 1338 N N . ILE A 1 173 ? 6.605 13.156 7.57 1 98.06 173 ILE A N 1
ATOM 1339 C CA . ILE A 1 173 ? 6.961 14.539 7.875 1 98.06 173 ILE A CA 1
ATOM 1340 C C . ILE A 1 173 ? 5.867 15.172 8.727 1 98.06 173 ILE A C 1
ATOM 1342 O O . ILE A 1 173 ? 6.152 15.781 9.766 1 98.06 173 ILE A O 1
ATOM 1346 N N . GLY A 1 174 ? 4.613 15.023 8.383 1 97.38 174 GLY A N 1
ATOM 1347 C CA . GLY A 1 174 ? 3.498 15.734 8.992 1 97.38 174 GLY A CA 1
ATOM 1348 C C . GLY A 1 174 ? 3.164 15.227 10.383 1 97.38 174 GLY A C 1
ATOM 1349 O O . GLY A 1 174 ? 3.902 14.422 10.953 1 97.38 174 GLY A O 1
ATOM 1350 N N . LYS A 1 175 ? 2.012 15.828 10.969 1 96.62 175 LYS A N 1
ATOM 1351 C CA . LYS A 1 175 ? 1.511 15.359 12.258 1 96.62 175 LYS A CA 1
ATOM 1352 C C . LYS A 1 175 ? 1.225 13.859 12.219 1 96.62 175 LYS A C 1
ATOM 1354 O O . LYS A 1 175 ? 0.762 13.336 11.203 1 96.62 175 LYS A O 1
ATOM 1359 N N . PRO A 1 176 ? 1.674 13.18 13.375 1 96.69 176 PRO A N 1
ATOM 1360 C CA . PRO A 1 176 ? 2.029 13.609 14.734 1 96.69 176 PRO A CA 1
ATOM 1361 C C . PRO A 1 176 ? 3.535 13.562 14.984 1 96.69 176 PRO A C 1
ATOM 1363 O O . PRO A 1 176 ? 3.967 13.375 16.125 1 96.69 176 PRO A O 1
ATOM 1366 N N . THR A 1 177 ? 4.328 13.688 13.992 1 97.31 177 THR A N 1
ATOM 1367 C CA . THR A 1 177 ? 5.754 13.422 14.148 1 97.31 177 THR A CA 1
ATOM 1368 C C . THR A 1 177 ? 6.418 14.516 14.977 1 97.31 177 THR A C 1
ATOM 1370 O O . THR A 1 177 ? 5.996 15.672 14.945 1 97.31 177 THR A O 1
ATOM 1373 N N . LYS A 1 178 ? 7.508 14.078 15.648 1 97.81 178 LYS A N 1
ATOM 1374 C CA . LYS A 1 178 ? 8.359 15.023 16.375 1 97.81 178 LYS A CA 1
ATOM 1375 C C . LYS A 1 178 ? 8.898 16.109 15.445 1 97.81 178 LYS A C 1
ATOM 1377 O O . LYS A 1 178 ? 8.922 17.281 15.797 1 97.81 178 LYS A O 1
ATOM 1382 N N . TYR A 1 179 ? 9.336 15.719 14.312 1 97.44 179 TYR A N 1
ATOM 1383 C CA . TYR A 1 179 ? 9.914 16.656 13.344 1 97.44 179 TYR A CA 1
ATOM 1384 C C . TYR A 1 179 ? 8.938 17.766 13.008 1 97.44 179 TYR A C 1
ATOM 1386 O O . TYR A 1 179 ? 9.312 18.938 12.969 1 97.44 179 TYR A O 1
ATOM 1394 N N . PHE A 1 180 ? 7.699 17.391 12.742 1 98.06 180 PHE A N 1
ATOM 1395 C CA . PHE A 1 180 ? 6.699 18.375 12.375 1 98.06 180 PHE A CA 1
ATOM 1396 C C . PHE A 1 180 ? 6.543 19.422 13.469 1 98.06 180 PHE A C 1
ATOM 1398 O O . PHE A 1 180 ? 6.652 20.625 13.219 1 98.06 180 PHE A O 1
ATOM 1405 N N . PHE A 1 181 ? 6.309 18.984 14.672 1 98.31 181 PHE A N 1
ATOM 1406 C CA . PHE A 1 181 ? 6 19.891 15.766 1 98.31 181 PHE A CA 1
ATOM 1407 C C . PHE A 1 181 ? 7.215 20.734 16.125 1 98.31 181 PHE A C 1
ATOM 1409 O O . PHE A 1 181 ? 7.094 21.938 16.375 1 98.31 181 PHE A O 1
ATOM 1416 N N . GLU A 1 182 ? 8.359 20.172 16.125 1 97.62 182 GLU A N 1
ATOM 1417 C CA . GLU A 1 182 ? 9.562 20.938 16.406 1 97.62 182 GLU A CA 1
ATOM 1418 C C . GLU A 1 182 ? 9.789 22.016 15.344 1 97.62 182 GLU A C 1
ATOM 1420 O O . GLU A 1 182 ? 10.242 23.109 15.656 1 97.62 182 GLU A O 1
ATOM 1425 N N . SER A 1 183 ? 9.461 21.688 14.109 1 97.06 183 SER A N 1
ATOM 1426 C CA . SER A 1 183 ? 9.641 22.625 13.008 1 97.06 183 SER A CA 1
ATOM 1427 C C . SER A 1 183 ? 8.625 23.75 13.078 1 97.06 183 SER A C 1
ATOM 1429 O O . SER A 1 183 ? 8.852 24.844 12.539 1 97.06 183 SER A O 1
ATOM 1431 N N . ALA A 1 184 ? 7.52 23.531 13.727 1 97.69 184 ALA A N 1
ATOM 1432 C CA . ALA A 1 184 ? 6.434 24.5 13.773 1 97.69 184 ALA A CA 1
ATOM 1433 C C . ALA A 1 184 ? 6.633 25.5 14.914 1 97.69 184 ALA A C 1
ATOM 1435 O O . ALA A 1 184 ? 6.012 26.562 14.938 1 97.69 184 ALA A O 1
ATOM 1436 N N . ILE A 1 185 ? 7.438 25.203 15.898 1 97.62 185 ILE A N 1
ATOM 1437 C CA . ILE A 1 185 ? 7.656 26.031 17.078 1 97.62 185 ILE A CA 1
ATOM 1438 C C . ILE A 1 185 ? 8.422 27.297 16.672 1 97.62 185 ILE A C 1
ATOM 1440 O O . ILE A 1 185 ? 9.453 27.219 16 1 97.62 185 ILE A O 1
ATOM 1444 N N . PRO A 1 186 ? 7.891 28.438 17.047 1 96.06 186 PRO A N 1
ATOM 1445 C CA . PRO A 1 186 ? 8.609 29.672 16.734 1 96.06 186 PRO A CA 1
ATOM 1446 C C . PRO A 1 186 ? 10.008 29.719 17.359 1 96.06 186 PRO A C 1
ATOM 1448 O O . PRO A 1 186 ? 10.219 29.172 18.438 1 96.06 186 PRO A O 1
ATOM 1451 N N . ALA A 1 187 ? 10.883 30.422 16.656 1 94.38 187 ALA A N 1
ATOM 1452 C CA . ALA A 1 187 ? 12.242 30.578 17.141 1 94.38 187 ALA A CA 1
ATOM 1453 C C . ALA A 1 187 ? 12.25 31.188 18.547 1 94.38 187 ALA A C 1
ATOM 1455 O O . ALA A 1 187 ? 11.531 32.156 18.812 1 94.38 187 ALA A O 1
ATOM 1456 N N . GLY A 1 188 ? 12.969 30.547 19.438 1 95.75 188 GLY A N 1
ATOM 1457 C CA . GLY A 1 188 ? 13.148 31.109 20.766 1 95.75 188 GLY A CA 1
ATOM 1458 C C . GLY A 1 188 ? 12.102 30.641 21.75 1 95.75 188 GLY A C 1
ATOM 1459 O O . GLY A 1 188 ? 12.133 31.031 22.922 1 95.75 188 GLY A O 1
ATOM 1460 N N . VAL A 1 189 ? 11.203 29.875 21.344 1 97.69 189 VAL A N 1
ATOM 1461 C CA . VAL A 1 189 ? 10.156 29.375 22.234 1 97.69 189 VAL A CA 1
ATOM 1462 C C . VAL A 1 189 ? 10.398 27.906 22.531 1 97.69 189 VAL A C 1
ATOM 1464 O O . VAL A 1 189 ? 10.727 27.125 21.641 1 97.69 189 VAL A O 1
ATOM 1467 N N . ALA A 1 190 ? 10.344 27.516 23.766 1 97.81 190 ALA A N 1
ATOM 1468 C CA . ALA A 1 190 ? 10.492 26.109 24.156 1 97.81 190 ALA A CA 1
ATOM 1469 C C . ALA A 1 190 ? 9.18 25.344 23.984 1 97.81 190 ALA A C 1
ATOM 1471 O O . ALA A 1 190 ? 8.102 25.922 24.109 1 97.81 190 ALA A O 1
ATOM 1472 N N . PRO A 1 191 ? 9.219 24.047 23.734 1 98.19 191 PRO A N 1
ATOM 1473 C CA . PRO A 1 191 ? 7.996 23.266 23.562 1 98.19 191 PRO A CA 1
ATOM 1474 C C . PRO A 1 191 ? 7.051 23.375 24.766 1 98.19 191 PRO A C 1
ATOM 1476 O O . PRO A 1 191 ? 5.832 23.438 24.578 1 98.19 191 PRO A O 1
ATOM 1479 N N . GLU A 1 192 ? 7.629 23.5 25.922 1 97.81 192 GLU A N 1
ATOM 1480 C CA . GLU A 1 192 ? 6.836 23.547 27.141 1 97.81 192 GLU A CA 1
ATOM 1481 C C . GLU A 1 192 ? 6.047 24.844 27.234 1 97.81 192 GLU A C 1
ATOM 1483 O O . GLU A 1 192 ? 5.117 24.969 28.047 1 97.81 192 GLU A O 1
ATOM 1488 N N . GLU A 1 193 ? 6.438 25.781 26.438 1 98.25 193 GLU A N 1
ATOM 1489 C CA . GLU A 1 193 ? 5.777 27.094 26.422 1 98.25 193 GLU A CA 1
ATOM 1490 C C . GLU A 1 193 ? 4.711 27.156 25.328 1 98.25 193 GLU A C 1
ATOM 1492 O O . GLU A 1 193 ? 4.121 28.203 25.094 1 98.25 193 GLU A O 1
ATOM 1497 N N . CYS A 1 194 ? 4.469 26.047 24.656 1 98.62 194 CYS A N 1
ATOM 1498 C CA . CYS A 1 194 ? 3.537 25.984 23.531 1 98.62 194 CYS A CA 1
ATOM 1499 C C . CYS A 1 194 ? 2.295 25.188 23.891 1 98.62 194 CYS A C 1
ATOM 1501 O O . CYS A 1 194 ? 2.369 24.25 24.688 1 98.62 194 CYS A O 1
ATOM 1503 N N . VAL A 1 195 ? 1.166 25.578 23.344 1 98.75 195 VAL A N 1
ATOM 1504 C CA . VAL A 1 195 ? -0.068 24.797 23.438 1 98.75 195 VAL A CA 1
ATOM 1505 C C . VAL A 1 195 ? -0.582 24.469 22.031 1 98.75 195 VAL A C 1
ATOM 1507 O O . VAL A 1 195 ? -0.533 25.312 21.141 1 98.75 195 VAL A O 1
ATOM 1510 N N . MET A 1 196 ? -0.93 23.234 21.812 1 98.88 196 MET A N 1
ATOM 1511 C CA . MET A 1 196 ? -1.557 22.766 20.578 1 98.88 196 MET A CA 1
ATOM 1512 C C . MET A 1 196 ? -3.061 22.609 20.766 1 98.88 196 MET A C 1
ATOM 1514 O O . MET A 1 196 ? -3.51 21.969 21.719 1 98.88 196 MET A O 1
ATOM 1518 N N . ILE A 1 197 ? -3.811 23.203 19.922 1 98.81 197 ILE A N 1
ATOM 1519 C CA . ILE A 1 197 ? -5.258 23.047 19.906 1 98.81 197 ILE A CA 1
ATOM 1520 C C . ILE A 1 197 ? -5.66 22.25 18.656 1 98.81 197 ILE A C 1
ATOM 1522 O O . ILE A 1 197 ? -5.348 22.641 17.531 1 98.81 197 ILE A O 1
ATOM 1526 N N . GLY A 1 198 ? -6.301 21.125 18.828 1 98.12 198 GLY A N 1
ATOM 1527 C CA . GLY A 1 198 ? -6.715 20.344 17.672 1 98.12 198 GLY A CA 1
ATOM 1528 C C . GLY A 1 198 ? -7.875 19.422 17.969 1 98.12 198 GLY A C 1
ATOM 1529 O O . GLY A 1 198 ? -8.281 19.266 19.125 1 98.12 198 GLY A O 1
ATOM 1530 N N . ASP A 1 199 ? -8.445 18.812 16.938 1 97.06 199 ASP A N 1
ATOM 1531 C CA . ASP A 1 199 ? -9.617 17.953 17.078 1 97.06 199 ASP A CA 1
ATOM 1532 C C . ASP A 1 199 ? -9.234 16.469 16.969 1 97.06 199 ASP A C 1
ATOM 1534 O O . ASP A 1 199 ? -10.07 15.594 17.172 1 97.06 199 ASP A O 1
ATOM 1538 N N . ASP A 1 200 ? -8 16.156 16.688 1 95 200 ASP A N 1
ATOM 1539 C CA . ASP A 1 200 ? -7.52 14.781 16.594 1 95 200 ASP A CA 1
ATOM 1540 C C . ASP A 1 200 ? -6.672 14.414 17.812 1 95 200 ASP A C 1
ATOM 1542 O O . ASP A 1 200 ? -5.57 14.938 17.984 1 95 200 ASP A O 1
ATOM 1546 N N . ALA A 1 201 ? -7.148 13.469 18.578 1 96.12 201 ALA A N 1
ATOM 1547 C CA . ALA A 1 201 ? -6.512 13.109 19.844 1 96.12 201 ALA A CA 1
ATOM 1548 C C . ALA A 1 201 ? -5.086 12.609 19.625 1 96.12 201 ALA A C 1
ATOM 1550 O O . ALA A 1 201 ? -4.188 12.906 20.406 1 96.12 201 ALA A O 1
ATOM 1551 N N . TYR A 1 202 ? -4.887 11.938 18.594 1 94.5 202 TYR A N 1
ATOM 1552 C CA . TYR A 1 202 ? -3.576 11.344 18.359 1 94.5 202 TYR A CA 1
ATOM 1553 C C . TYR A 1 202 ? -2.682 12.297 17.578 1 94.5 202 TYR A C 1
ATOM 1555 O O . TYR A 1 202 ? -1.626 12.711 18.062 1 94.5 202 TYR A O 1
ATOM 1563 N N . ASP A 1 203 ? -3.104 12.734 16.375 1 94.62 203 ASP A N 1
ATOM 1564 C CA . ASP A 1 203 ? -2.262 13.508 15.477 1 94.62 203 ASP A CA 1
ATOM 1565 C C . ASP A 1 203 ? -1.956 14.891 16.047 1 94.62 203 ASP A C 1
ATOM 1567 O O . ASP A 1 203 ? -0.851 15.406 15.883 1 94.62 203 ASP A O 1
ATOM 1571 N N . ASP A 1 204 ? -2.902 15.508 16.688 1 97.12 204 ASP A N 1
ATOM 1572 C CA . ASP A 1 204 ? -2.715 16.859 17.203 1 97.12 204 ASP A CA 1
ATOM 1573 C C . ASP A 1 204 ? -2.197 16.828 18.641 1 97.12 204 ASP A C 1
ATOM 1575 O O . ASP A 1 204 ? -1.148 17.406 18.938 1 97.12 204 ASP A O 1
ATOM 1579 N N . VAL A 1 205 ? -2.898 16.078 19.5 1 97.44 205 VAL A N 1
ATOM 1580 C CA . VAL A 1 205 ? -2.707 16.234 20.938 1 97.44 205 VAL A CA 1
ATOM 1581 C C . VAL A 1 205 ? -1.54 15.359 21.406 1 97.44 205 VAL A C 1
ATOM 1583 O O . VAL A 1 205 ? -0.532 15.875 21.891 1 97.44 205 VAL A O 1
ATOM 1586 N N . VAL A 1 206 ? -1.644 14.062 21.172 1 97.56 206 VAL A N 1
ATOM 1587 C CA . VAL A 1 206 ? -0.574 13.164 21.594 1 97.56 206 VAL A CA 1
ATOM 1588 C C . VAL A 1 206 ? 0.729 13.539 20.891 1 97.56 206 VAL A C 1
ATOM 1590 O O . VAL A 1 206 ? 1.791 13.578 21.516 1 97.56 206 VAL A O 1
ATOM 1593 N N . GLY A 1 207 ? 0.673 13.867 19.578 1 97.56 207 GLY A N 1
ATOM 1594 C CA . GLY A 1 207 ? 1.848 14.297 18.828 1 97.56 207 GLY A CA 1
ATOM 1595 C C . GLY A 1 207 ? 2.537 15.5 19.453 1 97.56 207 GLY A C 1
ATOM 1596 O O . GLY A 1 207 ? 3.758 15.5 19.625 1 97.56 207 GLY A O 1
ATOM 1597 N N . ALA A 1 208 ? 1.798 16.484 19.797 1 98.38 208 ALA A N 1
ATOM 1598 C CA . ALA A 1 208 ? 2.336 17.703 20.391 1 98.38 208 ALA A CA 1
ATOM 1599 C C . ALA A 1 208 ? 2.877 17.453 21.797 1 98.38 208 ALA A C 1
ATOM 1601 O O . ALA A 1 208 ? 3.957 17.938 22.141 1 98.38 208 ALA A O 1
ATOM 1602 N N . MET A 1 209 ? 2.188 16.656 22.547 1 98.44 209 MET A N 1
ATOM 1603 C CA . MET A 1 209 ? 2.578 16.391 23.938 1 98.44 209 MET A CA 1
ATOM 1604 C C . MET A 1 209 ? 3.857 15.562 24 1 98.44 209 MET A C 1
ATOM 1606 O O . MET A 1 209 ? 4.652 15.703 24.922 1 98.44 209 MET A O 1
ATOM 1610 N N . ASN A 1 210 ? 4.051 14.773 23.047 1 97.75 210 ASN A N 1
ATOM 1611 C CA . ASN A 1 210 ? 5.258 13.953 22.969 1 97.75 210 ASN A CA 1
ATOM 1612 C C . ASN A 1 210 ? 6.512 14.812 22.844 1 97.75 210 ASN A C 1
ATOM 1614 O O . ASN A 1 210 ? 7.613 14.359 23.172 1 97.75 210 ASN A O 1
ATOM 1618 N N . VAL A 1 211 ? 6.379 16.047 22.359 1 97.81 211 VAL A N 1
ATOM 1619 C CA . VAL A 1 211 ? 7.555 16.906 22.25 1 97.81 211 VAL A CA 1
ATOM 1620 C C . VAL A 1 211 ? 7.574 17.922 23.391 1 97.81 211 VAL A C 1
ATOM 1622 O O . VAL A 1 211 ? 8.422 18.812 23.422 1 97.81 211 VAL A O 1
ATOM 1625 N N . GLY A 1 212 ? 6.547 17.844 24.266 1 97.88 212 GLY A N 1
ATOM 1626 C CA . GLY A 1 212 ? 6.602 18.641 25.5 1 97.88 212 GLY A CA 1
ATOM 1627 C C . GLY A 1 212 ? 5.566 19.75 25.547 1 97.88 212 GLY A C 1
ATOM 1628 O O . GLY A 1 212 ? 5.504 20.5 26.516 1 97.88 212 GLY A O 1
ATOM 1629 N N . MET A 1 213 ? 4.688 19.875 24.578 1 98.5 213 M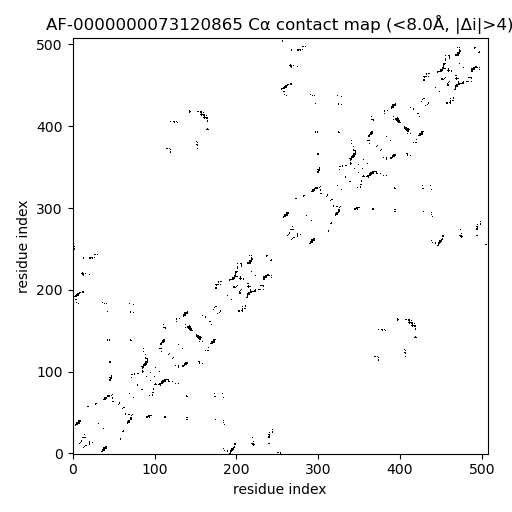ET A N 1
ATOM 1630 C CA . MET A 1 213 ? 3.674 20.938 24.531 1 98.5 213 MET A CA 1
ATOM 1631 C C . MET A 1 213 ? 2.473 20.562 25.391 1 98.5 213 MET A C 1
ATOM 1633 O O . MET A 1 213 ? 2.291 19.391 25.75 1 98.5 213 MET A O 1
ATOM 1637 N N . LYS A 1 214 ? 1.726 21.516 25.719 1 98.44 214 LYS A N 1
ATOM 1638 C CA . LYS A 1 214 ? 0.364 21.266 26.188 1 98.44 214 LYS A CA 1
ATOM 1639 C C . LYS A 1 214 ? -0.556 20.922 25.016 1 98.44 214 LYS A C 1
ATOM 1641 O O . LYS A 1 214 ? -0.345 21.406 23.891 1 98.44 214 LYS A O 1
ATOM 1646 N N . GLY A 1 215 ? -1.524 20.062 25.203 1 98.62 215 GLY A N 1
ATOM 1647 C CA . GLY A 1 215 ? -2.441 19.641 24.156 1 98.62 215 GLY A CA 1
ATOM 1648 C C . GLY A 1 215 ? -3.9 19.812 24.547 1 98.62 215 GLY A C 1
ATOM 1649 O O . GLY A 1 215 ? -4.371 19.188 25.5 1 98.62 215 GLY A O 1
ATOM 1650 N N . ILE A 1 216 ? -4.609 20.641 23.828 1 98.75 216 ILE A N 1
ATOM 1651 C CA . ILE A 1 216 ? -6.043 20.828 24.031 1 98.75 216 ILE A CA 1
ATOM 1652 C C . ILE A 1 216 ? -6.82 20.125 22.922 1 98.75 216 ILE A C 1
ATOM 1654 O O . ILE A 1 216 ? -6.621 20.406 21.75 1 98.75 216 ILE A O 1
ATOM 1658 N N . LEU A 1 217 ? -7.703 19.203 23.312 1 98.5 217 LEU A N 1
ATOM 1659 C CA . LEU A 1 217 ? -8.586 18.516 22.391 1 98.5 217 LEU A CA 1
ATOM 1660 C C . LEU A 1 217 ? -9.953 19.188 22.328 1 98.5 217 LEU A C 1
ATOM 1662 O O . LEU A 1 217 ? -10.586 19.406 23.359 1 98.5 217 LEU A O 1
ATOM 1666 N N . VAL A 1 218 ? -10.352 19.562 21.141 1 98.5 218 VAL A N 1
ATOM 1667 C CA . VAL A 1 218 ? -11.672 20.156 21 1 98.5 218 VAL A CA 1
ATOM 1668 C C . VAL A 1 218 ? -12.641 19.141 20.406 1 98.5 218 VAL A C 1
ATOM 1670 O O . VAL A 1 218 ? -12.227 18.25 19.641 1 98.5 218 VAL A O 1
ATOM 1673 N N . LYS A 1 219 ? -13.898 19.219 20.719 1 97.19 219 LYS A N 1
ATOM 1674 C CA . LYS A 1 219 ? -14.898 18.219 20.391 1 97.19 219 LYS A CA 1
ATOM 1675 C C . LYS A 1 219 ? -15.578 18.531 19.062 1 97.19 219 LYS A C 1
ATOM 1677 O O . LYS A 1 219 ? -16.734 18.172 18.859 1 97.19 219 LYS A O 1
ATOM 1682 N N . THR A 1 220 ? -14.906 19.203 18.219 1 95.06 220 THR A N 1
ATOM 1683 C CA . THR A 1 220 ? -15.375 19.469 16.875 1 95.06 220 THR A CA 1
ATOM 1684 C C . THR A 1 220 ? -14.672 18.562 15.867 1 95.06 220 THR A C 1
ATOM 1686 O O . THR A 1 220 ? -13.891 17.688 16.25 1 95.06 220 THR A O 1
ATOM 1689 N N . GLY A 1 221 ? -15.039 18.656 14.656 1 88.94 221 GLY A N 1
ATOM 1690 C CA . GLY A 1 221 ? -14.359 17.922 13.594 1 88.94 221 GLY A CA 1
ATOM 1691 C C . GLY A 1 221 ? -14.445 16.422 13.75 1 88.94 221 GLY A C 1
ATOM 1692 O O . GLY A 1 221 ? -15.539 15.867 13.844 1 88.94 221 GLY A O 1
ATOM 1693 N N . LYS A 1 222 ? -13.336 15.664 13.945 1 78.69 222 LYS A N 1
ATOM 1694 C CA . LYS A 1 222 ? -13.211 14.203 13.969 1 78.69 222 LYS A CA 1
ATOM 1695 C C . LYS A 1 222 ? -13.336 13.672 15.398 1 78.69 222 LYS A C 1
ATOM 1697 O O . LYS A 1 222 ? -13.039 12.5 15.648 1 78.69 222 LYS A O 1
ATOM 1702 N N . TYR A 1 223 ? -13.734 14.477 16.25 1 81.5 223 TYR A N 1
ATOM 1703 C CA . TYR A 1 223 ? -13.75 14.07 17.656 1 81.5 223 TYR A CA 1
ATOM 1704 C C . TYR A 1 223 ? -14.703 12.898 17.859 1 81.5 223 TYR A C 1
ATOM 1706 O O . TYR A 1 223 ? -15.828 12.906 17.359 1 81.5 223 TYR A O 1
ATOM 1714 N N . LEU A 1 224 ? -14.219 11.922 18.453 1 83.94 224 LEU A N 1
ATOM 1715 C CA . LEU A 1 224 ? -15.016 10.781 18.891 1 83.94 224 LEU A CA 1
ATOM 1716 C C . LEU A 1 224 ? -14.828 10.531 20.391 1 83.94 224 LEU A C 1
ATOM 1718 O O . LEU A 1 224 ? -13.711 10.305 20.844 1 83.94 224 LEU A O 1
ATOM 1722 N N . PRO A 1 225 ? -15.844 10.508 21.125 1 84.5 225 PRO A N 1
ATOM 1723 C CA . PRO A 1 225 ? -15.75 10.328 22.562 1 84.5 225 PRO A CA 1
ATOM 1724 C C . PRO A 1 225 ? -15.102 8.992 22.953 1 84.5 225 PRO A C 1
ATOM 1726 O O . PRO A 1 225 ? -14.5 8.883 24.016 1 84.5 225 PRO A O 1
ATOM 1729 N N . SER A 1 226 ? -15.164 8.102 22.094 1 86.62 226 SER A N 1
ATOM 1730 C CA . SER A 1 226 ? -14.672 6.758 22.391 1 86.62 226 SER A CA 1
ATOM 1731 C C . SER A 1 226 ? -13.156 6.684 22.266 1 86.62 226 SER A C 1
ATOM 1733 O O . SER A 1 226 ? -12.539 5.723 22.734 1 86.62 226 SER A O 1
ATOM 1735 N N . VAL A 1 227 ? -12.602 7.66 21.672 1 86.31 227 VAL A N 1
ATOM 1736 C CA . VAL A 1 227 ? -11.156 7.66 21.5 1 86.31 227 VAL A CA 1
ATOM 1737 C C . VAL A 1 227 ? -10.484 8.172 22.766 1 86.31 227 VAL A C 1
ATOM 1739 O O . VAL A 1 227 ? -10.664 9.336 23.141 1 86.31 227 VAL A O 1
ATOM 1742 N N . VAL A 1 228 ? -9.781 7.23 23.328 1 88.06 228 VAL A N 1
ATOM 1743 C CA . VAL A 1 228 ? -9.031 7.574 24.531 1 88.06 228 VAL A CA 1
ATOM 1744 C C . VAL A 1 228 ? -7.535 7.414 24.281 1 88.06 228 VAL A C 1
ATOM 1746 O O . VAL A 1 228 ? -7.098 6.398 23.734 1 88.06 228 VAL A O 1
ATOM 1749 N N . VAL A 1 229 ? -6.871 8.469 24.625 1 92.31 229 VAL A N 1
ATOM 1750 C CA . VAL A 1 229 ? -5.441 8.43 24.344 1 92.31 229 VAL A CA 1
ATOM 1751 C C . VAL A 1 229 ? -4.66 8.523 25.656 1 92.31 229 VAL A C 1
ATOM 1753 O O . VAL A 1 229 ? -5.195 8.977 26.672 1 92.31 229 VAL A O 1
ATOM 1756 N N . ASP A 1 230 ? -3.395 7.984 25.625 1 91.75 230 ASP A N 1
ATOM 1757 C CA . ASP A 1 230 ? -2.43 8.055 26.719 1 91.75 230 ASP A CA 1
ATOM 1758 C C . ASP A 1 230 ? -1.097 8.625 26.234 1 91.75 230 ASP A C 1
ATOM 1760 O O . ASP A 1 230 ? -0.462 8.062 25.344 1 91.75 230 ASP A O 1
ATOM 1764 N N . PRO A 1 231 ? -0.778 9.695 27 1 93.25 231 PRO A N 1
ATOM 1765 C CA . PRO A 1 231 ? -1.382 10.461 28.078 1 93.25 231 PRO A CA 1
ATOM 1766 C C . PRO A 1 231 ? -2.648 11.203 27.656 1 93.25 231 PRO A C 1
ATOM 1768 O O . PRO A 1 231 ? -2.863 11.422 26.453 1 93.25 231 PRO A O 1
ATOM 1771 N N . PRO A 1 232 ? -3.488 11.539 28.594 1 96.5 232 PRO A N 1
ATOM 1772 C CA . PRO A 1 232 ? -4.68 12.32 28.25 1 96.5 232 PRO A CA 1
ATOM 1773 C C . PRO A 1 232 ? -4.355 13.758 27.875 1 96.5 232 PRO A C 1
ATOM 1775 O O . PRO A 1 232 ? -3.318 14.289 28.281 1 96.5 232 PRO A O 1
ATOM 1778 N N . PRO A 1 233 ? -5.258 14.406 27.125 1 98.06 233 PRO A N 1
ATOM 1779 C CA . PRO A 1 233 ? -5.062 15.82 26.797 1 98.06 233 PRO A CA 1
ATOM 1780 C C . PRO A 1 233 ? -4.945 16.703 28.031 1 98.06 233 PRO A C 1
ATOM 1782 O O . PRO A 1 233 ? -5.488 16.359 29.094 1 98.06 233 PRO A O 1
ATOM 1785 N N . THR A 1 234 ? -4.219 17.828 27.938 1 98.19 234 THR A N 1
ATOM 1786 C CA . THR A 1 234 ? -4.18 18.844 28.984 1 98.19 234 THR A CA 1
ATOM 1787 C C . THR A 1 234 ? -5.59 19.297 29.344 1 98.19 234 THR A C 1
ATOM 1789 O O . THR A 1 234 ? -5.891 19.547 30.516 1 98.19 234 THR A O 1
ATOM 1792 N N . ALA A 1 235 ? -6.461 19.453 28.328 1 98.06 235 ALA A N 1
ATOM 1793 C CA . ALA A 1 235 ? -7.879 19.781 28.469 1 98.06 235 ALA A CA 1
ATOM 1794 C C . ALA A 1 235 ? -8.68 19.297 27.266 1 98.06 235 ALA A C 1
ATOM 1796 O O . ALA A 1 235 ? -8.141 19.203 26.156 1 98.06 235 ALA A O 1
ATOM 1797 N N . THR A 1 236 ? -9.875 18.922 27.469 1 98.31 236 THR A N 1
ATOM 1798 C CA . THR A 1 236 ? -10.844 18.625 26.422 1 98.31 236 THR A CA 1
ATOM 1799 C C . THR A 1 236 ? -12.016 19.594 26.469 1 98.31 236 THR A C 1
ATOM 1801 O O . THR A 1 236 ? -12.703 19.688 27.484 1 98.31 236 THR A O 1
ATOM 1804 N N . LEU A 1 237 ? -12.195 20.344 25.422 1 98.56 237 LEU A N 1
ATOM 1805 C CA . LEU A 1 237 ? -13.141 21.453 25.453 1 98.56 237 LEU A CA 1
ATOM 1806 C C . LEU A 1 237 ? -14.086 21.391 24.266 1 98.56 237 LEU A C 1
ATOM 1808 O O . LEU A 1 237 ? -13.836 20.672 23.297 1 98.56 237 LEU A O 1
ATOM 1812 N N . GLU A 1 238 ? -15.109 22.109 24.266 1 98.25 238 GLU A N 1
ATOM 1813 C CA . GLU A 1 238 ? -16.219 21.984 23.328 1 98.25 238 GLU A CA 1
ATOM 1814 C C . GLU A 1 238 ? -15.789 22.406 21.922 1 98.25 238 GLU A C 1
ATOM 1816 O O . GLU A 1 238 ? -16.266 21.844 20.938 1 98.25 238 GLU A O 1
ATOM 1821 N N . ASN A 1 239 ? -15.047 23.453 21.859 1 98.5 239 ASN A N 1
ATOM 1822 C CA . ASN A 1 239 ? -14.656 24.016 20.578 1 98.5 239 ASN A CA 1
ATOM 1823 C C . ASN A 1 239 ? -13.469 24.969 20.719 1 98.5 239 ASN A C 1
ATOM 1825 O O . ASN A 1 239 ? -12.906 25.109 21.812 1 98.5 239 ASN A O 1
ATOM 1829 N N . PHE A 1 240 ? -13.023 25.562 19.609 1 98.75 240 PHE A N 1
ATOM 1830 C CA . PHE A 1 240 ? -11.875 26.453 19.562 1 98.75 240 PHE A CA 1
ATOM 1831 C C . PHE A 1 240 ? -12.086 27.656 20.484 1 98.75 240 PHE A C 1
ATOM 1833 O O . PHE A 1 240 ? -11.164 28.094 21.172 1 98.75 240 PHE A O 1
ATOM 1840 N N . SER A 1 241 ? -13.289 28.203 20.547 1 98.81 241 SER A N 1
ATOM 1841 C CA . SER A 1 241 ? -13.602 29.344 21.406 1 98.81 241 SER A CA 1
ATOM 1842 C C . SER A 1 241 ? -13.359 29 22.875 1 98.81 241 SER A C 1
ATOM 1844 O O . SER A 1 241 ? -12.789 29.812 23.609 1 98.81 241 SER A O 1
ATOM 1846 N N . ALA A 1 242 ? -13.781 27.828 23.234 1 98.81 242 ALA A N 1
ATOM 1847 C CA . ALA A 1 242 ? -13.555 27.375 24.594 1 98.81 242 ALA A CA 1
ATOM 1848 C C . ALA A 1 242 ? -12.07 27.219 24.891 1 98.81 242 ALA A C 1
ATOM 1850 O O . ALA A 1 242 ? -11.617 27.469 26 1 98.81 242 ALA A O 1
ATOM 1851 N N . ALA A 1 243 ? -11.336 26.75 23.938 1 98.81 243 ALA A N 1
ATOM 1852 C CA . ALA A 1 243 ? -9.891 26.594 24.078 1 98.81 243 ALA A CA 1
ATOM 1853 C C . ALA A 1 243 ? -9.219 27.953 24.297 1 98.81 243 ALA A C 1
ATOM 1855 O O . ALA A 1 243 ? -8.305 28.062 25.109 1 98.81 243 ALA A O 1
ATOM 1856 N N . VAL A 1 244 ? -9.664 28.953 23.562 1 98.75 244 VAL A N 1
ATOM 1857 C CA . VAL A 1 244 ? -9.102 30.281 23.703 1 98.75 244 VAL A CA 1
ATOM 1858 C C . VAL A 1 244 ? -9.391 30.828 25.094 1 98.75 244 VAL A C 1
ATOM 1860 O O . VAL A 1 244 ? -8.531 31.453 25.719 1 98.75 244 VAL A O 1
ATOM 1863 N N . HIS A 1 245 ? -10.602 30.578 25.562 1 98.44 245 HIS A N 1
ATOM 1864 C CA . HIS A 1 245 ? -10.938 30.969 26.922 1 98.44 245 HIS A CA 1
ATOM 1865 C C . HIS A 1 245 ? -10 30.312 27.938 1 98.44 245 HIS A C 1
ATOM 1867 O O . HIS A 1 245 ? -9.539 30.969 28.875 1 98.44 245 HIS A O 1
ATOM 1873 N N . TRP A 1 246 ? -9.758 29.062 27.75 1 98.31 246 TRP A N 1
ATOM 1874 C CA . TRP A 1 246 ? -8.836 28.344 28.609 1 98.31 246 TRP A CA 1
ATOM 1875 C C . TRP A 1 246 ? -7.453 28.984 28.594 1 98.31 246 TRP A C 1
ATOM 1877 O O . TRP A 1 246 ? -6.824 29.141 29.641 1 98.31 246 TRP A O 1
ATOM 1887 N N . ILE A 1 247 ? -6.953 29.328 27.438 1 98.31 247 ILE A N 1
ATOM 1888 C CA . ILE A 1 247 ? -5.637 29.938 27.266 1 98.31 247 ILE A CA 1
ATOM 1889 C C . ILE A 1 247 ? -5.59 31.281 27.984 1 98.31 247 ILE A C 1
ATOM 1891 O O . ILE A 1 247 ? -4.613 31.594 28.656 1 98.31 247 ILE A O 1
ATOM 1895 N N . GLU A 1 248 ? -6.672 32.062 27.828 1 97.38 248 GLU A N 1
ATOM 1896 C CA . GLU A 1 248 ? -6.754 33.344 28.484 1 97.38 248 GLU A CA 1
ATOM 1897 C C . GLU A 1 248 ? -6.652 33.219 30 1 97.38 248 GLU A C 1
ATOM 1899 O O . GLU A 1 248 ? -5.992 34.031 30.656 1 97.38 248 GLU A O 1
ATOM 1904 N N . GLU A 1 249 ? -7.332 32.219 30.469 1 96.62 249 GLU A N 1
ATOM 1905 C CA . GLU A 1 249 ? -7.289 31.969 31.906 1 96.62 249 GLU A CA 1
ATOM 1906 C C . GLU A 1 249 ? -5.895 31.531 32.344 1 96.62 249 GLU A C 1
ATOM 1908 O O . GLU A 1 249 ? -5.426 31.938 33.438 1 96.62 249 GLU A O 1
ATOM 1913 N N . GLU A 1 250 ? -5.25 30.734 31.562 1 95.62 250 GLU A N 1
ATOM 1914 C CA . GLU A 1 250 ? -3.895 30.281 31.875 1 95.62 250 GLU A CA 1
ATOM 1915 C C . GLU A 1 250 ? -2.912 31.453 31.891 1 95.62 250 GLU A C 1
ATOM 1917 O O . GLU A 1 250 ? -1.972 31.469 32.688 1 95.62 250 GLU A O 1
ATOM 1922 N N . LEU A 1 251 ? -3.064 32.375 30.969 1 95.56 251 LEU A N 1
ATOM 1923 C CA . LEU A 1 251 ? -2.178 33.531 30.859 1 95.56 251 LEU A CA 1
ATOM 1924 C C . LEU A 1 251 ? -2.34 34.469 32.062 1 95.56 251 LEU A C 1
ATOM 1926 O O . LEU A 1 251 ? -1.413 35.188 32.406 1 95.56 251 LEU A O 1
ATOM 1930 N N . LYS A 1 252 ? -3.451 34.406 32.719 1 92.62 252 LYS A N 1
ATOM 1931 C CA . LYS A 1 252 ? -3.697 35.25 33.906 1 92.62 252 LYS A CA 1
ATOM 1932 C C . LYS A 1 252 ? -3.006 34.656 35.125 1 92.62 252 LYS A C 1
ATOM 1934 O O . LYS A 1 252 ? -2.709 35.375 36.062 1 92.62 252 LYS A O 1
ATOM 1939 N N . LYS A 1 253 ? -2.867 33.375 35.219 1 87.56 253 LYS A N 1
ATOM 1940 C CA . LYS A 1 253 ? -2.252 32.719 36.344 1 87.56 253 LYS A CA 1
ATOM 1941 C C . LYS A 1 253 ? -0.755 33 36.406 1 87.56 253 LYS A C 1
ATOM 1943 O O . LYS A 1 253 ? -0.143 32.875 37.469 1 87.56 253 LYS A O 1
ATOM 1948 N N . ASN A 1 254 ? -0.126 33.406 35.375 1 70.56 254 ASN A N 1
ATOM 1949 C CA . ASN A 1 254 ? 1.315 33.625 35.344 1 70.56 254 ASN A CA 1
ATOM 1950 C C . ASN A 1 254 ? 1.651 35.094 35.062 1 70.56 254 ASN A C 1
ATOM 1952 O O . ASN A 1 254 ? 1.07 35.719 34.188 1 70.56 254 ASN A O 1
ATOM 1956 N N . MET B 1 1 ? 6.184 -42.719 0.515 1 75.25 1 MET B N 1
ATOM 1957 C CA . MET B 1 1 ? 5.09 -43.094 -0.377 1 75.25 1 MET B CA 1
ATOM 1958 C C . MET B 1 1 ? 5.453 -42.812 -1.831 1 75.25 1 MET B C 1
ATOM 1960 O O . MET B 1 1 ? 6.184 -41.844 -2.119 1 75.25 1 MET B O 1
ATOM 1964 N N . PRO B 1 2 ? 4.992 -43.75 -2.721 1 91.88 2 PRO B N 1
ATOM 1965 C CA . PRO B 1 2 ? 5.344 -43.531 -4.125 1 91.88 2 PRO B CA 1
ATOM 1966 C C . PRO B 1 2 ? 4.723 -42.25 -4.695 1 91.88 2 PRO B C 1
ATOM 1968 O O . PRO B 1 2 ? 3.594 -41.906 -4.344 1 91.88 2 PRO B O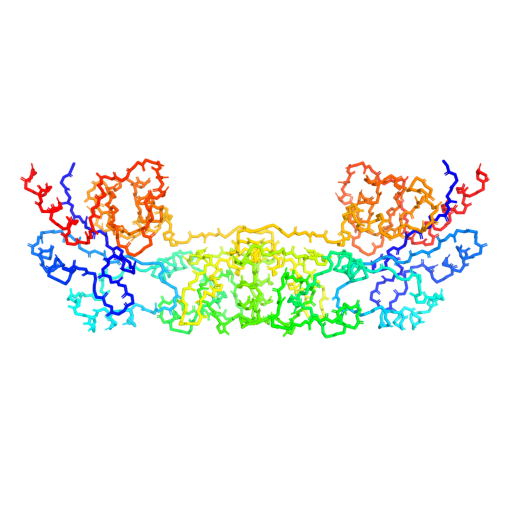 1
ATOM 1971 N N . LEU B 1 3 ? 5.402 -41.562 -5.488 1 96.94 3 LEU B N 1
ATOM 1972 C CA . LEU B 1 3 ? 4.91 -40.375 -6.148 1 96.94 3 LEU B CA 1
ATOM 1973 C C . LEU B 1 3 ? 3.764 -40.688 -7.094 1 96.94 3 LEU B C 1
ATOM 1975 O O . LEU B 1 3 ? 3.809 -41.719 -7.805 1 96.94 3 LEU B O 1
ATOM 1979 N N . LYS B 1 4 ? 2.73 -39.844 -7.039 1 98 4 LYS B N 1
ATOM 1980 C CA . LYS B 1 4 ? 1.583 -40.031 -7.922 1 98 4 LYS B CA 1
ATOM 1981 C C . LYS B 1 4 ? 1.326 -38.781 -8.758 1 98 4 LYS B C 1
ATOM 1983 O O . LYS B 1 4 ? 0.605 -38.844 -9.758 1 98 4 LYS B O 1
ATOM 1988 N N . ALA B 1 5 ? 1.896 -37.656 -8.398 1 98.69 5 ALA B N 1
ATOM 1989 C CA . ALA B 1 5 ? 1.661 -36.406 -9.133 1 98.69 5 ALA B CA 1
ATOM 1990 C C . ALA B 1 5 ? 2.885 -35.5 -9.078 1 98.69 5 ALA B C 1
ATOM 1992 O O . ALA B 1 5 ? 3.623 -35.5 -8.094 1 98.69 5 ALA B O 1
ATOM 1993 N N . ALA B 1 6 ? 3.094 -34.781 -10.125 1 98.75 6 ALA B N 1
ATOM 1994 C CA . ALA B 1 6 ? 4.109 -33.75 -10.211 1 98.75 6 ALA B CA 1
ATOM 1995 C C . ALA B 1 6 ? 3.479 -32.406 -10.516 1 98.75 6 ALA B C 1
ATOM 1997 O O . ALA B 1 6 ? 2.807 -32.219 -11.539 1 98.75 6 ALA B O 1
ATOM 1998 N N . LEU B 1 7 ? 3.582 -31.469 -9.602 1 98.81 7 LEU B N 1
ATOM 1999 C CA . LEU B 1 7 ? 3.25 -30.078 -9.852 1 98.81 7 LEU B CA 1
ATOM 2000 C C . LEU B 1 7 ? 4.473 -29.312 -10.336 1 98.81 7 LEU B C 1
ATOM 2002 O O . LEU B 1 7 ? 5.547 -29.391 -9.742 1 98.81 7 LEU B O 1
ATOM 2006 N N . ILE B 1 8 ? 4.312 -28.594 -11.422 1 98.81 8 ILE B N 1
ATOM 2007 C CA . ILE B 1 8 ? 5.453 -28 -12.102 1 98.81 8 ILE B CA 1
ATOM 2008 C C . ILE B 1 8 ? 5.223 -26.5 -12.258 1 98.81 8 ILE B C 1
ATOM 2010 O O . ILE B 1 8 ? 4.254 -26.078 -12.898 1 98.81 8 ILE B O 1
ATOM 2014 N N . ASP B 1 9 ? 6.094 -25.672 -11.695 1 98.25 9 ASP B N 1
ATOM 2015 C CA . ASP B 1 9 ? 6.094 -24.234 -11.953 1 98.25 9 ASP B CA 1
ATOM 2016 C C . ASP B 1 9 ? 6.41 -23.938 -13.414 1 98.25 9 ASP B C 1
ATOM 2018 O O . ASP B 1 9 ? 6.977 -24.781 -14.117 1 98.25 9 ASP B O 1
ATOM 2022 N N . LEU B 1 10 ? 6.035 -22.766 -13.859 1 97.31 10 LEU B N 1
ATOM 2023 C CA . LEU B 1 10 ? 6.211 -22.422 -15.266 1 97.31 10 LEU B CA 1
ATOM 2024 C C . LEU B 1 10 ? 7.398 -21.484 -15.453 1 97.31 10 LEU B C 1
ATOM 2026 O O . LEU B 1 10 ? 8.516 -21.938 -15.711 1 97.31 10 LEU B O 1
ATOM 2030 N N . SER B 1 11 ? 7.227 -20.172 -15.156 1 93.94 11 SER B N 1
ATOM 2031 C CA . SER B 1 11 ? 8.273 -19.172 -15.375 1 93.94 11 SER B CA 1
ATOM 2032 C C . SER B 1 11 ? 9.469 -19.422 -14.469 1 93.94 11 SER B C 1
ATOM 2034 O O . SER B 1 11 ? 9.312 -19.625 -13.258 1 93.94 11 SER B O 1
ATOM 2036 N N . GLY B 1 12 ? 10.609 -19.531 -15.055 1 95.19 12 GLY B N 1
ATOM 2037 C CA . GLY B 1 12 ? 11.852 -19.781 -14.328 1 95.19 12 GLY B CA 1
ATOM 2038 C C . GLY B 1 12 ? 12.156 -21.25 -14.164 1 95.19 12 GLY B C 1
ATOM 2039 O O . GLY B 1 12 ? 13.289 -21.625 -13.844 1 95.19 12 GLY B O 1
ATOM 2040 N N . THR B 1 13 ? 11.156 -22.094 -14.367 1 97.81 13 THR B N 1
ATOM 2041 C CA . THR B 1 13 ? 11.305 -23.531 -14.203 1 97.81 13 THR B CA 1
ATOM 2042 C C . THR B 1 13 ? 11.242 -24.234 -15.555 1 97.81 13 THR B C 1
ATOM 2044 O O . THR B 1 13 ? 12.227 -24.812 -16 1 97.81 13 THR B O 1
ATOM 2047 N N . LEU B 1 14 ? 10.148 -24.125 -16.297 1 97.88 14 LEU B N 1
ATOM 2048 C CA . LEU B 1 14 ? 10.008 -24.734 -17.609 1 97.88 14 LEU B CA 1
ATOM 2049 C C . LEU B 1 14 ? 10.586 -23.828 -18.688 1 97.88 14 LEU B C 1
ATOM 2051 O O . LEU B 1 14 ? 11.102 -24.297 -19.703 1 97.88 14 LEU B O 1
ATOM 2055 N N . HIS B 1 15 ? 10.391 -22.531 -18.406 1 97.12 15 HIS B N 1
ATOM 2056 C CA . HIS B 1 15 ? 10.828 -21.562 -19.422 1 97.12 15 HIS B CA 1
ATOM 2057 C C . HIS B 1 15 ? 11.273 -20.266 -18.766 1 97.12 15 HIS B C 1
ATOM 2059 O O . HIS B 1 15 ? 10.922 -19.969 -17.625 1 97.12 15 HIS B O 1
ATOM 2065 N N . VAL B 1 16 ? 12.062 -19.516 -19.391 1 92.69 16 VAL B N 1
ATOM 2066 C CA . VAL B 1 16 ? 12.406 -18.125 -19.109 1 92.69 16 VAL B CA 1
ATOM 2067 C C . VAL B 1 16 ? 12.047 -17.25 -20.312 1 92.69 16 VAL B C 1
ATOM 2069 O O . VAL B 1 16 ? 12.539 -17.484 -21.422 1 92.69 16 VAL B O 1
ATOM 2072 N N . GLU B 1 17 ? 11.156 -16.328 -20.094 1 88.75 17 GLU B N 1
ATOM 2073 C CA . GLU B 1 17 ? 10.555 -15.633 -21.219 1 88.75 17 GLU B CA 1
ATOM 2074 C C . GLU B 1 17 ? 9.945 -16.625 -22.219 1 88.75 17 GLU B C 1
ATOM 2076 O O . GLU B 1 17 ? 9.164 -17.484 -21.828 1 88.75 17 GLU B O 1
ATOM 2081 N N . ASP B 1 18 ? 10.352 -16.531 -23.422 1 92.38 18 ASP B N 1
ATOM 2082 C CA . ASP B 1 18 ? 9.742 -17.406 -24.422 1 92.38 18 ASP B CA 1
ATOM 2083 C C . ASP B 1 18 ? 10.68 -18.562 -24.781 1 92.38 18 ASP B C 1
ATOM 2085 O O . ASP B 1 18 ? 10.492 -19.219 -25.812 1 92.38 18 ASP B O 1
ATOM 2089 N N . ASP B 1 19 ? 11.625 -18.828 -23.938 1 95.75 19 ASP B N 1
ATOM 2090 C CA . ASP B 1 19 ? 12.57 -19.906 -24.203 1 95.75 19 ASP B CA 1
ATOM 2091 C C . ASP B 1 19 ? 12.461 -21 -23.141 1 95.75 19 ASP B C 1
ATOM 2093 O O . ASP B 1 19 ? 12.438 -20.703 -21.953 1 95.75 19 ASP B O 1
ATOM 2097 N N . PRO B 1 20 ? 12.43 -22.25 -23.609 1 97.56 20 PRO B N 1
ATOM 2098 C CA . PRO B 1 20 ? 12.469 -23.328 -22.625 1 97.56 20 PRO B CA 1
ATOM 2099 C C . PRO B 1 20 ? 13.781 -23.375 -21.859 1 97.56 20 PRO B C 1
ATOM 2101 O O . PRO B 1 20 ? 14.836 -23.047 -22.406 1 97.56 20 PRO B O 1
ATOM 2104 N N . THR B 1 21 ? 13.758 -23.766 -20.625 1 97.62 21 THR B N 1
ATOM 2105 C CA . THR B 1 21 ? 15 -24.031 -19.891 1 97.62 21 THR B CA 1
ATOM 2106 C C . THR B 1 21 ? 15.719 -25.234 -20.469 1 97.62 21 THR B C 1
ATOM 2108 O O . THR B 1 21 ? 15.141 -26 -21.25 1 97.62 21 THR B O 1
ATOM 2111 N N . PRO B 1 22 ? 17 -25.438 -20.141 1 97.56 22 PRO B N 1
ATOM 2112 C CA . PRO B 1 22 ? 17.766 -26.5 -20.781 1 97.56 22 PRO B CA 1
ATOM 2113 C C . PRO B 1 22 ? 17.125 -27.875 -20.641 1 97.56 22 PRO B C 1
ATOM 2115 O O . PRO B 1 22 ? 16.938 -28.359 -19.531 1 97.56 22 PRO B O 1
ATOM 2118 N N . GLY B 1 23 ? 16.75 -28.516 -21.797 1 98.19 23 GLY B N 1
ATOM 2119 C CA . GLY B 1 23 ? 16.234 -29.875 -21.844 1 98.19 23 GLY B CA 1
ATOM 2120 C C . GLY B 1 23 ? 14.781 -29.984 -21.406 1 98.19 23 GLY B C 1
ATOM 2121 O O . GLY B 1 23 ? 14.266 -31.094 -21.234 1 98.19 23 GLY B O 1
ATOM 2122 N N . ALA B 1 24 ? 14.125 -28.891 -21.219 1 98.62 24 ALA B N 1
ATOM 2123 C CA . ALA B 1 24 ? 12.805 -28.875 -20.578 1 98.62 24 ALA B CA 1
ATOM 2124 C C . ALA B 1 24 ? 11.766 -29.578 -21.453 1 98.62 24 ALA B C 1
ATOM 2126 O O . ALA B 1 24 ? 10.938 -30.344 -20.953 1 98.62 24 ALA B O 1
ATOM 2127 N N . VAL B 1 25 ? 11.781 -29.312 -22.75 1 98.38 25 VAL B N 1
ATOM 2128 C CA . VAL B 1 25 ? 10.781 -29.875 -23.656 1 98.38 25 VAL B CA 1
ATOM 2129 C C . VAL B 1 25 ? 10.891 -31.406 -23.672 1 98.38 25 VAL B C 1
ATOM 2131 O O . VAL B 1 25 ? 9.898 -32.094 -23.469 1 98.38 25 VAL B O 1
ATOM 2134 N N . GLU B 1 26 ? 12.094 -31.891 -23.828 1 98.25 26 GLU B N 1
ATOM 2135 C CA . GLU B 1 26 ? 12.328 -33.344 -23.844 1 98.25 26 GLU B CA 1
ATOM 2136 C C . GLU B 1 26 ? 12.039 -33.938 -22.484 1 98.25 26 GLU B C 1
ATOM 2138 O O . GLU B 1 26 ? 11.516 -35.062 -22.406 1 98.25 26 GLU B O 1
ATOM 2143 N N . ALA B 1 27 ? 12.438 -33.219 -21.469 1 98.62 27 ALA B N 1
ATOM 2144 C CA . ALA B 1 27 ? 12.219 -33.719 -20.125 1 98.62 27 ALA B CA 1
ATOM 2145 C C . ALA B 1 27 ? 10.727 -33.906 -19.828 1 98.62 27 ALA B C 1
ATOM 2147 O O . ALA B 1 27 ? 10.32 -34.875 -19.188 1 98.62 27 ALA B O 1
ATOM 2148 N N . LEU B 1 28 ? 9.922 -32.938 -20.281 1 98.62 28 LEU B N 1
ATOM 2149 C CA . LEU B 1 28 ? 8.484 -33.062 -20.078 1 98.62 28 LEU B CA 1
ATOM 2150 C C . LEU B 1 28 ? 7.918 -34.25 -20.812 1 98.62 28 LEU B C 1
ATOM 2152 O O . LEU B 1 28 ? 7.031 -34.938 -20.297 1 98.62 28 LEU B O 1
ATOM 2156 N N . GLU B 1 29 ? 8.391 -34.5 -21.969 1 97.94 29 GLU B N 1
ATOM 2157 C CA . GLU B 1 29 ? 7.961 -35.688 -22.719 1 97.94 29 GLU B CA 1
ATOM 2158 C C . GLU B 1 29 ? 8.312 -36.969 -21.953 1 97.94 29 GLU B C 1
ATOM 2160 O O . GLU B 1 29 ? 7.516 -37.906 -21.938 1 97.94 29 GLU B O 1
ATOM 2165 N N . ARG B 1 30 ? 9.5 -37 -21.406 1 97.88 30 ARG B N 1
ATOM 2166 C CA . ARG B 1 30 ? 9.898 -38.156 -20.609 1 97.88 30 ARG B CA 1
ATOM 2167 C C . ARG B 1 30 ? 8.984 -38.344 -19.406 1 97.88 30 ARG B C 1
ATOM 2169 O O . ARG B 1 30 ? 8.562 -39.469 -19.094 1 97.88 30 ARG B O 1
ATOM 2176 N N . LEU B 1 31 ? 8.672 -37.281 -18.75 1 98.06 31 LEU B N 1
ATOM 2177 C CA . LEU B 1 31 ? 7.816 -37.312 -17.578 1 98.06 31 LEU B CA 1
ATOM 2178 C C . LEU B 1 31 ? 6.426 -37.812 -17.938 1 98.06 31 LEU B C 1
ATOM 2180 O O . LEU B 1 31 ? 5.816 -38.562 -17.156 1 98.06 31 LEU B O 1
ATOM 2184 N N . ARG B 1 32 ? 5.957 -37.438 -19.109 1 96.81 32 ARG B N 1
ATOM 2185 C CA . ARG B 1 32 ? 4.629 -37.812 -19.578 1 96.81 32 ARG B CA 1
ATOM 2186 C C . ARG B 1 32 ? 4.547 -39.344 -19.812 1 96.81 32 ARG B C 1
ATOM 2188 O O . ARG B 1 32 ? 3.457 -39.906 -19.844 1 96.81 32 ARG B O 1
ATOM 2195 N N . LYS B 1 33 ? 5.645 -39.938 -20 1 96.38 33 LYS B N 1
ATOM 2196 C CA . LYS B 1 33 ? 5.68 -41.375 -20.219 1 96.38 33 LYS B CA 1
ATOM 2197 C C . LYS B 1 33 ? 5.535 -42.125 -18.891 1 96.38 33 LYS B C 1
ATOM 2199 O O . LYS B 1 33 ? 5.273 -43.344 -18.891 1 96.38 33 LYS B O 1
ATOM 2204 N N . THR B 1 34 ? 5.625 -41.406 -17.844 1 95.75 34 THR B N 1
ATOM 2205 C CA . THR B 1 34 ? 5.387 -42.031 -16.547 1 95.75 34 THR B CA 1
ATOM 2206 C C . THR B 1 34 ? 3.895 -42.031 -16.219 1 95.75 34 THR B C 1
ATOM 2208 O O . THR B 1 34 ? 3.08 -41.531 -17 1 95.75 34 THR B O 1
ATOM 2211 N N . ASN B 1 35 ? 3.502 -42.719 -15.133 1 94.12 35 ASN B N 1
ATOM 2212 C CA . ASN B 1 35 ? 2.102 -42.781 -14.727 1 94.12 35 ASN B CA 1
ATOM 2213 C C . ASN B 1 35 ? 1.728 -41.656 -13.789 1 94.12 35 ASN B C 1
ATOM 2215 O O . ASN B 1 35 ? 0.693 -41.688 -13.125 1 94.12 35 ASN B O 1
ATOM 2219 N N . LEU B 1 36 ? 2.551 -40.625 -13.789 1 97.19 36 LEU B N 1
ATOM 2220 C CA . LEU B 1 36 ? 2.299 -39.5 -12.875 1 97.19 36 LEU B CA 1
ATOM 2221 C C . LEU B 1 36 ? 1.252 -38.562 -13.453 1 97.19 36 LEU B C 1
ATOM 2223 O O . LEU B 1 36 ? 1.239 -38.281 -14.656 1 97.19 36 LEU B O 1
ATOM 2227 N N . HIS B 1 37 ? 0.326 -38.062 -12.578 1 97.69 37 HIS B N 1
ATOM 2228 C CA . HIS B 1 37 ? -0.45 -36.875 -12.922 1 97.69 37 HIS B CA 1
ATOM 2229 C C . HIS B 1 37 ? 0.445 -35.656 -13.031 1 97.69 37 HIS B C 1
ATOM 2231 O O . HIS B 1 37 ? 1.312 -35.438 -12.188 1 97.69 37 HIS B O 1
ATOM 2237 N N . ILE B 1 38 ? 0.271 -34.906 -14.109 1 98.06 38 ILE B N 1
ATOM 2238 C CA . ILE B 1 38 ? 1.058 -33.688 -14.297 1 98.06 38 ILE B CA 1
ATOM 2239 C C . ILE B 1 38 ? 0.151 -32.469 -14.195 1 98.06 38 ILE B C 1
ATOM 2241 O O . ILE B 1 38 ? -0.919 -32.438 -14.805 1 98.06 38 ILE B O 1
ATOM 2245 N N . LYS B 1 39 ? 0.536 -31.531 -13.398 1 98.06 39 LYS B N 1
ATOM 2246 C CA . LYS B 1 39 ? -0.153 -30.266 -13.25 1 98.06 39 LYS B CA 1
ATOM 2247 C C . LYS B 1 39 ? 0.827 -29.094 -13.344 1 98.06 39 LYS B C 1
ATOM 2249 O O . LYS B 1 39 ? 1.859 -29.078 -12.672 1 98.06 39 LYS B O 1
ATOM 2254 N N . PHE B 1 40 ? 0.544 -28.172 -14.195 1 98.38 40 PHE B N 1
ATOM 2255 C CA . PHE B 1 40 ? 1.342 -26.953 -14.289 1 98.38 40 PHE B CA 1
ATOM 2256 C C . PHE B 1 40 ? 0.766 -25.859 -13.398 1 98.38 40 PHE B C 1
ATOM 2258 O O . PHE B 1 40 ? -0.393 -25.469 -13.555 1 98.38 40 PHE B O 1
ATOM 2265 N N . VAL B 1 41 ? 1.565 -25.344 -12.484 1 98 41 VAL B N 1
ATOM 2266 C CA . VAL B 1 41 ? 1.036 -24.391 -11.508 1 98 41 VAL B CA 1
ATOM 2267 C C . VAL B 1 41 ? 1.796 -23.062 -11.609 1 98 41 VAL B C 1
ATOM 2269 O O . VAL B 1 41 ? 3.021 -23.062 -11.742 1 98 41 VAL B O 1
ATOM 2272 N N . THR B 1 42 ? 1.132 -21.938 -11.586 1 96.56 42 THR B N 1
ATOM 2273 C CA . THR B 1 42 ? 1.76 -20.625 -11.758 1 96.56 42 THR B CA 1
ATOM 2274 C C . THR B 1 42 ? 0.994 -19.547 -10.992 1 96.56 42 THR B C 1
ATOM 2276 O O . THR B 1 42 ? -0.21 -19.688 -10.766 1 96.56 42 THR B O 1
ATOM 2279 N N . ASN B 1 43 ? 1.682 -18.422 -10.547 1 93.56 43 ASN B N 1
ATOM 2280 C CA . ASN B 1 43 ? 1.069 -17.266 -9.898 1 93.56 43 ASN B CA 1
ATOM 2281 C C . ASN B 1 43 ? 0.714 -16.188 -10.914 1 93.56 43 ASN B C 1
ATOM 2283 O O . ASN B 1 43 ? 0.43 -15.047 -10.539 1 93.56 43 ASN B O 1
ATOM 2287 N N . THR B 1 44 ? 0.486 -16.547 -12.086 1 89.19 44 THR B N 1
ATOM 2288 C CA . THR B 1 44 ? 0.119 -15.508 -13.039 1 89.19 44 THR B CA 1
ATOM 2289 C C . THR B 1 44 ? -1.272 -14.961 -12.734 1 89.19 44 THR B C 1
ATOM 2291 O O . THR B 1 44 ? -2.143 -15.695 -12.258 1 89.19 44 THR B O 1
ATOM 2294 N N . THR B 1 45 ? -1.388 -13.672 -12.891 1 85.75 45 THR B N 1
ATOM 2295 C CA . THR B 1 45 ? -2.688 -13.039 -12.688 1 85.75 45 THR B CA 1
ATOM 2296 C C . THR B 1 45 ? -3.037 -12.125 -13.852 1 85.75 45 THR B C 1
ATOM 2298 O O . THR B 1 45 ? -4.02 -11.383 -13.797 1 85.75 45 THR B O 1
ATOM 2301 N N . LYS B 1 46 ? -2.252 -12.141 -14.828 1 86.75 46 LYS B N 1
ATOM 2302 C CA . LYS B 1 46 ? -2.484 -11.258 -15.969 1 86.75 46 LYS B CA 1
ATOM 2303 C C . LYS B 1 46 ? -3.074 -12.031 -17.156 1 86.75 46 LYS B C 1
ATOM 2305 O O . LYS B 1 46 ? -4 -11.555 -17.812 1 86.75 46 LYS B O 1
ATOM 2310 N N . GLU B 1 47 ? -2.557 -13.219 -17.391 1 91.69 47 GLU B N 1
ATOM 2311 C CA . GLU B 1 47 ? -2.965 -14.023 -18.547 1 91.69 47 GLU B CA 1
ATOM 2312 C C . GLU B 1 47 ? -4.012 -15.055 -18.141 1 91.69 47 GLU B C 1
ATOM 2314 O O . GLU B 1 47 ? -3.883 -15.719 -17.109 1 91.69 47 GLU B O 1
ATOM 2319 N N . SER B 1 48 ? -4.973 -15.227 -19.016 1 94.94 48 SER B N 1
ATOM 2320 C CA . SER B 1 48 ? -5.945 -16.297 -18.844 1 94.94 48 SER B CA 1
ATOM 2321 C C . SER B 1 48 ? -5.312 -17.656 -19.109 1 94.94 48 SER B C 1
ATOM 2323 O O . SER B 1 48 ? -4.215 -17.75 -19.656 1 94.94 48 SER B O 1
ATOM 2325 N N . ARG B 1 49 ? -6.039 -18.641 -18.703 1 96.25 49 ARG B N 1
ATOM 2326 C CA . ARG B 1 49 ? -5.598 -20.016 -18.938 1 96.25 49 ARG B CA 1
ATOM 2327 C C . ARG B 1 49 ? -5.398 -20.281 -20.422 1 96.25 49 ARG B C 1
ATOM 2329 O O . ARG B 1 49 ? -4.422 -20.922 -20.812 1 96.25 49 ARG B O 1
ATOM 2336 N N . ASP B 1 50 ? -6.312 -19.797 -21.234 1 96.75 50 ASP B N 1
ATOM 2337 C CA . ASP B 1 50 ? -6.23 -19.984 -22.688 1 96.75 50 ASP B CA 1
ATOM 2338 C C . ASP B 1 50 ? -4.996 -19.297 -23.266 1 96.75 50 ASP B C 1
ATOM 2340 O O . ASP B 1 50 ? -4.266 -19.891 -24.062 1 96.75 50 ASP B O 1
ATOM 2344 N N . THR B 1 51 ? -4.777 -18.062 -22.891 1 96.31 51 THR B N 1
ATOM 2345 C CA . THR B 1 51 ? -3.627 -17.297 -23.375 1 96.31 51 THR B CA 1
ATOM 2346 C C . THR B 1 51 ? -2.322 -17.969 -22.953 1 96.31 51 THR B C 1
ATOM 2348 O O . THR B 1 51 ? -1.394 -18.078 -23.75 1 96.31 51 THR B O 1
ATOM 2351 N N . LEU B 1 52 ? -2.266 -18.406 -21.766 1 95.81 52 LEU B N 1
ATOM 2352 C CA . LEU B 1 52 ? -1.088 -19.078 -21.234 1 95.81 52 LEU B CA 1
ATOM 2353 C C . LEU B 1 52 ? -0.848 -20.391 -21.969 1 95.81 52 LEU B C 1
ATOM 2355 O O . LEU B 1 52 ? 0.29 -20.719 -22.328 1 95.81 52 LEU B O 1
ATOM 2359 N N . TYR B 1 53 ? -1.874 -21.156 -22.188 1 97.62 53 TYR B N 1
ATOM 2360 C CA . TYR B 1 53 ? -1.802 -22.422 -22.922 1 97.62 53 TYR B CA 1
ATOM 2361 C C . TYR B 1 53 ? -1.204 -22.219 -24.312 1 97.62 53 TYR B C 1
ATOM 2363 O O . TYR B 1 53 ? -0.265 -22.922 -24.703 1 97.62 53 TYR B O 1
ATOM 2371 N N . GLN B 1 54 ? -1.725 -21.234 -25 1 97.62 54 GLN B N 1
ATOM 2372 C CA . GLN B 1 54 ? -1.253 -20.969 -26.344 1 97.62 54 GLN B CA 1
ATOM 2373 C C . GLN B 1 54 ? 0.224 -20.578 -26.344 1 97.62 54 GLN B C 1
ATOM 2375 O O . GLN B 1 54 ? 0.981 -21.016 -27.219 1 97.62 54 GLN B O 1
ATOM 2380 N N . ARG B 1 55 ? 0.608 -19.828 -25.406 1 96.12 55 ARG B N 1
ATOM 2381 C CA . ARG B 1 55 ? 1.999 -19.406 -25.312 1 96.12 55 ARG B CA 1
ATOM 2382 C C . ARG B 1 55 ? 2.918 -20.578 -25.031 1 96.12 55 ARG B C 1
ATOM 2384 O O . ARG B 1 55 ? 3.98 -20.703 -25.656 1 96.12 55 ARG B O 1
ATOM 2391 N N . LEU B 1 56 ? 2.539 -21.469 -24.125 1 97.25 56 LEU B N 1
ATOM 2392 C CA . LEU B 1 56 ? 3.359 -22.625 -23.75 1 97.25 56 LEU B CA 1
ATOM 2393 C C . LEU B 1 56 ? 3.473 -23.609 -24.906 1 97.25 56 LEU B C 1
ATOM 2395 O O . LEU B 1 56 ? 4.539 -24.188 -25.125 1 97.25 56 LEU B O 1
ATOM 2399 N N . VAL B 1 57 ? 2.4 -23.781 -25.656 1 97.69 57 VAL B N 1
ATOM 2400 C CA . VAL B 1 57 ? 2.418 -24.641 -26.828 1 97.69 57 VAL B CA 1
ATOM 2401 C C . VAL B 1 57 ? 3.344 -24.031 -27.891 1 97.69 57 VAL B C 1
ATOM 2403 O O . VAL B 1 57 ? 4.113 -24.75 -28.531 1 97.69 57 VAL B O 1
ATOM 2406 N N . LYS B 1 58 ? 3.299 -22.75 -28.016 1 97.5 58 LYS B N 1
ATOM 2407 C CA . LYS B 1 58 ? 4.152 -22.047 -28.969 1 97.5 58 LYS B CA 1
ATOM 2408 C C . LYS B 1 58 ? 5.629 -22.219 -28.625 1 97.5 58 LYS B C 1
ATOM 2410 O O . LYS B 1 58 ? 6.48 -22.312 -29.5 1 97.5 58 LYS B O 1
ATOM 2415 N N . ILE B 1 59 ? 5.926 -22.234 -27.344 1 96.5 59 ILE B N 1
ATOM 2416 C CA . ILE B 1 59 ? 7.293 -22.438 -26.875 1 96.5 59 ILE B CA 1
ATOM 2417 C C . ILE B 1 59 ? 7.766 -23.844 -27.266 1 96.5 59 ILE B C 1
ATOM 2419 O O . ILE B 1 59 ? 8.953 -24.062 -27.5 1 96.5 59 ILE B O 1
ATOM 2423 N N . GLY B 1 60 ? 6.773 -24.859 -27.281 1 96.88 60 GLY B N 1
ATOM 2424 C CA . GLY B 1 60 ? 7.129 -26.188 -27.734 1 96.88 60 GLY B CA 1
ATOM 2425 C C . GLY B 1 60 ? 6.668 -27.281 -26.781 1 96.88 60 GLY B C 1
ATOM 2426 O O . GLY B 1 60 ? 6.941 -28.469 -27.016 1 96.88 60 GLY B O 1
ATOM 2427 N N . PHE B 1 61 ? 5.961 -26.875 -25.781 1 97.88 61 PHE B N 1
ATOM 2428 C CA . PHE B 1 61 ? 5.539 -27.859 -24.812 1 97.88 61 PHE B CA 1
ATOM 2429 C C . PHE B 1 61 ? 4.258 -28.562 -25.25 1 97.88 61 PHE B C 1
ATOM 2431 O O . PHE B 1 61 ? 3.352 -27.906 -25.797 1 97.88 61 PHE B O 1
ATOM 2438 N N . LYS B 1 62 ? 4.223 -29.844 -25.094 1 95.69 62 LYS B N 1
ATOM 2439 C CA . LYS B 1 62 ? 3 -30.609 -25.312 1 95.69 62 LYS B CA 1
ATOM 2440 C C . LYS B 1 62 ? 2.213 -30.766 -24.016 1 95.69 62 LYS B C 1
ATOM 2442 O O . LYS B 1 62 ? 2.688 -31.375 -23.062 1 95.69 62 LYS B O 1
ATOM 2447 N N . MET B 1 63 ? 1.05 -30.156 -24.016 1 95.94 63 MET B N 1
ATOM 2448 C CA . MET B 1 63 ? 0.234 -30.188 -22.797 1 95.94 63 MET B CA 1
ATOM 2449 C C . MET B 1 63 ? -1.238 -29.969 -23.125 1 95.94 63 MET B C 1
ATOM 2451 O O . MET B 1 63 ? -1.578 -29.609 -24.266 1 95.94 63 MET B O 1
ATOM 2455 N N . GLU B 1 64 ? -2.096 -30.297 -22.172 1 96.62 64 GLU B N 1
ATOM 2456 C CA . GLU B 1 64 ? -3.52 -29.984 -22.234 1 96.62 64 GLU B CA 1
ATOM 2457 C C . GLU B 1 64 ? -3.857 -28.781 -21.375 1 96.62 64 GLU B C 1
ATOM 2459 O O . GLU B 1 64 ? -3.285 -28.594 -20.297 1 96.62 64 GLU B O 1
ATOM 2464 N N . LYS B 1 65 ? -4.812 -28.047 -21.859 1 96.56 65 LYS B N 1
ATOM 2465 C CA . LYS B 1 65 ? -5.227 -26.859 -21.141 1 96.56 65 LYS B CA 1
ATOM 2466 C C . LYS B 1 65 ? -5.668 -27.203 -19.719 1 96.56 65 LYS B C 1
ATOM 2468 O O . LYS B 1 65 ? -5.449 -26.422 -18.781 1 96.56 65 LYS B O 1
ATOM 2473 N N . SER B 1 66 ? -6.273 -28.359 -19.547 1 96.06 66 SER B N 1
ATOM 2474 C CA . SER B 1 66 ? -6.82 -28.797 -18.25 1 96.06 66 SER B CA 1
ATOM 2475 C C . SER B 1 66 ? -5.711 -29.062 -17.25 1 96.06 66 SER B C 1
ATOM 2477 O O . SER B 1 66 ? -5.969 -29.188 -16.047 1 96.06 66 SER B O 1
ATOM 2479 N N . GLU B 1 67 ? -4.484 -29.141 -17.688 1 97.31 67 GLU B N 1
ATOM 2480 C CA . GLU B 1 67 ? -3.348 -29.406 -16.812 1 97.31 67 GLU B CA 1
ATOM 2481 C C . GLU B 1 67 ? -2.822 -28.125 -16.172 1 97.31 67 GLU B C 1
ATOM 2483 O O . GLU B 1 67 ? -2.01 -28.172 -15.242 1 97.31 67 GLU B O 1
ATOM 2488 N N . ILE B 1 68 ? -3.32 -27.016 -16.641 1 97.44 68 ILE B N 1
ATOM 2489 C CA . ILE B 1 68 ? -2.854 -25.734 -16.141 1 97.44 68 ILE B CA 1
ATOM 2490 C C . ILE B 1 68 ? -3.717 -25.297 -14.953 1 97.44 68 ILE B C 1
ATOM 2492 O O . ILE B 1 68 ? -4.949 -25.297 -15.039 1 97.44 68 ILE B O 1
ATOM 2496 N N . PHE B 1 69 ? -3.076 -25.016 -13.852 1 97.12 69 PHE B N 1
ATOM 2497 C CA . PHE B 1 69 ? -3.709 -24.469 -12.656 1 97.12 69 PHE B CA 1
ATOM 2498 C C . PHE B 1 69 ? -3.01 -23.188 -12.211 1 97.12 69 PHE B C 1
ATOM 2500 O O . PHE B 1 69 ? -1.853 -23.219 -11.789 1 97.12 69 PHE B O 1
ATOM 2507 N N . SER B 1 70 ? -3.668 -22.078 -12.312 1 96.69 70 SER B N 1
ATOM 2508 C CA . SER B 1 70 ? -3.086 -20.781 -12 1 96.69 70 SER B CA 1
ATOM 2509 C C . SER B 1 70 ? -3.715 -20.188 -10.742 1 96.69 70 SER B C 1
ATOM 2511 O O . SER B 1 70 ? -4.715 -20.703 -10.234 1 96.69 70 SER B O 1
ATOM 2513 N N . SER B 1 71 ? -3.061 -19.109 -10.266 1 96.56 71 SER B N 1
ATOM 2514 C CA . SER B 1 71 ? -3.666 -18.359 -9.172 1 96.56 71 SER B CA 1
ATOM 2515 C C . SER B 1 71 ? -5.027 -17.797 -9.57 1 96.56 71 SER B C 1
ATOM 2517 O O . SER B 1 71 ? -5.926 -17.688 -8.727 1 96.56 71 SER B O 1
ATOM 2519 N N . LEU B 1 72 ? -5.211 -17.547 -10.82 1 96.5 72 LEU B N 1
ATOM 2520 C CA . LEU B 1 72 ? -6.508 -17.109 -11.328 1 96.5 72 LEU B CA 1
ATOM 2521 C C . LEU B 1 72 ? -7.539 -18.234 -11.195 1 96.5 72 LEU B C 1
ATOM 2523 O O . LEU B 1 72 ? -8.68 -17.984 -10.797 1 96.5 72 LEU B O 1
ATOM 2527 N N . SER B 1 73 ? -7.129 -19.438 -11.555 1 95.25 73 SER B N 1
ATOM 2528 C CA . SER B 1 73 ? -8 -20.594 -11.406 1 95.25 73 SER B CA 1
ATOM 2529 C C . SER B 1 73 ? -8.414 -20.797 -9.953 1 95.25 73 SER B C 1
ATOM 2531 O O . SER B 1 73 ? -9.586 -21.047 -9.664 1 95.25 73 SER B O 1
ATOM 2533 N N . ALA B 1 74 ? -7.445 -20.688 -9.109 1 97 74 ALA B N 1
ATOM 2534 C CA . ALA B 1 74 ? -7.707 -20.859 -7.684 1 97 74 ALA B CA 1
ATOM 2535 C C . ALA B 1 74 ? -8.641 -19.766 -7.168 1 97 74 ALA B C 1
ATOM 2537 O O . ALA B 1 74 ? -9.539 -20.047 -6.363 1 97 74 ALA B O 1
ATOM 2538 N N . ALA B 1 75 ? -8.445 -18.547 -7.582 1 97.94 75 ALA B N 1
ATOM 2539 C CA . ALA B 1 75 ? -9.297 -17.422 -7.184 1 97.94 75 ALA B CA 1
ATOM 2540 C C . ALA B 1 75 ? -10.727 -17.625 -7.668 1 97.94 75 ALA B C 1
ATOM 2542 O O . ALA B 1 75 ? -11.68 -17.375 -6.926 1 97.94 75 ALA B O 1
ATOM 2543 N N . ALA B 1 76 ? -10.859 -18.062 -8.922 1 97.81 76 ALA B N 1
ATOM 2544 C CA . ALA B 1 76 ? -12.188 -18.344 -9.469 1 97.81 76 ALA B CA 1
ATOM 2545 C C . ALA B 1 76 ? -12.93 -19.359 -8.609 1 97.81 76 ALA B C 1
ATOM 2547 O O . ALA B 1 76 ? -14.109 -19.172 -8.289 1 97.81 76 ALA B O 1
ATOM 2548 N N . ALA B 1 77 ? -12.258 -20.422 -8.273 1 97.06 77 ALA B N 1
ATOM 2549 C CA . ALA B 1 77 ? -12.859 -21.469 -7.449 1 97.06 77 ALA B CA 1
ATOM 2550 C C . ALA B 1 77 ? -13.266 -20.922 -6.082 1 97.06 77 ALA B C 1
ATOM 2552 O O . ALA B 1 77 ? -14.336 -21.25 -5.566 1 97.06 77 ALA B O 1
ATOM 2553 N N . TYR B 1 78 ? -12.398 -20.125 -5.461 1 98.06 78 TYR B N 1
ATOM 2554 C CA . TYR B 1 78 ? -12.656 -19.516 -4.164 1 98.06 78 TYR B CA 1
ATOM 2555 C C . TYR B 1 78 ? -13.898 -18.625 -4.211 1 98.06 78 TYR B C 1
ATOM 2557 O O . TYR B 1 78 ? -14.758 -18.719 -3.334 1 98.06 78 TYR B O 1
ATOM 2565 N N . ILE B 1 79 ? -14.016 -17.797 -5.23 1 98.19 79 ILE B N 1
ATOM 2566 C CA . ILE B 1 79 ? -15.125 -16.859 -5.414 1 98.19 79 ILE B CA 1
ATOM 2567 C C . ILE B 1 79 ? -16.422 -17.641 -5.59 1 98.19 79 ILE B C 1
ATOM 2569 O O . ILE B 1 79 ? -17.453 -17.281 -5.012 1 98.19 79 ILE B O 1
ATOM 2573 N N . GLU B 1 80 ? -16.359 -18.672 -6.398 1 97.88 80 GLU B N 1
ATOM 2574 C CA . GLU B 1 80 ? -17.547 -19.5 -6.633 1 97.88 80 GLU B CA 1
ATOM 2575 C C . GLU B 1 80 ? -17.969 -20.219 -5.355 1 97.88 80 GLU B C 1
ATOM 2577 O O . GLU B 1 80 ? -19.156 -20.25 -5.027 1 97.88 80 GLU B O 1
ATOM 2582 N N . ASP B 1 81 ? -17.062 -20.797 -4.711 1 97.56 81 ASP B N 1
ATOM 2583 C CA . ASP B 1 81 ? -17.328 -21.531 -3.484 1 97.56 81 ASP B CA 1
ATOM 2584 C C . ASP B 1 81 ? -17.969 -20.641 -2.43 1 97.56 81 ASP B C 1
ATOM 2586 O O . ASP B 1 81 ? -18.906 -21.062 -1.736 1 97.56 81 ASP B O 1
ATOM 2590 N N . LYS B 1 82 ? -17.5 -19.406 -2.328 1 97.81 82 LYS B N 1
ATOM 2591 C CA . LYS B 1 82 ? -18 -18.469 -1.318 1 97.81 82 LYS B CA 1
ATOM 2592 C C . LYS B 1 82 ? -19.188 -17.656 -1.85 1 97.81 82 LYS B C 1
ATOM 2594 O O . LYS B 1 82 ? -19.766 -16.859 -1.123 1 97.81 82 LYS B O 1
ATOM 2599 N N . ARG B 1 83 ? -19.578 -17.875 -3.125 1 97.5 83 ARG B N 1
ATOM 2600 C CA . ARG B 1 83 ? -20.703 -17.203 -3.779 1 97.5 83 ARG B CA 1
ATOM 2601 C C . ARG B 1 83 ? -20.562 -15.695 -3.697 1 97.5 83 ARG B C 1
ATOM 2603 O O . ARG B 1 83 ? -21.516 -14.992 -3.326 1 97.5 83 ARG B O 1
ATOM 2610 N N . LEU B 1 84 ? -19.359 -15.227 -4.012 1 98.12 84 LEU B N 1
ATOM 2611 C CA . LEU B 1 84 ? -19.062 -13.797 -3.93 1 98.12 84 LEU B CA 1
ATOM 2612 C C . LEU B 1 84 ? -19.406 -13.094 -5.238 1 98.12 84 LEU B C 1
ATOM 2614 O O . LEU B 1 84 ? -19.469 -13.727 -6.293 1 98.12 84 LEU B O 1
ATOM 2618 N N . ASN B 1 85 ? -19.625 -11.789 -5.168 1 98.5 85 ASN B N 1
ATOM 2619 C CA . ASN B 1 85 ? -19.828 -10.867 -6.285 1 98.5 85 ASN B CA 1
ATOM 2620 C C . ASN B 1 85 ? -18.812 -9.727 -6.262 1 98.5 85 ASN B C 1
ATOM 2622 O O . ASN B 1 85 ? -19.141 -8.594 -5.91 1 98.5 85 ASN B O 1
ATOM 2626 N N . PRO B 1 86 ? -17.609 -9.984 -6.816 1 98.25 86 PRO B N 1
ATOM 2627 C CA . PRO B 1 86 ? -16.453 -9.133 -6.492 1 98.25 86 PRO B CA 1
ATOM 2628 C C . PRO B 1 86 ? -16.359 -7.906 -7.391 1 98.25 86 PRO B C 1
ATOM 2630 O O . PRO B 1 86 ? -16.766 -7.957 -8.555 1 98.25 86 PRO B O 1
ATOM 2633 N N . CYS B 1 87 ? -15.828 -6.801 -6.832 1 97.44 87 CYS B N 1
ATOM 2634 C CA . CYS B 1 87 ? -15.156 -5.762 -7.609 1 97.44 87 CYS B CA 1
ATOM 2635 C C . CYS B 1 87 ? -13.758 -6.211 -8.031 1 97.44 87 CYS B C 1
ATOM 2637 O O . CYS B 1 87 ? -12.883 -6.395 -7.184 1 97.44 87 CYS B O 1
ATOM 2639 N N . TYR B 1 88 ? -13.562 -6.355 -9.375 1 96.88 88 TYR B N 1
ATOM 2640 C CA . TYR B 1 88 ? -12.305 -6.895 -9.883 1 96.88 88 TYR B CA 1
ATOM 2641 C C . TYR B 1 88 ? -11.336 -5.773 -10.234 1 96.88 88 TYR B C 1
ATOM 2643 O O . TYR B 1 88 ? -11.664 -4.879 -11.016 1 96.88 88 TYR B O 1
ATOM 2651 N N . LEU B 1 89 ? -10.18 -5.793 -9.602 1 95.88 89 LEU B N 1
ATOM 2652 C CA . LEU B 1 89 ? -9.031 -5.027 -10.062 1 95.88 89 LEU B CA 1
ATOM 2653 C C . LEU B 1 89 ? -8.008 -5.941 -10.734 1 95.88 89 LEU B C 1
ATOM 2655 O O . LEU B 1 89 ? -6.945 -6.215 -10.164 1 95.88 89 LEU B O 1
ATOM 2659 N N . VAL B 1 90 ? -8.281 -6.34 -11.977 1 95.56 90 VAL B N 1
ATOM 2660 C CA . VAL B 1 90 ? -7.473 -7.297 -12.734 1 95.56 90 VAL B CA 1
ATOM 2661 C C . VAL B 1 90 ? -7.398 -6.871 -14.195 1 95.56 90 VAL B C 1
ATOM 2663 O O . VAL B 1 90 ? -8.133 -5.98 -14.625 1 95.56 90 VAL B O 1
ATOM 2666 N N . ALA B 1 91 ? -6.469 -7.461 -14.906 1 93.44 91 ALA B N 1
ATOM 2667 C CA . ALA B 1 91 ? -6.371 -7.234 -16.344 1 93.44 91 ALA B CA 1
ATOM 2668 C C . ALA B 1 91 ? -7.574 -7.824 -17.078 1 93.44 91 ALA B C 1
ATOM 2670 O O . ALA B 1 91 ? -8.211 -8.766 -16.594 1 93.44 91 ALA B O 1
ATOM 2671 N N . ASP B 1 92 ? -7.855 -7.328 -18.312 1 93.44 92 ASP B N 1
ATOM 2672 C CA . ASP B 1 92 ? -9.008 -7.758 -19.094 1 93.44 92 ASP B CA 1
ATOM 2673 C C . ASP B 1 92 ? -8.93 -9.25 -19.406 1 93.44 92 ASP B C 1
ATOM 2675 O O . ASP B 1 92 ? -9.938 -9.961 -19.328 1 93.44 92 ASP B O 1
ATOM 2679 N N . ASP B 1 93 ? -7.77 -9.719 -19.781 1 95.06 93 ASP B N 1
ATOM 2680 C CA . ASP B 1 93 ? -7.621 -11.125 -20.141 1 95.06 93 ASP B CA 1
ATOM 2681 C C . ASP B 1 93 ? -7.902 -12.031 -18.953 1 95.06 93 ASP B C 1
ATOM 2683 O O . ASP B 1 93 ? -8.406 -13.148 -19.109 1 95.06 93 ASP B O 1
ATOM 2687 N N . ALA B 1 94 ? -7.566 -11.617 -17.75 1 94.69 94 ALA B N 1
ATOM 2688 C CA . ALA B 1 94 ? -7.797 -12.398 -16.531 1 94.69 94 ALA B CA 1
ATOM 2689 C C . ALA B 1 94 ? -9.289 -12.586 -16.281 1 94.69 94 ALA B C 1
ATOM 2691 O O . ALA B 1 94 ? -9.703 -13.594 -15.703 1 94.69 94 ALA B O 1
ATOM 2692 N N . LEU B 1 95 ? -10.109 -11.625 -16.719 1 94.69 95 LEU B N 1
ATOM 2693 C CA . LEU B 1 95 ? -11.555 -11.672 -16.484 1 94.69 95 LEU B CA 1
ATOM 2694 C C . LEU B 1 95 ? -12.18 -12.883 -17.172 1 94.69 95 LEU B C 1
ATOM 2696 O O . LEU B 1 95 ? -13.227 -13.367 -16.75 1 94.69 95 LEU B O 1
ATOM 2700 N N . LYS B 1 96 ? -11.516 -13.367 -18.156 1 95.31 96 LYS B N 1
ATOM 2701 C CA . LYS B 1 96 ? -12.023 -14.523 -18.906 1 95.31 96 LYS B CA 1
ATOM 2702 C C . LYS B 1 96 ? -12.086 -15.758 -18.016 1 95.31 96 LYS B C 1
ATOM 2704 O O . LYS B 1 96 ? -12.875 -16.672 -18.266 1 95.31 96 LYS B O 1
ATOM 2709 N N . ASP B 1 97 ? -11.266 -15.82 -16.969 1 96.31 97 ASP B N 1
ATOM 2710 C CA . ASP B 1 97 ? -11.18 -17 -16.109 1 96.31 97 ASP B CA 1
ATOM 2711 C C . ASP B 1 97 ? -11.977 -16.797 -14.82 1 96.31 97 ASP B C 1
ATOM 2713 O O . ASP B 1 97 ? -12.047 -17.688 -13.977 1 96.31 97 ASP B O 1
ATOM 2717 N N . LEU B 1 98 ? -12.57 -15.609 -14.641 1 97.31 98 LEU B N 1
ATOM 2718 C CA . LEU B 1 98 ? -13.25 -15.289 -13.391 1 97.31 98 LEU B CA 1
ATOM 2719 C C . LEU B 1 98 ? -14.758 -15.234 -13.594 1 97.31 98 LEU B C 1
ATOM 2721 O O . LEU B 1 98 ? -15.234 -14.867 -14.672 1 97.31 98 LEU B O 1
ATOM 2725 N N . PRO B 1 99 ? -15.484 -15.609 -12.531 1 97.31 99 PRO B N 1
ATOM 2726 C CA . PRO B 1 99 ? -16.938 -15.5 -12.648 1 97.31 99 PRO B CA 1
ATOM 2727 C C . PRO B 1 99 ? -17.406 -14.062 -12.906 1 97.31 99 PRO B C 1
ATOM 2729 O O . PRO B 1 99 ? -16.797 -13.117 -12.406 1 97.31 99 PRO B O 1
ATOM 2732 N N . PRO B 1 100 ? -18.469 -13.945 -13.688 1 96.19 100 PRO B N 1
ATOM 2733 C CA . PRO B 1 100 ? -18.984 -12.594 -13.914 1 96.19 100 PRO B CA 1
ATOM 2734 C C . PRO B 1 100 ? -19.453 -11.914 -12.625 1 96.19 100 PRO B C 1
ATOM 2736 O O . PRO B 1 100 ? -19.844 -12.594 -11.672 1 96.19 100 PRO B O 1
ATOM 2739 N N . ALA B 1 101 ? -19.391 -10.648 -12.594 1 95.75 101 ALA B N 1
ATOM 2740 C CA . ALA B 1 101 ? -19.797 -9.875 -11.422 1 95.75 101 ALA B CA 1
ATOM 2741 C C . ALA B 1 101 ? -20.875 -8.867 -11.789 1 95.75 101 ALA B C 1
ATOM 2743 O O . ALA B 1 101 ? -20.906 -8.352 -12.906 1 95.75 101 ALA B O 1
ATOM 2744 N N . ASN B 1 102 ? -21.75 -8.625 -10.82 1 95 102 ASN B N 1
ATOM 2745 C CA . ASN B 1 102 ? -22.766 -7.57 -10.891 1 95 102 ASN B CA 1
ATOM 2746 C C . ASN B 1 102 ? -22.312 -6.309 -10.164 1 95 102 ASN B C 1
ATOM 2748 O O . ASN B 1 102 ? -22.266 -6.277 -8.938 1 95 102 ASN B O 1
ATOM 2752 N N . PRO B 1 103 ? -22.062 -5.223 -10.859 1 92.06 103 PRO B N 1
ATOM 2753 C CA . PRO B 1 103 ? -21.5 -4.012 -10.258 1 92.06 103 PRO B CA 1
ATOM 2754 C C . PRO B 1 103 ? -22.422 -3.379 -9.227 1 92.06 103 PRO B C 1
ATOM 2756 O O . PRO B 1 103 ? -21.984 -2.547 -8.422 1 92.06 103 PRO B O 1
ATOM 2759 N N . GLU B 1 104 ? -23.625 -3.695 -9.141 1 92.12 104 GLU B N 1
ATOM 2760 C CA . GLU B 1 104 ? -24.578 -3.104 -8.211 1 92.12 104 GLU B CA 1
ATOM 2761 C C . GLU B 1 104 ? -24.547 -3.812 -6.859 1 92.12 104 GLU B C 1
ATOM 2763 O O . GLU B 1 104 ? -25.109 -3.311 -5.875 1 92.12 104 GLU B O 1
ATOM 2768 N N . LYS B 1 105 ? -23.812 -4.895 -6.789 1 95.19 105 LYS B N 1
ATOM 2769 C CA . LYS B 1 105 ? -23.906 -5.715 -5.586 1 95.19 105 LYS B CA 1
ATOM 2770 C C . LYS B 1 105 ? -22.531 -6.203 -5.141 1 95.19 105 LYS B C 1
ATOM 2772 O O . LYS B 1 105 ? -22.391 -7.336 -4.672 1 95.19 105 LYS B O 1
ATOM 2777 N N . PHE B 1 106 ? -21.547 -5.418 -5.328 1 97.56 106 PHE B N 1
ATOM 2778 C CA . PHE B 1 106 ? -20.219 -5.871 -4.953 1 97.56 106 PHE B CA 1
ATOM 2779 C C . PHE B 1 106 ? -20.172 -6.246 -3.475 1 97.56 106 PHE B C 1
ATOM 2781 O O . PHE B 1 106 ? -20.688 -5.512 -2.627 1 97.56 106 PHE B O 1
ATOM 2788 N N . ASP B 1 107 ? -19.531 -7.414 -3.193 1 98.5 107 ASP B N 1
ATOM 2789 C CA . ASP B 1 107 ? -19.406 -7.855 -1.808 1 98.5 107 ASP B CA 1
ATOM 2790 C C . ASP B 1 107 ? -18 -8.391 -1.524 1 98.5 107 ASP B C 1
ATOM 2792 O O . ASP B 1 107 ? -17.812 -9.164 -0.585 1 98.5 107 ASP B O 1
ATOM 2796 N N . ALA B 1 108 ? -17.047 -8.062 -2.338 1 98.75 108 ALA B N 1
ATOM 2797 C CA . ALA B 1 108 ? -15.625 -8.383 -2.203 1 98.75 108 ALA B CA 1
ATOM 2798 C C . ALA B 1 108 ? -14.781 -7.566 -3.176 1 98.75 108 ALA B C 1
ATOM 2800 O O . ALA B 1 108 ? -15.312 -6.973 -4.121 1 98.75 108 ALA B O 1
ATOM 2801 N N . VAL B 1 109 ? -13.562 -7.473 -2.898 1 98.44 109 VAL B N 1
ATOM 2802 C CA . VAL B 1 109 ? -12.586 -6.914 -3.828 1 98.44 109 VAL B CA 1
ATOM 2803 C C . VAL B 1 109 ? -11.531 -7.965 -4.164 1 98.44 109 VAL B C 1
ATOM 2805 O O . VAL B 1 109 ? -10.984 -8.609 -3.268 1 98.44 109 VAL B O 1
ATOM 2808 N N . VAL B 1 110 ? -11.281 -8.188 -5.43 1 98.19 110 VAL B N 1
ATOM 2809 C CA . VAL B 1 110 ? -10.273 -9.133 -5.891 1 98.19 110 VAL B CA 1
ATOM 2810 C C . VAL B 1 110 ? -9.18 -8.391 -6.656 1 98.19 110 VAL B C 1
ATOM 2812 O O . VAL B 1 110 ? -9.469 -7.66 -7.609 1 98.19 110 VAL B O 1
ATOM 2815 N N . VAL B 1 111 ? -7.973 -8.586 -6.23 1 97.5 111 VAL B N 1
ATOM 2816 C CA . VAL B 1 111 ? -6.859 -7.836 -6.805 1 97.5 111 VAL B CA 1
ATOM 2817 C C . VAL B 1 111 ? -5.887 -8.797 -7.484 1 97.5 111 VAL B C 1
ATOM 2819 O O . VAL B 1 111 ? -5.461 -9.789 -6.887 1 97.5 111 VAL B O 1
ATOM 2822 N N . GLY B 1 112 ? -5.547 -8.578 -8.711 1 96.31 112 GLY B N 1
ATOM 2823 C CA . GLY B 1 112 ? -4.453 -9.164 -9.477 1 96.31 112 GLY B CA 1
ATOM 2824 C C . GLY B 1 112 ? -3.549 -8.125 -10.117 1 96.31 112 GLY B C 1
ATOM 2825 O O . GLY B 1 112 ? -3.494 -6.98 -9.664 1 96.31 112 GLY B O 1
ATOM 2826 N N . LEU B 1 113 ? -2.721 -8.523 -11.008 1 92.56 113 LEU B N 1
ATOM 2827 C CA . LEU B 1 113 ? -1.922 -7.562 -11.758 1 92.56 113 LEU B CA 1
ATOM 2828 C C . LEU B 1 113 ? -2.793 -6.777 -12.734 1 92.56 113 LEU B C 1
ATOM 2830 O O . LEU B 1 113 ? -3.389 -7.355 -13.648 1 92.56 113 LEU B O 1
ATOM 2834 N N . ALA B 1 114 ? -2.934 -5.488 -12.477 1 87.88 114 ALA B N 1
ATOM 2835 C CA . ALA B 1 114 ? -3.902 -4.695 -13.227 1 87.88 114 ALA B CA 1
ATOM 2836 C C . ALA B 1 114 ? -3.346 -3.311 -13.547 1 87.88 114 ALA B C 1
ATOM 2838 O O . ALA B 1 114 ? -3.908 -2.295 -13.125 1 87.88 114 ALA B O 1
ATOM 2839 N N . PRO B 1 115 ? -2.346 -3.207 -14.383 1 83.81 115 PRO B N 1
ATOM 2840 C CA . PRO B 1 115 ? -1.803 -1.876 -14.664 1 83.81 115 PRO B CA 1
ATOM 2841 C C . PRO B 1 115 ? -2.855 -0.915 -15.219 1 83.81 115 PRO B C 1
ATOM 2843 O O . PRO B 1 115 ? -2.895 0.254 -14.82 1 83.81 115 PRO B O 1
ATOM 2846 N N . ASP B 1 116 ? -3.76 -1.428 -16.047 1 81.5 116 ASP B N 1
ATOM 2847 C CA . ASP B 1 116 ? -4.742 -0.566 -16.688 1 81.5 116 ASP B CA 1
ATOM 2848 C C . ASP B 1 116 ? -5.906 -0.253 -15.758 1 81.5 116 ASP B C 1
ATOM 2850 O O . ASP B 1 116 ? -6.66 0.692 -15.992 1 81.5 116 ASP B O 1
ATOM 2854 N N . ALA B 1 117 ? -6.07 -1.038 -14.758 1 76.75 117 ALA B N 1
ATOM 2855 C CA . ALA B 1 117 ? -7.164 -0.821 -13.812 1 76.75 117 ALA B CA 1
ATOM 2856 C C . ALA B 1 117 ? -6.699 0.008 -12.617 1 76.75 117 ALA B C 1
ATOM 2858 O O . ALA B 1 117 ? -7.508 0.394 -11.773 1 76.75 117 ALA B O 1
ATOM 2859 N N . PHE B 1 118 ? -5.449 0.316 -12.641 1 78.19 118 PHE B N 1
ATOM 2860 C CA . PHE B 1 118 ? -4.879 1.064 -11.531 1 78.19 118 PHE B CA 1
ATOM 2861 C C . PHE B 1 118 ? -5.117 2.559 -11.703 1 78.19 118 PHE B C 1
ATOM 2863 O O . PHE B 1 118 ? -4.227 3.289 -12.141 1 78.19 118 PHE B O 1
ATOM 2870 N N . ASN B 1 119 ? -6.242 2.963 -11.352 1 82.12 119 ASN B N 1
ATOM 2871 C CA . ASN B 1 119 ? -6.543 4.391 -11.328 1 82.12 119 ASN B CA 1
ATOM 2872 C C . ASN B 1 119 ? -7.395 4.762 -10.117 1 82.12 119 ASN B C 1
ATOM 2874 O O . ASN B 1 119 ? -8.016 3.895 -9.5 1 82.12 119 ASN B O 1
ATOM 2878 N N . HIS B 1 120 ? -7.438 6.09 -9.891 1 82.06 120 HIS B N 1
ATOM 2879 C CA . HIS B 1 120 ? -7.988 6.613 -8.641 1 82.06 120 HIS B CA 1
ATOM 2880 C C . HIS B 1 120 ? -9.469 6.281 -8.516 1 82.06 120 HIS B C 1
ATOM 2882 O O . HIS B 1 120 ? -9.938 5.93 -7.426 1 82.06 120 HIS B O 1
ATOM 2888 N N . GLU B 1 121 ? -10.234 6.289 -9.531 1 86.81 121 GLU B N 1
ATOM 2889 C CA . GLU B 1 121 ? -11.672 6.051 -9.477 1 86.81 121 GLU B CA 1
ATOM 2890 C C . GLU B 1 121 ? -11.977 4.59 -9.164 1 86.81 121 GLU B C 1
ATOM 2892 O O . GLU B 1 121 ? -12.828 4.297 -8.32 1 86.81 121 GLU B O 1
ATOM 2897 N N . ARG B 1 122 ? -11.305 3.691 -9.859 1 89.38 122 ARG B N 1
ATOM 2898 C CA . ARG B 1 122 ? -11.508 2.27 -9.609 1 89.38 122 ARG B CA 1
ATOM 2899 C C . ARG B 1 122 ? -11.07 1.886 -8.203 1 89.38 122 ARG B C 1
ATOM 2901 O O . ARG B 1 122 ? -11.719 1.07 -7.547 1 89.38 122 ARG B O 1
ATOM 2908 N N . LEU B 1 123 ? -10.016 2.502 -7.805 1 92.38 123 LEU B N 1
ATOM 2909 C CA . LEU B 1 123 ? -9.508 2.232 -6.461 1 92.38 123 LEU B CA 1
ATOM 2910 C C . LEU B 1 123 ? -10.5 2.713 -5.406 1 92.38 123 LEU B C 1
ATOM 2912 O O . LEU B 1 123 ? -10.672 2.062 -4.371 1 92.38 123 LEU B O 1
ATOM 2916 N N . ASN B 1 124 ? -11.141 3.816 -5.676 1 93.31 124 ASN B N 1
ATOM 2917 C CA . ASN B 1 124 ? -12.109 4.344 -4.719 1 93.31 124 ASN B CA 1
ATOM 2918 C C . ASN B 1 124 ? -13.344 3.455 -4.625 1 93.31 124 ASN B C 1
ATOM 2920 O O . ASN B 1 124 ? -13.922 3.305 -3.549 1 93.31 124 ASN B O 1
ATOM 2924 N N . VAL B 1 125 ? -13.781 2.916 -5.777 1 94.19 125 VAL B N 1
ATOM 2925 C CA . VAL B 1 125 ? -14.891 1.965 -5.754 1 94.19 125 VAL B CA 1
ATOM 2926 C C . VAL B 1 125 ? -14.523 0.772 -4.871 1 94.19 125 VAL B C 1
ATOM 2928 O O . VAL B 1 125 ? -15.289 0.388 -3.986 1 94.19 125 VAL B O 1
ATOM 2931 N N . ALA B 1 126 ? -13.32 0.205 -5.094 1 96.31 126 ALA B N 1
ATOM 2932 C CA . ALA B 1 126 ? -12.844 -0.93 -4.309 1 96.31 126 ALA B CA 1
ATOM 2933 C C . ALA B 1 126 ? -12.781 -0.579 -2.822 1 96.31 126 ALA B C 1
ATOM 2935 O O . ALA B 1 126 ? -13.227 -1.355 -1.975 1 96.31 126 ALA B O 1
ATOM 2936 N N . PHE B 1 127 ? -12.281 0.563 -2.535 1 96.88 127 PHE B N 1
ATOM 2937 C CA . PHE B 1 127 ? -12.125 1.033 -1.162 1 96.88 127 PHE B CA 1
ATOM 2938 C C . PHE B 1 127 ? -13.484 1.114 -0.467 1 96.88 127 PHE B C 1
ATOM 2940 O O . PHE B 1 127 ? -13.625 0.671 0.674 1 96.88 127 PHE B O 1
ATOM 2947 N N . ASN B 1 128 ? -14.445 1.618 -1.113 1 95.44 128 ASN B N 1
ATOM 2948 C CA . ASN B 1 128 ? -15.766 1.78 -0.515 1 95.44 128 ASN B CA 1
ATOM 2949 C C . ASN B 1 128 ? -16.453 0.434 -0.283 1 95.44 128 ASN B C 1
ATOM 2951 O O . ASN B 1 128 ? -17.219 0.278 0.667 1 95.44 128 ASN B O 1
ATOM 2955 N N . VAL B 1 129 ? -16.172 -0.536 -1.161 1 97.06 129 VAL B N 1
ATOM 2956 C CA . VAL B 1 129 ? -16.656 -1.897 -0.938 1 97.06 129 VAL B CA 1
ATOM 2957 C C . VAL B 1 129 ? -16.031 -2.455 0.345 1 97.06 129 VAL B C 1
ATOM 2959 O O . VAL B 1 129 ? -16.734 -3.078 1.151 1 97.06 129 VAL B O 1
ATOM 2962 N N . LEU B 1 130 ? -14.773 -2.191 0.593 1 98 130 LEU B N 1
ATOM 2963 C CA . LEU B 1 130 ? -14.055 -2.717 1.747 1 98 130 LEU B CA 1
ATOM 2964 C C . LEU B 1 130 ? -14.508 -2.029 3.031 1 98 130 LEU B C 1
ATOM 2966 O O . LEU B 1 130 ? -14.469 -2.629 4.105 1 98 130 LEU B O 1
ATOM 2970 N N . LEU B 1 131 ? -14.922 -0.796 2.92 1 95.12 131 LEU B N 1
ATOM 2971 C CA . LEU B 1 131 ? -15.406 -0.06 4.086 1 95.12 131 LEU B CA 1
ATOM 2972 C C . LEU B 1 131 ? -16.641 -0.73 4.684 1 95.12 131 LEU B C 1
ATOM 2974 O O . LEU B 1 131 ? -16.922 -0.578 5.875 1 95.12 131 LEU B O 1
ATOM 2978 N N . LYS B 1 132 ? -17.359 -1.398 3.875 1 95.38 132 LYS B N 1
ATOM 2979 C CA . LYS B 1 132 ? -18.547 -2.127 4.328 1 95.38 132 LYS B CA 1
ATOM 2980 C C . LYS B 1 132 ? -18.172 -3.473 4.938 1 95.38 132 LYS B C 1
ATOM 2982 O O . LYS B 1 132 ? -19.016 -4.355 5.09 1 95.38 132 LYS B O 1
ATOM 2987 N N . LYS B 1 133 ? -16.812 -3.758 5.16 1 96.56 133 LYS B N 1
ATOM 2988 C CA . LYS B 1 133 ? -16.25 -4.926 5.832 1 96.56 133 LYS B CA 1
ATOM 2989 C C . LYS B 1 133 ? -16.328 -6.164 4.938 1 96.56 133 LYS B C 1
ATOM 2991 O O . LYS B 1 133 ? -16.359 -7.293 5.434 1 96.56 133 LYS B O 1
ATOM 2996 N N . HIS B 1 134 ? -16.516 -5.945 3.627 1 98.12 134 HIS B N 1
ATOM 2997 C CA . HIS B 1 134 ? -16.375 -7.043 2.678 1 98.12 134 HIS B CA 1
ATOM 2998 C C . HIS B 1 134 ? -14.93 -7.5 2.564 1 98.12 134 HIS B C 1
ATOM 3000 O O . HIS B 1 134 ? -14.008 -6.746 2.881 1 98.12 134 HIS B O 1
ATOM 3006 N N . PRO B 1 135 ? -14.672 -8.703 2.145 1 98.56 135 PRO B N 1
ATOM 3007 C CA . PRO B 1 135 ? -13.312 -9.25 2.141 1 98.56 135 PRO B CA 1
ATOM 3008 C C . PRO B 1 135 ? -12.469 -8.727 0.982 1 98.56 135 PRO B C 1
ATOM 3010 O O . PRO B 1 135 ? -13 -8.438 -0.094 1 98.56 135 PRO B O 1
ATOM 3013 N N . LEU B 1 136 ? -11.242 -8.586 1.228 1 98.81 136 LEU B N 1
ATOM 3014 C CA . LEU B 1 136 ? -10.203 -8.344 0.23 1 98.81 136 LEU B CA 1
ATOM 3015 C C . LEU B 1 136 ? -9.492 -9.633 -0.137 1 98.81 136 LEU B C 1
ATOM 3017 O O . LEU B 1 136 ? -8.961 -10.328 0.737 1 98.81 136 LEU B O 1
ATOM 3021 N N . ILE B 1 137 ? -9.508 -9.977 -1.444 1 98.69 137 ILE B N 1
ATOM 3022 C CA . ILE B 1 137 ? -8.867 -11.195 -1.94 1 98.69 137 ILE B CA 1
ATOM 3023 C C . ILE B 1 137 ? -7.723 -10.828 -2.885 1 98.69 137 ILE B C 1
ATOM 3025 O O . ILE B 1 137 ? -7.93 -10.117 -3.873 1 98.69 137 ILE B O 1
ATOM 3029 N N . ALA B 1 138 ? -6.551 -11.211 -2.584 1 98.31 138 ALA B N 1
ATOM 3030 C CA . ALA B 1 138 ? -5.395 -11.047 -3.461 1 98.31 138 ALA B CA 1
ATOM 3031 C C . ALA B 1 138 ? -5.098 -12.328 -4.223 1 98.31 138 ALA B C 1
ATOM 3033 O O . ALA B 1 138 ? -4.785 -13.359 -3.621 1 98.31 138 ALA B O 1
ATOM 3034 N N . ILE B 1 139 ? -5.137 -12.227 -5.523 1 97.94 139 ILE B N 1
ATOM 3035 C CA . ILE B 1 139 ? -4.793 -13.406 -6.309 1 97.94 139 ILE B CA 1
ATOM 3036 C C . ILE B 1 139 ? -3.35 -13.812 -6.031 1 97.94 139 ILE B C 1
ATOM 3038 O O . ILE B 1 139 ? -3.047 -15 -5.891 1 97.94 139 ILE B O 1
ATOM 3042 N N . HIS B 1 140 ? -2.484 -12.961 -5.914 1 95.5 140 HIS B N 1
ATOM 3043 C CA . HIS B 1 140 ? -1.177 -13.047 -5.273 1 95.5 140 HIS B CA 1
ATOM 3044 C C . HIS B 1 140 ? -0.677 -11.664 -4.852 1 95.5 140 HIS B C 1
ATOM 3046 O O . HIS B 1 140 ? -1.326 -10.656 -5.129 1 95.5 140 HIS B O 1
ATOM 3052 N N . GLN B 1 141 ? 0.45 -11.609 -4.141 1 94.56 141 GLN B N 1
ATOM 3053 C CA . GLN B 1 141 ? 0.919 -10.328 -3.621 1 94.56 141 GLN B CA 1
ATOM 3054 C C . GLN B 1 141 ? 2.354 -10.047 -4.062 1 94.56 141 GLN B C 1
ATOM 3056 O O . GLN B 1 141 ? 3.15 -9.508 -3.295 1 94.56 141 GLN B O 1
ATOM 3061 N N . GLY B 1 142 ? 2.666 -10.477 -5.277 1 93.5 142 GLY B N 1
ATOM 3062 C CA . GLY B 1 142 ? 4 -10.203 -5.785 1 93.5 142 GLY B CA 1
ATOM 3063 C C . GLY B 1 142 ? 4.363 -8.734 -5.734 1 93.5 142 GLY B C 1
ATOM 3064 O O . GLY B 1 142 ? 3.531 -7.871 -6.023 1 93.5 142 GLY B O 1
ATOM 3065 N N . LYS B 1 143 ? 5.578 -8.398 -5.406 1 94.38 143 LYS B N 1
ATOM 3066 C CA . LYS B 1 143 ? 6.035 -7.027 -5.215 1 94.38 143 LYS B CA 1
ATOM 3067 C C . LYS B 1 143 ? 6.18 -6.301 -6.551 1 94.38 143 LYS B C 1
ATOM 3069 O O . LYS B 1 143 ? 5.746 -5.156 -6.691 1 94.38 143 LYS B O 1
ATOM 3074 N N . TYR B 1 144 ? 6.828 -6.906 -7.477 1 92.75 144 TYR B N 1
ATOM 3075 C CA . TYR B 1 144 ? 7.094 -6.305 -8.773 1 92.75 144 TYR B CA 1
ATOM 3076 C C . TYR B 1 144 ? 7.277 -7.371 -9.844 1 92.75 144 TYR B C 1
ATOM 3078 O O . TYR B 1 144 ? 7.328 -8.562 -9.539 1 92.75 144 TYR B O 1
ATOM 3086 N N . TYR B 1 145 ? 7.262 -7.031 -11.078 1 87.56 145 TYR B N 1
ATOM 3087 C CA . TYR B 1 145 ? 7.492 -7.902 -12.227 1 87.56 145 TYR B CA 1
ATOM 3088 C C . TYR B 1 145 ? 8.367 -7.211 -13.266 1 87.56 145 TYR B C 1
ATOM 3090 O O . TYR B 1 145 ? 8.5 -5.984 -13.258 1 87.56 145 TYR B O 1
ATOM 3098 N N . LYS B 1 146 ? 9.055 -7.926 -14.047 1 86.19 146 LYS B N 1
ATOM 3099 C CA . LYS B 1 146 ? 10.008 -7.414 -15.023 1 86.19 146 LYS B CA 1
ATOM 3100 C C . LYS B 1 146 ? 9.312 -7.039 -16.328 1 86.19 146 LYS B C 1
ATOM 3102 O O . LYS B 1 146 ? 8.477 -7.793 -16.828 1 86.19 146 LYS B O 1
ATOM 3107 N N . ARG B 1 147 ? 9.586 -5.879 -16.812 1 83.25 147 ARG B N 1
ATOM 3108 C CA . ARG B 1 147 ? 9.234 -5.406 -18.156 1 83.25 147 ARG B CA 1
ATOM 3109 C C . ARG B 1 147 ? 10.484 -5.137 -18.984 1 83.25 147 ARG B C 1
ATOM 3111 O O . ARG B 1 147 ? 11.602 -5.219 -18.484 1 83.25 147 ARG B O 1
ATOM 3118 N N . LYS B 1 148 ? 10.289 -4.941 -20.188 1 78.44 148 LYS B N 1
ATOM 3119 C CA . LYS B 1 148 ? 11.398 -4.637 -21.094 1 78.44 148 LYS B CA 1
ATOM 3120 C C . LYS B 1 148 ? 12.172 -3.412 -20.625 1 78.44 148 LYS B C 1
ATOM 3122 O O . LYS B 1 148 ? 13.398 -3.355 -20.766 1 78.44 148 LYS B O 1
ATOM 3127 N N . ASP B 1 149 ? 11.469 -2.49 -19.984 1 80.94 149 ASP B N 1
ATOM 3128 C CA . ASP B 1 149 ? 12.078 -1.218 -19.625 1 80.94 149 ASP B CA 1
ATOM 3129 C C . ASP B 1 149 ? 12.453 -1.188 -18.141 1 80.94 149 ASP B C 1
ATOM 3131 O O . ASP B 1 149 ? 12.812 -0.137 -17.609 1 80.94 149 ASP B O 1
ATOM 3135 N N . GLY B 1 150 ? 12.359 -2.27 -17.5 1 82.75 150 GLY B N 1
ATOM 3136 C CA . GLY B 1 150 ? 12.742 -2.32 -16.094 1 82.75 150 GLY B CA 1
ATOM 3137 C C . GLY B 1 150 ? 11.727 -3.047 -15.234 1 82.75 150 GLY B C 1
ATOM 3138 O O . GLY B 1 150 ? 11.023 -3.938 -15.711 1 82.75 150 GLY B O 1
ATOM 3139 N N . LEU B 1 151 ? 11.711 -2.738 -13.969 1 91.25 151 LEU B N 1
ATOM 3140 C CA . LEU B 1 151 ? 10.789 -3.373 -13.031 1 91.25 151 LEU B CA 1
ATOM 3141 C C . LEU B 1 151 ? 9.555 -2.508 -12.812 1 91.25 151 LEU B C 1
ATOM 3143 O O . LEU B 1 151 ? 9.641 -1.277 -12.852 1 91.25 151 LEU B O 1
ATOM 3147 N N . ALA B 1 152 ? 8.469 -3.135 -12.719 1 93.12 152 ALA B N 1
ATOM 3148 C CA . ALA B 1 152 ? 7.199 -2.453 -12.492 1 93.12 152 ALA B CA 1
ATOM 3149 C C . ALA B 1 152 ? 6.512 -2.979 -11.234 1 93.12 152 ALA B C 1
ATOM 3151 O O . ALA B 1 152 ? 6.699 -4.137 -10.852 1 93.12 152 ALA B O 1
ATOM 3152 N N . VAL B 1 153 ? 5.691 -2.117 -10.625 1 93.75 153 VAL B N 1
ATOM 3153 C CA . VAL B 1 153 ? 5 -2.479 -9.391 1 93.75 153 VAL B CA 1
ATOM 3154 C C . VAL B 1 153 ? 4.031 -3.629 -9.664 1 93.75 153 VAL B C 1
ATOM 3156 O O . VAL B 1 153 ? 3.367 -3.66 -10.695 1 93.75 153 VAL B O 1
ATOM 3159 N N . GLY B 1 154 ? 4.023 -4.559 -8.789 1 93.94 154 GLY B N 1
ATOM 3160 C CA . GLY B 1 154 ? 3.117 -5.691 -8.891 1 93.94 154 GLY B CA 1
ATOM 3161 C C . GLY B 1 154 ? 1.826 -5.492 -8.125 1 93.94 154 GLY B C 1
ATOM 3162 O O . GLY B 1 154 ? 1.56 -4.398 -7.621 1 93.94 154 GLY B O 1
ATOM 3163 N N . PRO B 1 155 ? 1.024 -6.586 -8.031 1 95.19 155 PRO B N 1
ATOM 3164 C CA . PRO B 1 155 ? -0.274 -6.48 -7.363 1 95.19 155 PRO B CA 1
ATOM 3165 C C . PRO B 1 155 ? -0.146 -6.18 -5.871 1 95.19 155 PRO B C 1
ATOM 3167 O O . PRO B 1 155 ? -1.068 -5.625 -5.27 1 95.19 155 PRO B O 1
ATOM 3170 N N . GLY B 1 156 ? 0.964 -6.586 -5.273 1 96.31 156 GLY B N 1
ATOM 3171 C CA . GLY B 1 156 ? 1.166 -6.34 -3.855 1 96.31 156 GLY B CA 1
ATOM 3172 C C . GLY B 1 156 ? 1.049 -4.875 -3.479 1 96.31 156 GLY B C 1
ATOM 3173 O O . GLY B 1 156 ? 0.666 -4.547 -2.354 1 96.31 156 GLY B O 1
ATOM 3174 N N . PHE B 1 157 ? 1.456 -3.984 -4.379 1 95.81 157 PHE B N 1
ATOM 3175 C CA . PHE B 1 157 ? 1.334 -2.549 -4.152 1 95.81 157 PHE B CA 1
ATOM 3176 C C . PHE B 1 157 ? -0.104 -2.174 -3.814 1 95.81 157 PHE B C 1
ATOM 3178 O O . PHE B 1 157 ? -0.356 -1.499 -2.814 1 95.81 157 PHE B O 1
ATOM 3185 N N . ILE B 1 158 ? -1.034 -2.656 -4.672 1 95.69 158 ILE B N 1
ATOM 3186 C CA . ILE B 1 158 ? -2.443 -2.318 -4.504 1 95.69 158 ILE B CA 1
ATOM 3187 C C . ILE B 1 158 ? -2.986 -2.977 -3.238 1 95.69 158 ILE B C 1
ATOM 3189 O O . ILE B 1 158 ? -3.709 -2.346 -2.465 1 95.69 158 ILE B O 1
ATOM 3193 N N . VAL B 1 159 ? -2.615 -4.219 -3.004 1 97.69 159 VAL B N 1
ATOM 3194 C CA . VAL B 1 159 ? -3.113 -4.988 -1.868 1 97.69 159 VAL B CA 1
ATOM 3195 C C . VAL B 1 159 ? -2.736 -4.289 -0.564 1 97.69 159 VAL B C 1
ATOM 3197 O O . VAL B 1 159 ? -3.592 -4.055 0.292 1 97.69 159 VAL B O 1
ATOM 3200 N N . LYS B 1 160 ? -1.491 -3.912 -0.449 1 98.31 160 LYS B N 1
ATOM 3201 C CA . LYS B 1 160 ? -1.023 -3.305 0.793 1 98.31 160 LYS B CA 1
ATOM 3202 C C . LYS B 1 160 ? -1.629 -1.918 0.989 1 98.31 160 LYS B C 1
ATOM 3204 O O . LYS B 1 160 ? -1.924 -1.518 2.117 1 98.31 160 LYS B O 1
ATOM 3209 N N . GLY B 1 161 ? -1.714 -1.173 -0.121 1 96.94 161 GLY B N 1
ATOM 3210 C CA . GLY B 1 161 ? -2.406 0.103 -0.037 1 96.94 161 GLY B CA 1
ATOM 3211 C C . GLY B 1 161 ? -3.828 -0.023 0.475 1 96.94 161 GLY B C 1
ATOM 3212 O O . GLY B 1 161 ? -4.242 0.722 1.366 1 96.94 161 GLY B O 1
ATOM 3213 N N . LEU B 1 162 ? -4.574 -0.972 -0.04 1 97.75 162 LEU B N 1
ATOM 3214 C CA . LEU B 1 162 ? -5.969 -1.176 0.349 1 97.75 162 LEU B CA 1
ATOM 3215 C C . LEU B 1 162 ? -6.062 -1.692 1.78 1 97.75 162 LEU B C 1
ATOM 3217 O O . LEU B 1 162 ? -6.953 -1.293 2.531 1 97.75 162 LEU B O 1
ATOM 3221 N N . GLU B 1 163 ? -5.16 -2.688 2.135 1 98.69 163 GLU B N 1
ATOM 3222 C CA . GLU B 1 163 ? -5.148 -3.172 3.512 1 98.69 163 GLU B CA 1
ATOM 3223 C C . GLU B 1 163 ? -5.023 -2.018 4.5 1 98.69 163 GLU B C 1
ATOM 3225 O O . GLU B 1 163 ? -5.75 -1.964 5.496 1 98.69 163 GLU B O 1
ATOM 3230 N N . TYR B 1 164 ? -4.105 -1.121 4.219 1 98.19 164 TYR B N 1
ATOM 3231 C CA . TYR B 1 164 ? -3.85 0.007 5.105 1 98.19 164 TYR B CA 1
ATOM 3232 C C . TYR B 1 164 ? -5.051 0.943 5.16 1 98.19 164 TYR B C 1
ATOM 3234 O O . TYR B 1 164 ? -5.551 1.26 6.242 1 98.19 164 TYR B O 1
ATOM 3242 N N . THR B 1 165 ? -5.543 1.36 4.035 1 96.94 165 THR B N 1
ATOM 3243 C CA . THR B 1 165 ? -6.578 2.383 3.951 1 96.94 165 THR B CA 1
ATOM 3244 C C . THR B 1 165 ? -7.891 1.87 4.531 1 96.94 165 THR B C 1
ATOM 3246 O O . THR B 1 165 ? -8.617 2.615 5.199 1 96.94 165 THR B O 1
ATOM 3249 N N . ALA B 1 166 ? -8.227 0.599 4.293 1 97.44 166 ALA B N 1
ATOM 3250 C CA . ALA B 1 166 ? -9.5 0.028 4.719 1 97.44 166 ALA B CA 1
ATOM 3251 C C . ALA B 1 166 ? -9.352 -0.711 6.047 1 97.44 166 ALA B C 1
ATOM 3253 O O . ALA B 1 166 ? -10.328 -1.248 6.574 1 97.44 166 ALA B O 1
ATOM 3254 N N . SER B 1 167 ? -8.125 -0.747 6.625 1 96.94 167 SER B N 1
ATOM 3255 C CA . SER B 1 167 ? -7.859 -1.45 7.875 1 96.94 167 SER B CA 1
ATOM 3256 C C . SER B 1 167 ? -8.344 -2.896 7.809 1 96.94 167 SER B C 1
ATOM 3258 O O . SER B 1 167 ? -9.102 -3.342 8.672 1 96.94 167 SER B O 1
ATOM 3260 N N . THR B 1 168 ? -7.902 -3.623 6.82 1 98 168 THR B N 1
ATOM 3261 C CA . THR B 1 168 ? -8.266 -5.02 6.598 1 98 168 THR B CA 1
ATOM 3262 C C . THR B 1 168 ? -7.039 -5.836 6.195 1 98 168 THR B C 1
ATOM 3264 O O . THR B 1 168 ? -5.945 -5.289 6.039 1 98 168 THR B O 1
ATOM 3267 N N . THR B 1 169 ? -7.148 -7.094 6.199 1 98.31 169 THR B N 1
ATOM 3268 C CA . THR B 1 169 ? -6.105 -8.008 5.75 1 98.31 169 THR B CA 1
ATOM 3269 C C . THR B 1 169 ? -6.602 -8.867 4.59 1 98.31 169 THR B C 1
ATOM 3271 O O . THR B 1 169 ? -7.703 -9.414 4.645 1 98.31 169 THR B O 1
ATOM 3274 N N . ALA B 1 170 ? -5.84 -8.961 3.574 1 98.56 170 ALA B N 1
ATOM 3275 C CA . ALA B 1 170 ? -6.242 -9.703 2.381 1 98.56 170 ALA B CA 1
ATOM 3276 C C . ALA B 1 170 ? -6.133 -11.211 2.609 1 98.56 170 ALA B C 1
ATOM 3278 O O . ALA B 1 170 ? -5.211 -11.672 3.285 1 98.56 170 ALA B O 1
ATOM 3279 N N . THR B 1 171 ? -7.082 -11.953 2.09 1 98.31 171 THR B N 1
ATOM 3280 C CA . THR B 1 171 ? -6.902 -13.383 1.862 1 98.31 171 THR B CA 1
ATOM 3281 C C . THR B 1 171 ? -6.066 -13.625 0.607 1 98.31 171 THR B C 1
ATOM 3283 O O . THR B 1 171 ? -6.473 -13.25 -0.495 1 98.31 171 THR B O 1
ATOM 3286 N N . VAL B 1 172 ? -4.953 -14.195 0.734 1 98.06 172 VAL B N 1
ATOM 3287 C CA . VAL B 1 172 ? -4.082 -14.477 -0.403 1 98.06 172 VAL B CA 1
ATOM 3288 C C . VAL B 1 172 ? -4.379 -15.875 -0.952 1 98.06 172 VAL B C 1
ATOM 3290 O O . VAL B 1 172 ? -4.5 -16.828 -0.19 1 98.06 172 VAL B O 1
ATOM 3293 N N . ILE B 1 173 ? -4.441 -15.977 -2.299 1 98.06 173 ILE B N 1
ATOM 3294 C CA . ILE B 1 173 ? -4.91 -17.203 -2.934 1 98.06 173 ILE B CA 1
ATOM 3295 C C . ILE B 1 173 ? -3.725 -17.984 -3.502 1 98.06 173 ILE B C 1
ATOM 3297 O O . ILE B 1 173 ? -3.582 -19.188 -3.256 1 98.06 173 ILE B O 1
ATOM 3301 N N . GLY B 1 174 ? -2.826 -17.344 -4.203 1 97.5 174 GLY B N 1
ATOM 3302 C CA . GLY B 1 174 ? -1.762 -18 -4.953 1 97.5 174 GLY B CA 1
ATOM 3303 C C . GLY B 1 174 ? -0.664 -18.562 -4.066 1 97.5 174 GLY B C 1
ATOM 3304 O O . GLY B 1 174 ? -0.794 -18.562 -2.842 1 97.5 174 GLY B O 1
ATOM 3305 N N . LYS B 1 175 ? 0.446 -19.109 -4.777 1 96.81 175 LYS B N 1
ATOM 3306 C CA . LYS B 1 175 ? 1.625 -19.578 -4.051 1 96.81 175 LYS B CA 1
ATOM 3307 C C . LYS B 1 175 ? 2.201 -18.469 -3.174 1 96.81 175 LYS B C 1
ATOM 3309 O O . LYS B 1 175 ? 2.191 -17.297 -3.557 1 96.81 175 LYS B O 1
ATOM 3314 N N . PRO B 1 176 ? 2.578 -18.938 -1.886 1 96.81 176 PRO B N 1
ATOM 3315 C CA . PRO B 1 176 ? 2.863 -20.25 -1.315 1 96.81 176 PRO B CA 1
ATOM 3316 C C . PRO B 1 176 ? 1.751 -20.75 -0.397 1 96.81 176 PRO B C 1
ATOM 3318 O O . PRO B 1 176 ? 2.012 -21.516 0.53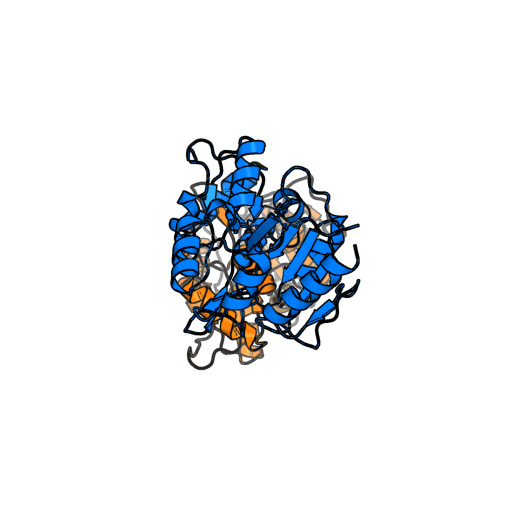3 1 96.81 176 PRO B O 1
ATOM 3321 N N . THR B 1 177 ? 0.559 -20.328 -0.589 1 97.44 177 THR B N 1
ATOM 3322 C CA . THR B 1 177 ? -0.487 -20.578 0.394 1 97.44 177 THR B CA 1
ATOM 3323 C C . THR B 1 177 ? -0.881 -22.062 0.386 1 97.44 177 THR B C 1
ATOM 3325 O O . THR B 1 177 ? -0.828 -22.719 -0.655 1 97.44 177 THR B O 1
ATOM 3328 N N . LYS B 1 178 ? -1.337 -22.484 1.587 1 97.75 178 LYS B N 1
ATOM 3329 C CA . LYS B 1 178 ? -1.902 -23.828 1.725 1 97.75 178 LYS B CA 1
ATOM 3330 C C . LYS B 1 178 ? -3.08 -24.016 0.774 1 97.75 178 LYS B C 1
ATOM 3332 O O . LYS B 1 178 ? -3.197 -25.062 0.137 1 97.75 178 LYS B O 1
ATOM 3337 N N . TYR B 1 179 ? -3.924 -23.078 0.692 1 97.44 179 TYR B N 1
ATOM 3338 C CA . TYR B 1 179 ? -5.109 -23.156 -0.153 1 97.44 179 TYR B CA 1
ATOM 3339 C C . TYR B 1 179 ? -4.73 -23.438 -1.6 1 97.44 179 TYR B C 1
ATOM 3341 O O . TYR B 1 179 ? -5.34 -24.297 -2.25 1 97.44 179 TYR B O 1
ATOM 3349 N N . PHE B 1 180 ? -3.754 -22.719 -2.09 1 98.06 180 PHE B N 1
ATOM 3350 C CA . PHE B 1 180 ? -3.346 -22.891 -3.479 1 98.06 180 PHE B CA 1
ATOM 3351 C C . PHE B 1 180 ? -2.912 -24.328 -3.734 1 98.06 180 PHE B C 1
ATOM 3353 O O . PHE B 1 180 ? -3.424 -24.984 -4.645 1 98.06 180 PHE B O 1
ATOM 3360 N N . PHE B 1 181 ? -1.999 -24.812 -2.938 1 98.31 181 PHE B N 1
ATOM 3361 C CA . PHE B 1 181 ? -1.408 -26.125 -3.18 1 98.31 181 PHE B CA 1
ATOM 3362 C C . PHE B 1 181 ? -2.438 -27.234 -2.971 1 98.31 181 PHE B C 1
ATOM 3364 O O . PHE B 1 181 ? -2.502 -28.188 -3.752 1 98.31 181 PHE B O 1
ATOM 3371 N N . GLU B 1 182 ? -3.246 -27.109 -1.994 1 97.62 182 GLU B N 1
ATOM 3372 C CA . GLU B 1 182 ? -4.293 -28.109 -1.78 1 97.62 182 GLU B CA 1
ATOM 3373 C C . GLU B 1 182 ? -5.27 -28.141 -2.953 1 97.62 182 GLU B C 1
ATOM 3375 O O . GLU B 1 182 ? -5.75 -29.219 -3.338 1 97.62 182 GLU B O 1
ATOM 3380 N N . SER B 1 183 ? -5.539 -26.984 -3.514 1 97.12 183 SER B N 1
ATOM 3381 C CA . SER B 1 183 ? -6.465 -26.875 -4.637 1 97.12 183 SER B CA 1
ATOM 3382 C C . SER B 1 183 ? -5.855 -27.453 -5.91 1 97.12 183 SER B C 1
ATOM 3384 O O . SER B 1 183 ? -6.574 -27.859 -6.824 1 97.12 183 SER B O 1
ATOM 3386 N N . ALA B 1 184 ? -4.566 -27.5 -5.98 1 97.69 184 ALA B N 1
ATOM 3387 C CA . ALA B 1 184 ? -3.871 -27.938 -7.188 1 97.69 184 ALA B CA 1
ATOM 3388 C C . ALA B 1 184 ? -3.699 -29.453 -7.203 1 97.69 184 ALA B C 1
ATOM 3390 O O . ALA B 1 184 ? -3.426 -30.047 -8.25 1 97.69 184 ALA B O 1
ATOM 3391 N N . ILE B 1 185 ? -3.789 -30.141 -6.082 1 97.62 185 ILE B N 1
ATOM 3392 C CA . ILE B 1 185 ? -3.58 -31.578 -5.961 1 97.62 185 ILE B CA 1
ATOM 3393 C C . ILE B 1 185 ? -4.719 -32.312 -6.656 1 97.62 185 ILE B C 1
ATOM 3395 O O . ILE B 1 185 ? -5.895 -32.031 -6.422 1 97.62 185 ILE B O 1
ATOM 3399 N N . PRO B 1 186 ? -4.363 -33.219 -7.543 1 96.06 186 PRO B N 1
ATOM 3400 C CA . PRO B 1 186 ? -5.41 -34 -8.203 1 96.06 186 PRO B CA 1
ATOM 3401 C C . PRO B 1 186 ? -6.27 -34.781 -7.215 1 96.06 186 PRO B C 1
ATOM 3403 O O . PRO B 1 186 ? -5.773 -35.219 -6.176 1 96.06 186 PRO B O 1
ATOM 3406 N N . ALA B 1 187 ? -7.527 -34.969 -7.617 1 94.31 187 ALA B N 1
ATOM 3407 C CA . ALA B 1 187 ? -8.445 -35.719 -6.781 1 94.31 187 ALA B CA 1
ATOM 3408 C C . ALA B 1 187 ? -7.895 -37.125 -6.508 1 94.31 187 ALA B C 1
ATOM 3410 O O . ALA B 1 187 ? -7.402 -37.812 -7.418 1 94.31 187 ALA B O 1
ATOM 3411 N N . GLY B 1 188 ? -7.898 -37.5 -5.254 1 95.69 188 GLY B N 1
ATOM 3412 C CA . GLY B 1 188 ? -7.516 -38.844 -4.891 1 95.69 188 GLY B CA 1
ATOM 3413 C C . GLY B 1 188 ? -6.035 -39 -4.59 1 95.69 188 GLY B C 1
ATOM 3414 O O . GLY B 1 188 ? -5.566 -40.094 -4.254 1 95.69 188 GLY B O 1
ATOM 3415 N N . VAL B 1 189 ? -5.309 -38 -4.719 1 97.62 189 VAL B N 1
ATOM 3416 C CA . VAL B 1 189 ? -3.877 -38.031 -4.445 1 97.62 189 VAL B CA 1
ATOM 3417 C C . VAL B 1 189 ? -3.576 -37.312 -3.139 1 97.62 189 VAL B C 1
ATOM 3419 O O . VAL B 1 189 ? -4.117 -36.219 -2.883 1 97.62 189 VAL B O 1
ATOM 3422 N N . ALA B 1 190 ? -2.822 -37.875 -2.264 1 97.81 190 ALA B N 1
ATOM 3423 C CA . ALA B 1 190 ? -2.422 -37.25 -1.012 1 97.81 190 ALA B CA 1
ATOM 3424 C C . ALA B 1 190 ? -1.232 -36.312 -1.228 1 97.81 190 ALA B C 1
ATOM 3426 O O . ALA B 1 190 ? -0.41 -36.531 -2.117 1 97.81 190 ALA B O 1
ATOM 3427 N N . PRO B 1 191 ? -1.091 -35.281 -0.433 1 98.19 191 PRO B N 1
ATOM 3428 C CA . PRO B 1 191 ? 0.032 -34.344 -0.578 1 98.19 191 PRO B CA 1
ATOM 3429 C C . PRO B 1 191 ? 1.388 -35.031 -0.54 1 98.19 191 PRO B C 1
ATOM 3431 O O . PRO B 1 191 ? 2.301 -34.688 -1.283 1 98.19 191 PRO B O 1
ATOM 3434 N N . GLU B 1 192 ? 1.465 -36.094 0.253 1 97.81 192 GLU B N 1
ATOM 3435 C CA . GLU B 1 192 ? 2.729 -36.781 0.436 1 97.81 192 GLU B CA 1
ATOM 3436 C C . GLU B 1 192 ? 3.123 -37.562 -0.829 1 97.81 192 GLU B C 1
ATOM 3438 O O . GLU B 1 192 ? 4.27 -37.969 -0.969 1 97.81 192 GLU B O 1
ATOM 3443 N N . GLU B 1 193 ? 2.17 -37.719 -1.684 1 98.25 193 GLU B N 1
ATOM 3444 C CA . GLU B 1 193 ? 2.4 -38.438 -2.938 1 98.25 193 GLU B CA 1
ATOM 3445 C C . GLU B 1 193 ? 2.727 -37.469 -4.07 1 98.25 193 GLU B C 1
ATOM 3447 O O . GLU B 1 193 ? 2.85 -37.875 -5.227 1 98.25 193 GLU B O 1
ATOM 3452 N N . CYS B 1 194 ? 2.854 -36.188 -3.764 1 98.62 194 CYS B N 1
ATOM 3453 C CA . CYS B 1 194 ? 3.08 -35.125 -4.766 1 98.62 194 CYS B CA 1
ATOM 3454 C C . CYS B 1 194 ? 4.484 -34.562 -4.645 1 98.62 194 CYS B C 1
ATOM 3456 O O . CYS B 1 194 ? 5.047 -34.5 -3.549 1 98.62 194 CYS B O 1
ATOM 3458 N N . VAL B 1 195 ? 5.047 -34.156 -5.766 1 98.75 195 VAL B N 1
ATOM 3459 C CA . VAL B 1 195 ? 6.305 -33.438 -5.797 1 98.75 195 VAL B CA 1
ATOM 3460 C C . VAL B 1 195 ? 6.113 -32.094 -6.535 1 98.75 195 VAL B C 1
ATOM 3462 O O . VAL B 1 195 ? 5.422 -32.062 -7.555 1 98.75 195 VAL B O 1
ATOM 3465 N N . MET B 1 196 ? 6.582 -31.031 -5.957 1 98.88 196 MET B N 1
ATOM 3466 C CA . MET B 1 196 ? 6.594 -29.703 -6.57 1 98.88 196 MET B CA 1
ATOM 3467 C C . MET B 1 196 ? 7.977 -29.375 -7.121 1 98.88 196 MET B C 1
ATOM 3469 O O . MET B 1 196 ? 8.984 -29.516 -6.422 1 98.88 196 MET B O 1
ATOM 3473 N N . ILE B 1 197 ? 8.031 -29.031 -8.352 1 98.88 197 ILE B N 1
ATOM 3474 C CA . ILE B 1 197 ? 9.266 -28.562 -8.977 1 98.88 197 ILE B CA 1
ATOM 3475 C C . ILE B 1 197 ? 9.172 -27.062 -9.25 1 98.88 197 ILE B C 1
ATOM 3477 O O . ILE B 1 197 ? 8.25 -26.609 -9.93 1 98.88 197 ILE B O 1
ATOM 3481 N N . GLY B 1 198 ? 10.047 -26.281 -8.711 1 98.19 198 GLY B N 1
ATOM 3482 C CA . GLY B 1 198 ? 10 -24.844 -8.961 1 98.19 198 GLY B CA 1
ATOM 3483 C C . GLY B 1 198 ? 11.336 -24.156 -8.742 1 98.19 198 GLY B C 1
ATOM 3484 O O . GLY B 1 198 ? 12.281 -24.781 -8.242 1 98.19 198 GLY B O 1
ATOM 3485 N N . ASP B 1 199 ? 11.445 -22.891 -9.125 1 97.19 199 ASP B N 1
ATOM 3486 C CA . ASP B 1 199 ? 12.695 -22.141 -9.039 1 97.19 199 ASP B CA 1
ATOM 3487 C C . ASP B 1 199 ? 12.672 -21.172 -7.867 1 97.19 199 ASP B C 1
ATOM 3489 O O . ASP B 1 199 ? 13.688 -20.531 -7.562 1 97.19 199 ASP B O 1
ATOM 3493 N N . ASP B 1 200 ? 11.578 -21.031 -7.164 1 95.19 200 ASP B N 1
ATOM 3494 C CA . ASP B 1 200 ? 11.453 -20.156 -6.004 1 95.19 200 ASP B CA 1
ATOM 3495 C C . ASP B 1 200 ? 11.445 -20.953 -4.707 1 95.19 200 ASP B C 1
ATOM 3497 O O . ASP B 1 200 ? 10.492 -21.688 -4.43 1 95.19 200 ASP B O 1
ATOM 3501 N N . ALA B 1 201 ? 12.453 -20.75 -3.896 1 96.19 201 ALA B N 1
ATOM 3502 C CA . ALA B 1 201 ? 12.641 -21.547 -2.688 1 96.19 201 ALA B CA 1
ATOM 3503 C C . ALA B 1 201 ? 11.469 -21.375 -1.73 1 96.19 201 ALA B C 1
ATOM 3505 O O . ALA B 1 201 ? 11.047 -22.344 -1.081 1 96.19 201 ALA B O 1
ATOM 3506 N N . TYR B 1 202 ? 10.945 -20.25 -1.689 1 94.62 202 TYR B N 1
ATOM 3507 C CA . TYR B 1 202 ? 9.875 -19.984 -0.732 1 94.62 202 TYR B CA 1
ATOM 3508 C C . TYR B 1 202 ? 8.508 -20.281 -1.343 1 94.62 202 TYR B C 1
ATOM 3510 O O . TYR B 1 202 ? 7.777 -21.141 -0.856 1 94.62 202 TYR B O 1
ATOM 3518 N N . ASP B 1 203 ? 8.164 -19.641 -2.463 1 94.81 203 ASP B N 1
ATOM 3519 C CA . ASP B 1 203 ? 6.828 -19.719 -3.039 1 94.81 203 ASP B CA 1
ATOM 3520 C C . ASP B 1 203 ? 6.531 -21.125 -3.557 1 94.81 203 ASP B C 1
ATOM 3522 O O . ASP B 1 203 ? 5.402 -21.609 -3.445 1 94.81 203 ASP B O 1
ATOM 3526 N N . ASP B 1 204 ? 7.492 -21.766 -4.141 1 97.25 204 ASP B N 1
ATOM 3527 C CA . ASP B 1 204 ? 7.27 -23.078 -4.734 1 97.25 204 ASP B CA 1
ATOM 3528 C C . ASP B 1 204 ? 7.562 -24.188 -3.727 1 97.25 204 ASP B C 1
ATOM 3530 O O . ASP B 1 204 ? 6.703 -25.031 -3.449 1 97.25 204 ASP B O 1
ATOM 3534 N N . VAL B 1 205 ? 8.766 -24.125 -3.121 1 97.5 205 VAL B N 1
ATOM 3535 C CA . VAL B 1 205 ? 9.289 -25.281 -2.412 1 97.5 205 VAL B CA 1
ATOM 3536 C C . VAL B 1 205 ? 8.758 -25.297 -0.979 1 97.5 205 VAL B C 1
ATOM 3538 O O . VAL B 1 205 ? 8.039 -26.219 -0.582 1 97.5 205 VAL B O 1
ATOM 3541 N N . VAL B 1 206 ? 9.031 -24.234 -0.226 1 97.62 206 VAL B N 1
ATOM 3542 C CA . VAL B 1 206 ? 8.562 -24.172 1.157 1 97.62 206 VAL B CA 1
ATOM 3543 C C . VAL B 1 206 ? 7.043 -24.234 1.195 1 97.62 206 VAL B C 1
ATOM 3545 O O . VAL B 1 206 ? 6.465 -24.953 2.021 1 97.62 206 VAL B O 1
ATOM 3548 N N . GLY B 1 207 ? 6.352 -23.531 0.272 1 97.62 207 GLY B N 1
ATOM 3549 C CA . GLY B 1 207 ? 4.898 -23.562 0.188 1 97.62 207 GLY B CA 1
ATOM 3550 C C . GLY B 1 207 ? 4.348 -24.953 0.002 1 97.62 207 GLY B C 1
ATOM 3551 O O . GLY B 1 207 ? 3.422 -25.375 0.709 1 97.62 207 GLY B O 1
ATOM 3552 N N . ALA B 1 208 ? 4.914 -25.703 -0.872 1 98.38 208 ALA B N 1
ATOM 3553 C CA . ALA B 1 208 ? 4.465 -27.062 -1.162 1 98.38 208 ALA B CA 1
ATOM 3554 C C . ALA B 1 208 ? 4.781 -28 -0.003 1 98.38 208 ALA B C 1
ATOM 3556 O O . ALA B 1 208 ? 3.945 -28.812 0.387 1 98.38 208 ALA B O 1
ATOM 3557 N N . MET B 1 209 ? 5.934 -27.828 0.591 1 98.44 209 MET B N 1
ATOM 3558 C CA . MET B 1 209 ? 6.363 -28.719 1.67 1 98.44 209 MET B CA 1
ATOM 3559 C C . MET B 1 209 ? 5.523 -28.5 2.924 1 98.44 209 MET B C 1
ATOM 3561 O O . MET B 1 209 ? 5.293 -29.422 3.695 1 98.44 209 MET B O 1
ATOM 3565 N N . ASN B 1 210 ? 5.066 -27.344 3.096 1 97.75 210 ASN B N 1
ATOM 3566 C CA . ASN B 1 210 ? 4.227 -27.016 4.246 1 97.75 210 ASN B CA 1
ATOM 3567 C C . ASN B 1 210 ? 2.912 -27.797 4.215 1 97.75 210 ASN B C 1
ATOM 3569 O O . ASN B 1 210 ? 2.266 -27.969 5.25 1 97.75 210 ASN B O 1
ATOM 3573 N N . VAL B 1 211 ? 2.484 -28.266 3.035 1 97.81 211 VAL B N 1
ATOM 3574 C CA . VAL B 1 211 ? 1.246 -29.031 2.975 1 97.81 211 VAL B CA 1
ATOM 3575 C C . VAL B 1 211 ? 1.565 -30.516 2.859 1 97.81 211 VAL B C 1
ATOM 3577 O O . VAL B 1 211 ? 0.665 -31.344 2.68 1 97.81 211 VAL B O 1
ATOM 3580 N N . GLY B 1 212 ? 2.869 -30.859 2.836 1 97.88 212 GLY B N 1
ATOM 3581 C CA . GLY B 1 212 ? 3.252 -32.25 2.934 1 97.88 212 GLY B CA 1
ATOM 3582 C C . GLY B 1 212 ? 3.867 -32.812 1.659 1 97.88 212 GLY B C 1
ATOM 3583 O O . GLY B 1 212 ? 4.219 -33.969 1.586 1 97.88 212 GLY B O 1
ATOM 3584 N N . MET B 1 213 ? 4.086 -32 0.625 1 98.5 213 MET B N 1
ATOM 3585 C CA . MET B 1 213 ? 4.66 -32.438 -0.643 1 98.5 213 MET B CA 1
ATOM 3586 C C . MET B 1 213 ? 6.18 -32.531 -0.556 1 98.5 213 MET B C 1
ATOM 3588 O O . MET B 1 213 ? 6.785 -31.953 0.346 1 98.5 213 MET B O 1
ATOM 3592 N N . LYS B 1 214 ? 6.738 -33.219 -1.438 1 98.44 214 LYS B N 1
ATOM 3593 C CA . LYS B 1 214 ? 8.164 -33.062 -1.713 1 98.44 214 LYS B CA 1
ATOM 3594 C C . LYS B 1 214 ? 8.414 -31.812 -2.535 1 98.44 214 LYS B C 1
ATOM 3596 O O . LYS B 1 214 ? 7.566 -31.391 -3.32 1 98.44 214 LYS B O 1
ATOM 3601 N N . GLY B 1 215 ? 9.523 -31.156 -2.328 1 98.62 215 GLY B N 1
ATOM 3602 C CA . GLY B 1 215 ? 9.859 -29.922 -3.027 1 98.62 215 GLY B CA 1
ATOM 3603 C C . GLY B 1 215 ? 11.227 -29.969 -3.682 1 98.62 215 GLY B C 1
ATOM 3604 O O . GLY B 1 215 ? 12.242 -30.109 -2.998 1 98.62 215 GLY B O 1
ATOM 3605 N N . ILE B 1 216 ? 11.266 -29.859 -4.977 1 98.75 216 ILE B N 1
ATOM 3606 C CA . ILE B 1 216 ? 12.516 -29.797 -5.727 1 98.75 216 ILE B CA 1
ATOM 3607 C C . ILE B 1 216 ? 12.773 -28.359 -6.18 1 98.75 216 ILE B C 1
ATOM 3609 O O . ILE B 1 216 ? 11.953 -27.766 -6.871 1 98.75 216 ILE B O 1
ATOM 3613 N N . LEU B 1 217 ? 13.914 -27.828 -5.789 1 98.5 217 LEU B N 1
ATOM 3614 C CA . LEU B 1 217 ? 14.352 -26.5 -6.215 1 98.5 217 LEU B CA 1
ATOM 3615 C C . LEU B 1 217 ? 15.305 -26.609 -7.406 1 98.5 217 LEU B C 1
ATOM 3617 O O . LEU B 1 217 ? 16.297 -27.328 -7.355 1 98.5 217 LEU B O 1
ATOM 3621 N N . VAL B 1 218 ? 14.961 -25.922 -8.477 1 98.5 218 VAL B N 1
ATOM 3622 C CA . VAL B 1 218 ? 15.852 -25.922 -9.633 1 98.5 218 VAL B CA 1
ATOM 3623 C C . VAL B 1 218 ? 16.594 -24.594 -9.703 1 98.5 218 VAL B C 1
ATOM 3625 O O . VAL B 1 218 ? 16.094 -23.562 -9.258 1 98.5 218 VAL B O 1
ATOM 3628 N N . LYS B 1 219 ? 17.781 -24.594 -10.234 1 97.25 219 LYS B N 1
ATOM 3629 C CA . LYS B 1 219 ? 18.688 -23.453 -10.203 1 97.25 219 LYS B CA 1
ATOM 3630 C C . LYS B 1 219 ? 18.516 -22.578 -11.438 1 97.25 219 LYS B C 1
ATOM 3632 O O . LYS B 1 219 ? 19.469 -21.953 -11.898 1 97.25 219 LYS B O 1
ATOM 3637 N N . THR B 1 220 ? 17.375 -22.594 -11.992 1 95.25 220 THR B N 1
ATOM 3638 C CA . THR B 1 220 ? 17.031 -21.703 -13.102 1 95.25 220 THR B CA 1
ATOM 3639 C C . THR B 1 220 ? 16.156 -20.562 -12.625 1 95.25 220 THR B C 1
ATOM 3641 O O . THR B 1 220 ? 15.891 -20.422 -11.422 1 95.25 220 THR B O 1
ATOM 3644 N N . GLY B 1 221 ? 15.828 -19.688 -13.492 1 89.31 221 GLY B N 1
ATOM 3645 C CA . GLY B 1 221 ? 14.898 -18.609 -13.172 1 89.31 221 GLY B CA 1
ATOM 3646 C C . GLY B 1 221 ? 15.414 -17.672 -12.094 1 89.31 221 GLY B C 1
ATOM 3647 O O . GLY B 1 221 ? 16.516 -17.109 -12.219 1 89.31 221 GLY B O 1
ATOM 3648 N N . LYS B 1 222 ? 14.766 -17.547 -10.898 1 78.88 222 LYS B N 1
ATOM 3649 C CA . LYS B 1 222 ? 15.031 -16.609 -9.812 1 78.88 222 LYS B CA 1
ATOM 3650 C C . LYS B 1 222 ? 15.969 -17.219 -8.773 1 78.88 222 LYS B C 1
ATOM 3652 O O . LYS B 1 222 ? 16.125 -16.688 -7.676 1 78.88 222 LYS B O 1
ATOM 3657 N N . TYR B 1 223 ? 16.547 -18.266 -9.109 1 81.69 223 TYR B N 1
ATOM 3658 C CA . TYR B 1 223 ? 17.359 -18.984 -8.125 1 81.69 223 TYR B CA 1
ATOM 3659 C C . TYR B 1 223 ? 18.547 -18.125 -7.676 1 81.69 223 TYR B C 1
ATOM 3661 O O . TYR B 1 223 ? 19.219 -17.516 -8.5 1 81.69 223 TYR B O 1
ATOM 3669 N N . LEU B 1 224 ? 18.641 -17.984 -6.453 1 84.25 224 LEU B N 1
ATOM 3670 C CA . LEU B 1 224 ? 19.797 -17.359 -5.832 1 84.25 224 LEU B CA 1
ATOM 3671 C C . LEU B 1 224 ? 20.453 -18.281 -4.816 1 84.25 224 LEU B C 1
ATOM 3673 O O . LEU B 1 224 ? 19.812 -18.719 -3.859 1 84.25 224 LEU B O 1
ATOM 3677 N N . PRO B 1 225 ? 21.688 -18.547 -4.941 1 84.62 225 PRO B N 1
ATOM 3678 C CA . PRO B 1 225 ? 22.375 -19.469 -4.035 1 84.62 225 PRO B CA 1
ATOM 3679 C C . PRO B 1 225 ? 22.344 -19 -2.582 1 84.62 225 PRO B C 1
ATOM 3681 O O . PRO B 1 225 ? 22.406 -19.812 -1.66 1 84.62 225 PRO B O 1
ATOM 3684 N N . SER B 1 226 ? 22.172 -17.766 -2.418 1 87.12 226 SER B N 1
ATOM 3685 C CA . SER B 1 226 ? 22.234 -17.188 -1.081 1 87.12 226 SER B CA 1
ATOM 3686 C C . SER B 1 226 ? 20.938 -17.406 -0.322 1 87.12 226 SER B C 1
ATOM 3688 O O . SER B 1 226 ? 20.875 -17.234 0.898 1 87.12 226 SER B O 1
ATOM 3690 N N . VAL B 1 227 ? 19.938 -17.766 -1.021 1 86.5 227 VAL B N 1
ATOM 3691 C CA . VAL B 1 227 ? 18.641 -17.984 -0.376 1 86.5 227 VAL B CA 1
ATOM 3692 C C . VAL B 1 227 ? 18.594 -19.375 0.244 1 86.5 227 VAL B C 1
ATOM 3694 O O . VAL B 1 227 ? 18.656 -20.375 -0.467 1 86.5 227 VAL B O 1
ATOM 3697 N N . VAL B 1 228 ? 18.5 -19.281 1.522 1 88.12 228 VAL B N 1
ATOM 3698 C CA . VAL B 1 228 ? 18.406 -20.531 2.27 1 88.12 228 VAL B CA 1
ATOM 3699 C C . VAL B 1 228 ? 17.062 -20.594 3.004 1 88.12 228 VAL B C 1
ATOM 3701 O O . VAL B 1 228 ? 16.672 -19.625 3.656 1 88.12 228 VAL B O 1
ATOM 3704 N N . VAL B 1 229 ? 16.438 -21.703 2.789 1 92.38 229 VAL B N 1
ATOM 3705 C CA . VAL B 1 229 ? 15.117 -21.797 3.395 1 92.38 229 VAL B CA 1
ATOM 3706 C C . VAL B 1 229 ? 15.102 -22.969 4.391 1 92.38 229 VAL B C 1
ATOM 3708 O O . VAL B 1 229 ? 15.938 -23.859 4.316 1 92.38 229 VAL B O 1
ATOM 3711 N N . ASP B 1 230 ? 14.156 -22.859 5.402 1 91.81 230 ASP B N 1
ATOM 3712 C CA . ASP B 1 230 ? 13.875 -23.891 6.391 1 91.81 230 ASP B CA 1
ATOM 3713 C C . ASP B 1 230 ? 12.391 -24.234 6.414 1 91.81 230 ASP B C 1
ATOM 3715 O O . ASP B 1 230 ? 11.547 -23.375 6.672 1 91.81 230 ASP B O 1
ATOM 3719 N N . PRO B 1 231 ? 12.242 -25.578 6.199 1 93.44 231 PRO B N 1
ATOM 3720 C CA . PRO B 1 231 ? 13.102 -26.719 5.914 1 93.44 231 PRO B CA 1
ATOM 3721 C C . PRO B 1 231 ? 13.773 -26.625 4.547 1 93.44 231 PRO B C 1
ATOM 3723 O O . PRO B 1 231 ? 13.305 -25.891 3.672 1 93.44 231 PRO B O 1
ATOM 3726 N N . PRO B 1 232 ? 14.859 -27.328 4.367 1 96.5 232 PRO B N 1
ATOM 3727 C CA . PRO B 1 232 ? 15.508 -27.344 3.053 1 96.5 232 PRO B CA 1
ATOM 3728 C C . PRO B 1 232 ? 14.703 -28.125 2.012 1 96.5 232 PRO B C 1
ATOM 3730 O O . PRO B 1 232 ? 13.922 -29.016 2.367 1 96.5 232 PRO B O 1
ATOM 3733 N N . PRO B 1 233 ? 14.93 -27.828 0.725 1 98.06 233 PRO B N 1
ATOM 3734 C CA . PRO B 1 233 ? 14.266 -28.594 -0.331 1 98.06 233 PRO B CA 1
ATOM 3735 C C . PRO B 1 233 ? 14.586 -30.094 -0.263 1 98.06 233 PRO B C 1
ATOM 3737 O O . PRO B 1 233 ? 15.648 -30.469 0.234 1 98.06 233 PRO B O 1
ATOM 3740 N N . THR B 1 234 ? 13.656 -30.938 -0.744 1 98.12 234 THR B N 1
ATOM 3741 C CA . THR B 1 234 ? 13.914 -32.375 -0.899 1 98.12 234 THR B CA 1
ATOM 3742 C C . THR B 1 234 ? 15.156 -32.594 -1.749 1 98.12 234 THR B C 1
ATOM 3744 O O . THR B 1 234 ? 15.945 -33.5 -1.472 1 98.12 234 THR B O 1
ATOM 3747 N N . ALA B 1 235 ? 15.344 -31.797 -2.803 1 98 235 ALA B N 1
ATOM 3748 C CA . ALA B 1 235 ? 16.516 -31.781 -3.674 1 98 235 ALA B CA 1
ATOM 3749 C C . ALA B 1 235 ? 16.688 -30.438 -4.352 1 98 235 ALA B C 1
ATOM 3751 O O . ALA B 1 235 ? 15.711 -29.703 -4.57 1 98 235 ALA B O 1
ATOM 3752 N N . THR B 1 236 ? 17.859 -30.047 -4.59 1 98.31 236 THR B N 1
ATOM 3753 C CA . THR B 1 236 ? 18.219 -28.875 -5.398 1 98.31 236 THR B CA 1
ATOM 3754 C C . THR B 1 236 ? 19 -29.297 -6.645 1 98.31 236 THR B C 1
ATOM 3756 O O . THR B 1 236 ? 20.062 -29.922 -6.539 1 98.31 236 THR B O 1
ATOM 3759 N N . LEU B 1 237 ? 18.438 -29.031 -7.781 1 98.56 237 LEU B N 1
ATOM 3760 C CA . LEU B 1 237 ? 18.984 -29.578 -9.016 1 98.56 237 LEU B CA 1
ATOM 3761 C C . LEU B 1 237 ? 19.188 -28.484 -10.062 1 98.56 237 LEU B C 1
ATOM 3763 O O . LEU B 1 237 ? 18.656 -27.391 -9.914 1 98.56 237 LEU B O 1
ATOM 3767 N N . GLU B 1 238 ? 19.875 -28.75 -11.062 1 98.25 238 GLU B N 1
ATOM 3768 C CA . GLU B 1 238 ? 20.344 -27.75 -12.016 1 98.25 238 GLU B CA 1
ATOM 3769 C C . GLU B 1 238 ? 19.203 -27.141 -12.805 1 98.25 238 GLU B C 1
ATOM 3771 O O . GLU B 1 238 ? 19.234 -25.953 -13.148 1 98.25 238 GLU B O 1
ATOM 3776 N N . ASN B 1 239 ? 18.297 -27.953 -13.195 1 98.5 239 ASN B N 1
ATOM 3777 C CA . ASN B 1 239 ? 17.203 -27.516 -14.047 1 98.5 239 ASN B 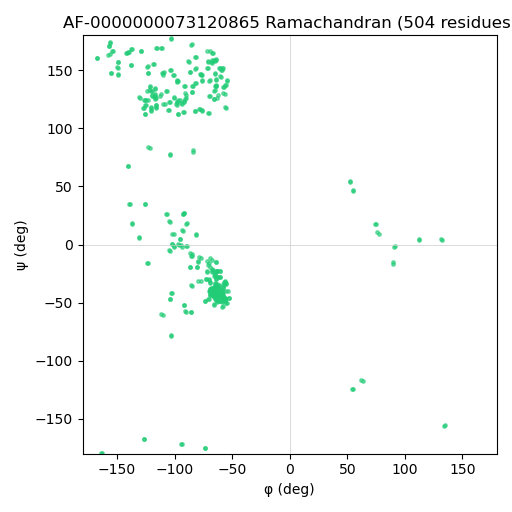CA 1
ATOM 3778 C C . ASN B 1 239 ? 16.062 -28.531 -14.047 1 98.5 239 ASN B C 1
ATOM 3780 O O . ASN B 1 239 ? 16.109 -29.531 -13.312 1 98.5 239 ASN B O 1
ATOM 3784 N N . PHE B 1 240 ? 14.984 -28.266 -14.805 1 98.75 240 PHE B N 1
ATOM 3785 C CA . PHE B 1 240 ? 13.797 -29.109 -14.867 1 98.75 240 PHE B CA 1
ATOM 3786 C C . PHE B 1 240 ? 14.148 -30.5 -15.359 1 98.75 240 PHE B C 1
ATOM 3788 O O . PHE B 1 240 ? 13.625 -31.5 -14.844 1 98.75 240 PHE B O 1
ATOM 3795 N N . SER B 1 241 ? 15.047 -30.625 -16.312 1 98.81 241 SER B N 1
ATOM 3796 C CA . SER B 1 241 ? 15.461 -31.922 -16.828 1 98.81 241 SER B CA 1
ATOM 3797 C C . SER B 1 241 ? 16.078 -32.781 -15.734 1 98.81 241 SER B C 1
ATOM 3799 O O . SER B 1 241 ? 15.781 -33.969 -15.641 1 98.81 241 SER B O 1
ATOM 3801 N N . ALA B 1 242 ? 16.891 -32.156 -14.945 1 98.81 242 ALA B N 1
ATOM 3802 C CA . ALA B 1 242 ? 17.5 -32.844 -13.82 1 98.81 242 ALA B CA 1
ATOM 3803 C C . ALA B 1 242 ? 16.438 -33.281 -12.812 1 98.81 242 ALA B C 1
ATOM 3805 O O . ALA B 1 242 ? 16.562 -34.375 -12.203 1 98.81 242 ALA B O 1
ATOM 3806 N N . ALA B 1 243 ? 15.461 -32.5 -12.602 1 98.81 243 ALA B N 1
ATOM 3807 C CA . ALA B 1 243 ? 14.375 -32.812 -11.688 1 98.81 243 ALA B CA 1
ATOM 3808 C C . ALA B 1 243 ? 13.602 -34.062 -12.188 1 98.81 243 ALA B C 1
ATOM 3810 O O . ALA B 1 243 ? 13.219 -34.906 -11.391 1 98.81 243 ALA B O 1
ATOM 3811 N N . VAL B 1 244 ? 13.359 -34.094 -13.484 1 98.75 244 VAL B N 1
ATOM 3812 C CA . VAL B 1 244 ? 12.648 -35.219 -14.062 1 98.75 244 VAL B CA 1
ATOM 3813 C C . VAL B 1 244 ? 13.461 -36.5 -13.875 1 98.75 244 VAL B C 1
ATOM 3815 O O . VAL B 1 244 ? 12.914 -37.562 -13.562 1 98.75 244 VAL B O 1
ATOM 3818 N N . HIS B 1 245 ? 14.766 -36.375 -14.078 1 98.44 245 HIS B N 1
ATOM 3819 C CA . HIS B 1 245 ? 15.625 -37.531 -13.836 1 98.44 245 HIS B CA 1
ATOM 3820 C C . HIS B 1 245 ? 15.508 -38 -12.391 1 98.44 245 HIS B C 1
ATOM 3822 O O . HIS B 1 245 ? 15.438 -39.219 -12.141 1 98.44 245 HIS B O 1
ATOM 3828 N N . TRP B 1 246 ? 15.516 -37.094 -11.484 1 98.31 246 TRP B N 1
ATOM 3829 C CA . TRP B 1 246 ? 15.344 -37.406 -10.07 1 98.31 246 TRP B CA 1
ATOM 3830 C C . TRP B 1 246 ? 14.039 -38.156 -9.836 1 98.31 246 TRP B C 1
ATOM 3832 O O . TRP B 1 246 ? 14 -39.156 -9.094 1 98.31 246 TRP B O 1
ATOM 3842 N N . ILE B 1 247 ? 12.953 -37.688 -10.414 1 98.31 247 ILE B N 1
ATOM 3843 C CA . ILE B 1 247 ? 11.633 -38.281 -10.258 1 98.31 247 ILE B CA 1
ATOM 3844 C C . ILE B 1 247 ? 11.633 -39.719 -10.82 1 98.31 247 ILE B C 1
ATOM 3846 O O . ILE B 1 247 ? 11.086 -40.625 -10.203 1 98.31 247 ILE B O 1
ATOM 3850 N N . GLU B 1 248 ? 12.266 -39.875 -11.984 1 97.38 248 GLU B N 1
ATOM 3851 C CA . GLU B 1 248 ? 12.359 -41.188 -12.609 1 97.38 248 GLU B CA 1
ATOM 3852 C C . GLU B 1 248 ? 13.062 -42.188 -11.695 1 97.38 248 GLU B C 1
ATOM 3854 O O . GLU B 1 248 ? 12.648 -43.344 -11.586 1 97.38 248 GLU B O 1
ATOM 3859 N N . GLU B 1 249 ? 14.117 -41.688 -11.078 1 96.62 249 GLU B N 1
ATOM 3860 C CA . GLU B 1 249 ? 14.859 -42.531 -10.156 1 96.62 249 GLU B CA 1
ATOM 3861 C C . GLU B 1 249 ? 14.016 -42.875 -8.93 1 96.62 249 GLU B C 1
ATOM 3863 O O . GLU B 1 249 ? 14.07 -44 -8.438 1 96.62 249 GLU B O 1
ATOM 3868 N N . GLU B 1 250 ? 13.281 -41.938 -8.445 1 95.56 250 GLU B N 1
ATOM 3869 C CA . GLU B 1 250 ? 12.414 -42.156 -7.289 1 95.56 250 GLU B CA 1
ATOM 3870 C C . GLU B 1 250 ? 11.32 -43.188 -7.605 1 95.56 250 GLU B C 1
ATOM 3872 O O . GLU B 1 250 ? 10.93 -43.969 -6.738 1 95.56 250 GLU B O 1
ATOM 3877 N N . LEU B 1 251 ? 10.766 -43.125 -8.805 1 95.56 251 LEU B N 1
ATOM 3878 C CA . LEU B 1 251 ? 9.695 -44.031 -9.227 1 95.56 251 LEU B CA 1
ATOM 3879 C C . LEU B 1 251 ? 10.211 -45.469 -9.352 1 95.56 251 LEU B C 1
ATOM 3881 O O . LEU B 1 251 ? 9.445 -46.438 -9.219 1 95.56 251 LEU B O 1
ATOM 3885 N N . LYS B 1 252 ? 11.469 -45.656 -9.555 1 92.69 252 LYS B N 1
ATOM 3886 C CA . LYS B 1 252 ? 12.07 -46.969 -9.656 1 92.69 252 LYS B CA 1
ATOM 3887 C C . LYS B 1 252 ? 12.25 -47.625 -8.281 1 92.69 252 LYS B C 1
ATOM 3889 O O . LYS B 1 252 ? 12.312 -48.844 -8.156 1 92.69 252 LYS B O 1
ATOM 3894 N N . LYS B 1 253 ? 12.469 -46.844 -7.262 1 87.5 253 LYS B N 1
ATOM 3895 C CA . LYS B 1 253 ? 12.688 -47.344 -5.902 1 87.5 253 LYS B CA 1
ATOM 3896 C C . LYS B 1 253 ? 11.406 -47.906 -5.316 1 87.5 253 LYS B C 1
ATOM 3898 O O . LYS B 1 253 ? 11.453 -48.75 -4.398 1 87.5 253 LYS B O 1
ATOM 3903 N N . ASN B 1 254 ? 10.281 -47.625 -5.805 1 70.56 254 ASN B N 1
ATOM 3904 C CA . ASN B 1 254 ? 9.008 -48.062 -5.266 1 70.56 254 ASN B CA 1
ATOM 3905 C C . ASN B 1 254 ? 8.258 -48.969 -6.254 1 70.56 254 ASN B C 1
ATOM 3907 O O . ASN B 1 254 ? 8.156 -48.625 -7.438 1 70.56 254 ASN B O 1
#

Secondary structure (DSSP, 8-state):
----EEEEE-BTTTEETTEEPTTHHHHHHHHHTSS-EEEEEE---SS-HHHHHHHHHHHT----GGGEEEHHHHHHHHHHHHT---EEES-HHHHTTS----GGG---EEE---GGG-SHHHHHHHHHHHHTTPPEEES----EEEETTEEEE-HHHHHHHHHHHHT--PEE-STT-HHHHHHHSPTT--GGGEEEEES-IIIIIIHHHTTT-EEEEESSTT--TT---SSPPSEEESSHHHHHHHHHHHHHH-/----EEEEE-BTTTEETTEEPTTHHHHHHHHHTSS-EEEEEE---SS-HHHHHHHHHHHT----GGGEEEHHHHHHHHHHHHT---EEES-HHHHTTS----GGG---EEE---GGG-SHHHHHHHHHHHHTTPPEEES----EEEETTEEEE-HHHHHHHHHHHHT--PEE-STT-HHHHHHHSPTT--GGGEEEEES-IIIIIIHHHTTT-EEEEESSTT--TT---SSPPSEEESSHHHHHHHHHHHHHH-

InterPro domains:
  IPR006355 HAD hydrolase, LHPP/HDHD2 [TIGR01458] (3-248)
  IPR006355 HAD hydrolase, LHPP/HDHD2 [cd07509] (4-247)
  IPR006357 HAD-superfamily hydrolase, subfamily IIA [PF13344] (7-97)
  IPR006357 HAD-superfamily hydrolase, subfamily IIA [TIGR01460] (7-221)
  IPR023214 HAD superfamily [G3DSA:3.40.50.1000] (6-240)
  IPR023214 HAD superfamily [G3DSA:3.40.50.1000] (75-177)
  IPR036412 HAD-like superfamily [SSF56784] (3-241)

Nearest PDB structures (foldseek):
  2ho4-assembly2_B  TM=9.671E-01  e=3.113E-34  Mus musculus
  3hlt-assembly1_A  TM=9.633E-01  e=6.112E-33  Homo sapiens
  2ho4-assembly1_A  TM=9.166E-01  e=8.209E-31  Mus musculus
  3hlt-assembly2_C  TM=9.293E-01  e=4.923E-29  Homo sapiens
  2x4d-assembly1_A  TM=8.848E-01  e=1.770E-25  Homo sapiens

Radius of gyration: 28.33 Å; Cα contacts (8 Å, |Δi|>4): 1131; chains: 2; bounding box: 47×88×65 Å

pLDDT: mean 95.24, std 4.84, range [70.56, 98.88]

Sequence (508 aa):
MPLKAALIDLSGTLHVEDDPTPGAVEALERLRKTNLHIKFVTNTTKESRDTLYQRLVKIGFKMEKSEIFSSLSAAAAYIEDKRLNPCYLVADDALKDLPPANPEKFDAVVVGLAPDAFNHERLNVAFNVLLKKHPLIAIHQGKYYKRKDGLAVGPGFIVKGLEYTASTTATVIGKPTKYFFESAIPAGVAPEECVMIGDDAYDDVVGAMNVGMKGILVKTGKYLPSVVVDPPPTATLENFSAAVHWIEEELKKNMPLKAALIDLSGTLHVEDDPTPGAVEALERLRKTNLHIKFVTNTTKESRDTLYQRLVKIGFKMEKSEIFSSLSAAAAYIEDKRLNPCYLVADDALKDLPPANPEKFDAVVVGLAPDAFNHERLNVAFNVLLKKHPLIAIHQGKYYKRKDGLAVGPGFIVKGLEYTASTTATVIGKPTKYFFESAIPAGVAPEECVMIGDDAYDDVVGAMNVGMKGILVKTGKYLPSVVVDPPPTATLENFSAAVHWIEEELKKN

Organism: Hermetia illucens (NCBI:txid343691)

Foldseek 3Di:
DAAAAEEEEDDFAQAPPLEGDPCNQVLLVVLVPDNHHYAYEYAAQAADLVRVVVSCVVSPHDDDSVRYDYLLLQVQVVCVVVVFQALEQGYPNSVVSHDHHDLVDHQEYEWFFHPPSPDDVSLVSRLVNCLVVRAYAYSAQDQWDADPVGIDGTRVVSQVVSCVSSVHHYHYGAFLAPSRLVVSDDPPDALLSYEWEDQDFGRTFVSSVVRNHAYEHECTRPHDPVDDDPPGHPYYYHGNSVVSVVSVVSNVVD/DAAAAEEEEDDFAQAPVLEGDPCNQVLVVVLVPDNHHYAYEYAAFAADLVRVVVSVVVSPHDDDSVRYDYLLLQVQVVCVVVVFQALEQGYPNSVVNHDHHDLVDHQEYEWFFHPPSPDDVSLVSRLVNCLVVRAYAYSAQDQWDADPVGIDGTRVVSQVVSCVSSVHHYHYGAFLAPSRLVVSDDPPDALLSYEWEDQDFGRTFVSSVVRNHAYEHECTRPHDPVDDDPPGHPYYYHGNSRVSVVSVVSNVVD

=== Feature glossary ===
Legend for the data blocks above and below:

— What the protein is —

The amino-acid sequence is the protein's primary structure: the linear order of residues from the N-terminus to the C-terminus, written in one-letter code. Everything else here — the 3D coordinates, the secondary structure, the domain annotations — is ultimately a consequence of this string.

Database cross-references. InterPro integrates a dozen domain/family signature databases into unified entries with residue-range hits. GO terms attach function/process/location labels with evidence codes. CATH codes position the fold in a four-level structural taxonomy. Organism is the NCBI-taxonomy species name.

— Where its atoms are —

The mmCIF block holds the 3D Cartesian coordinates of each backbone atom (N, Cα, C, O) in ångströms. mmCIF is the PDB's canonical archive format — a tagged-loop text representation of the atomic model.

The six renders are orthographic views along the three Cartesian axes in both directions. Representation (cartoon, sticks, or surface) and color scheme (sequence-rainbow or by-chain) vary across proteins so the training set covers all the common visualization conventions.

— Local backbone conformation —

Secondary structure is the local, repeating backbone conformation. DSSP classifies it into eight states by reading the hydrogen-bond network: three helix types (H, G, I), two β types (E, B), two non-regular types (T, S), and unstructured coil (-).

SS3 is a coarse helix/strand/coil call (letters a/b/c) made by the P-SEA algorithm from inter-Cα distances and dihedrals. It is less detailed than DSSP but needs only Cα positions.

Backbone dihedral angles. Every residue except chain termini has a φ (preceding-C → N → Cα → C) and a ψ (N → Cα → C → next-N). They are reported in degrees following the IUPAC sign convention. Secondary structure is essentially a statement about which (φ, ψ) basin each residue occupies.

— Global shape and packing —

The geometric summary reports three shape descriptors. Rg (radius of gyration) measures how spread out the Cα atoms are about their centre of mass; compact globular proteins have small Rg, elongated or unfolded ones large. Cα contacts (<8 Å, |i−j|>4) count long-range residue pairs in spatial proximity — high for tightly packed folds, near zero for rods or random coil. The bounding-box extents give the protein's footprint along x, y, z in Å.

Solvent accessibility: the surface area of each residue that a 1.4 Å water probe can touch, in Å². When only backbone atoms are present the absolute values are lower than full-atom SASA (side chains contribute most of the area) and are flagged as backbone-only.

Plot images: a contact map (which residues are close in 3D, as an N×N binary image), a Ramachandran scatter (backbone torsion angles, revealing secondary-structure composition at a glance), and — for AlphaFold structures — a PAE heatmap (pairwise prediction confidence).

— Structural neighborhood —

Foldseek's 3Di representation compresses backbone geometry into a per-residue letter drawn from a learned twenty-state alphabet. It captures the tertiary interaction pattern around each residue — which residues are packed against it in space, regardless of where they are in sequence.

Structural nearest neighbors (via Foldseek easy-search vs the PDB). Reported per hit: target PDB id, E-value, and alignment TM-score. A TM-score above ~0.5 is the conventional threshold for 'same fold'.

— Confidence and disorder —

pLDDT (predicted Local Distance Difference Test) is AlphaFold's per-residue confidence score, ranging from 0 to 100. Values above 90 indicate high confidence (typically well-packed cores); 70–90 is confident; 50–70 low confidence; below 50 usually means the region is disordered or the prediction is unreliable there. AlphaFold stores pLDDT in the mmCIF B-factor column.

For experimental (PDB) structures, the B-factor (temperature factor) quantifies the positional spread of each atom in the crystal — a combination of thermal vibration and static disorder — in units of Å². High B-factors mark flexible loops or poorly resolved regions; low B-factors mark the rigid, well-ordered core.

Predicted Aligned Error (PAE) is an AlphaFold confidence matrix: entry (i, j) is the expected error in the position of residue j, in ångströms, when the prediction is superimposed on the true structure at residue i. Low PAE within a block of residues means that block is internally rigid and well-predicted; high PAE between two blocks means their relative placement is uncertain even if each block individually is confident.